Protein AF-0000000078836841 (afdb_homodimer)

pLDDT: mean 95.66, std 5.13, range [48.88, 98.75]

InterPro domains:
  IPR000304 Pyrroline-5-carboxylate reductase-like [MF_01925] (3-264)
  IPR000304 Pyrroline-5-carboxylate reductase-like [PIRSF000193] (5-265)
  IPR000304 Pyrroline-5-carboxylate reductase-like [TIGR00112] (5-264)
  IPR008927 6-phosphogluconate dehydrogenase-like, C-terminal domain superfamily [SSF48179] (157-265)
  IPR028939 Pyrroline-5-carboxylate reductase, catalytic, N-terminal [PF03807] (6-98)
  IPR029036 Pyrroline-5-carboxylate reductase, dimerisation domain [PF14748] (158-264)
  IPR036291 NAD(P)-binding domain superfamily [SSF51735] (5-153)

Organism: Phenylobacterium zucineum (strain HLK1) (NCBI:txid450851)

Foldseek 3Di:
DQFQEEEEDCPLQNLLLLLLCVVLVLDQLLSYEYEDPDDDDSNVVSVVSHHHYNDDLLCQQRAQEYEQPDELVCSLVSLQSRLVNYHPAHEYEYQYFQADQVVSCVSNPNYFYKYKHKESQLSVLAIEIEIEGPDVVNVVSVCSSRVSSHHYHYDPDPLCSLLCCLVGNCCVVVVVVVLVVQLVVVVVVPDDSVVSNVCSVVVVVVVVVVCVVPVDDPVVVLVVVDDVPDPSVVVVCQQPPDPPHVVVVSVVSSVVSSVVSNVSRD/DQFQEEEEDCPLQNLLLLLLCVVLVLDQLLSYEYEDPDDDDSNVVSVVSHHHYNDDLLCQQRAQEYEHPDELVCSLVSLQSRLVNYHPAHEYEYQYFQADQVVSCVSNVNYFYKYKHKESQLSVLAIEIEIEGPDPVNVVSVCSSRVSSHHYHYDPDPLCSLLCCLVGNCCVVVVVVVLVVQLVVVVVVPDDSVVSNVCSVVVVVVVVVVCVVPVDDPVVVLVVVDDVPDPSVVVVCQQVPPPPHVVVVSVVSSVVSSVVSNVSRD

Structure (mmCIF, N/CA/C/O backbone):
data_AF-0000000078836841-model_v1
#
loop_
_entity.id
_entity.type
_entity.pdbx_description
1 polymer 'Pyrroline-5-carboxylate reductase'
#
loop_
_atom_site.group_PDB
_atom_site.id
_atom_site.type_symbol
_atom_site.label_atom_id
_atom_site.label_alt_id
_atom_site.label_comp_id
_atom_site.label_asym_id
_atom_site.label_entity_id
_atom_site.label_seq_id
_atom_site.pdbx_PDB_ins_code
_atom_site.Cartn_x
_atom_site.Cartn_y
_atom_site.Cartn_z
_atom_site.occupancy
_atom_site.B_iso_or_equiv
_atom_site.auth_seq_id
_atom_site.auth_comp_id
_atom_site.auth_asym_id
_atom_site.auth_atom_id
_atom_site.pdbx_PDB_model_num
ATOM 1 N N . MET A 1 1 ? -6.922 -32.156 7.707 1 48.88 1 MET A N 1
ATOM 2 C CA . MET A 1 1 ? -5.473 -32.188 7.543 1 48.88 1 MET A CA 1
ATOM 3 C C . MET A 1 1 ? -5.094 -32.344 6.07 1 48.88 1 MET A C 1
ATOM 5 O O . MET A 1 1 ? -5.672 -33.156 5.352 1 48.88 1 MET A O 1
ATOM 9 N N . ILE A 1 2 ? -4.543 -31.188 5.594 1 61.59 2 ILE A N 1
ATOM 10 C CA . ILE A 1 2 ? -4.203 -31.297 4.18 1 61.59 2 ILE A CA 1
ATOM 11 C C . ILE A 1 2 ? -3.182 -32.406 3.982 1 61.59 2 ILE A C 1
ATOM 13 O O . ILE A 1 2 ? -2.305 -32.625 4.824 1 61.59 2 ILE A O 1
ATOM 17 N N . ALA A 1 3 ? -3.445 -33.406 3.012 1 73.25 3 ALA A N 1
ATOM 18 C CA . ALA A 1 3 ? -2.615 -34.5 2.561 1 73.25 3 ALA A CA 1
ATOM 19 C C . ALA A 1 3 ? -1.188 -34.062 2.275 1 73.25 3 ALA A C 1
ATOM 21 O O . ALA A 1 3 ? -0.946 -32.875 2.043 1 73.25 3 ALA A O 1
ATOM 22 N N . PRO A 1 4 ? -0.223 -34.969 2.445 1 93.62 4 PRO A N 1
ATOM 23 C CA . PRO A 1 4 ? 1.17 -34.594 2.182 1 93.62 4 PRO A CA 1
ATOM 24 C C . PRO A 1 4 ? 1.331 -33.781 0.897 1 93.62 4 PRO A C 1
ATOM 26 O O . PRO A 1 4 ? 0.647 -34.062 -0.095 1 93.62 4 PRO A O 1
ATOM 29 N N . ILE A 1 5 ? 2.102 -32.781 1.041 1 97.69 5 ILE A N 1
ATOM 30 C CA . ILE A 1 5 ? 2.297 -31.844 -0.052 1 97.69 5 ILE A CA 1
ATOM 31 C C . ILE A 1 5 ? 3.709 -31.984 -0.615 1 97.69 5 ILE A C 1
ATOM 33 O O . ILE A 1 5 ? 4.684 -32.031 0.14 1 97.69 5 ILE A O 1
ATOM 37 N N . LEU A 1 6 ? 3.781 -32.156 -1.879 1 98.12 6 LEU A N 1
ATOM 38 C CA . LEU A 1 6 ? 5.059 -32.094 -2.582 1 98.12 6 LEU A CA 1
ATOM 39 C C . LEU A 1 6 ? 5.199 -30.781 -3.332 1 98.12 6 LEU A C 1
ATOM 41 O O . LEU A 1 6 ? 4.383 -30.469 -4.199 1 98.12 6 LEU A O 1
ATOM 45 N N . MET A 1 7 ? 6.176 -30.047 -2.973 1 98.12 7 MET A N 1
ATOM 46 C CA . MET A 1 7 ? 6.5 -28.828 -3.711 1 98.12 7 MET A CA 1
ATOM 47 C C . MET A 1 7 ? 7.645 -29.078 -4.691 1 98.12 7 MET A C 1
ATOM 49 O O . MET A 1 7 ? 8.742 -29.469 -4.285 1 98.12 7 MET A O 1
ATOM 53 N N . LEU A 1 8 ? 7.305 -28.938 -5.941 1 97.88 8 LEU A N 1
ATOM 54 C CA . LEU A 1 8 ? 8.328 -28.984 -6.977 1 97.88 8 LEU A CA 1
ATOM 55 C C . LEU A 1 8 ? 8.859 -27.594 -7.293 1 97.88 8 LEU A C 1
ATOM 57 O O . LEU A 1 8 ? 8.195 -26.812 -7.98 1 97.88 8 LEU A O 1
ATOM 61 N N . GLY A 1 9 ? 10.078 -27.266 -6.824 1 95.88 9 GLY A N 1
ATOM 62 C CA . GLY A 1 9 ? 10.633 -25.938 -6.941 1 95.88 9 GLY A CA 1
ATOM 63 C C . GLY A 1 9 ? 10.32 -25.047 -5.75 1 95.88 9 GLY A C 1
ATOM 64 O O . GLY A 1 9 ? 9.164 -24.938 -5.34 1 95.88 9 GLY A O 1
ATOM 65 N N . ALA A 1 10 ? 11.367 -24.438 -5.195 1 95.81 10 ALA A N 1
ATOM 66 C CA . ALA A 1 10 ? 11.219 -23.516 -4.07 1 95.81 10 ALA A CA 1
ATOM 67 C C . ALA A 1 10 ? 11.984 -22.219 -4.316 1 95.81 10 ALA A C 1
ATOM 69 O O . ALA A 1 10 ? 12.758 -21.781 -3.467 1 95.81 10 ALA A O 1
ATOM 70 N N . GLY A 1 11 ? 11.742 -21.719 -5.539 1 92.44 11 GLY A N 1
ATOM 71 C CA . GLY A 1 11 ? 12.305 -20.406 -5.816 1 92.44 11 GLY A CA 1
ATOM 72 C C . GLY A 1 11 ? 11.633 -19.281 -5.043 1 92.44 11 GLY A C 1
ATOM 73 O O . GLY A 1 11 ? 11.242 -19.469 -3.887 1 92.44 11 GLY A O 1
ATOM 74 N N . ARG A 1 12 ? 11.516 -18.125 -5.664 1 90.38 12 ARG A N 1
ATOM 75 C CA . ARG A 1 12 ? 10.969 -16.953 -4.98 1 90.38 12 ARG A CA 1
ATOM 76 C C . ARG A 1 12 ? 9.531 -17.219 -4.523 1 90.38 12 ARG A C 1
ATOM 78 O O . ARG A 1 12 ? 9.211 -17.047 -3.346 1 90.38 12 ARG A O 1
ATOM 85 N N . MET A 1 13 ? 8.664 -17.578 -5.477 1 93.88 13 MET A N 1
ATOM 86 C CA . MET A 1 13 ? 7.258 -17.781 -5.129 1 93.88 13 MET A CA 1
ATOM 87 C C . MET A 1 13 ? 7.086 -19.016 -4.266 1 93.88 13 MET A C 1
ATOM 89 O O . MET A 1 13 ? 6.352 -19 -3.275 1 93.88 13 MET A O 1
ATOM 93 N N . GLY A 1 14 ? 7.754 -20.125 -4.664 1 96.06 14 GLY A N 1
ATOM 94 C CA . GLY A 1 14 ? 7.719 -21.312 -3.818 1 96.06 14 GLY A CA 1
ATOM 95 C C . GLY A 1 14 ? 8.219 -21.047 -2.408 1 96.06 14 GLY A C 1
ATOM 96 O O . GLY A 1 14 ? 7.605 -21.5 -1.437 1 96.06 14 GLY A O 1
ATOM 97 N N . GLY A 1 15 ? 9.297 -20.344 -2.322 1 96.75 15 GLY A N 1
ATOM 98 C CA . GLY A 1 15 ? 9.828 -19.953 -1.023 1 96.75 15 GLY A CA 1
ATOM 99 C C . GLY A 1 15 ? 8.867 -19.109 -0.213 1 96.75 15 GLY A C 1
ATOM 100 O O . GLY A 1 15 ? 8.711 -19.312 0.992 1 96.75 15 GLY A O 1
ATOM 101 N N . ALA A 1 16 ? 8.25 -18.156 -0.862 1 96.88 16 ALA A N 1
ATOM 102 C CA . ALA A 1 16 ? 7.27 -17.312 -0.191 1 96.88 16 ALA A CA 1
ATOM 103 C C . ALA A 1 16 ? 6.129 -18.141 0.389 1 96.88 16 ALA A C 1
ATOM 105 O O . ALA A 1 16 ? 5.676 -17.891 1.508 1 96.88 16 ALA A O 1
ATOM 106 N N . MET A 1 17 ? 5.684 -19.125 -0.356 1 97.5 17 MET A N 1
ATOM 107 C CA . MET A 1 17 ? 4.617 -20 0.124 1 97.5 17 MET A CA 1
ATOM 108 C C . MET A 1 17 ? 5.082 -20.812 1.326 1 97.5 17 MET A C 1
ATOM 110 O O . MET A 1 17 ? 4.348 -20.953 2.309 1 97.5 17 MET A O 1
ATOM 114 N N . LEU A 1 18 ? 6.301 -21.312 1.245 1 97.69 18 LEU A N 1
ATOM 115 C CA . LEU A 1 18 ? 6.852 -22.078 2.361 1 97.69 18 LEU A CA 1
ATOM 116 C C . LEU A 1 18 ? 6.906 -21.219 3.625 1 97.69 18 LEU A C 1
ATOM 118 O O . LEU A 1 18 ? 6.512 -21.672 4.703 1 97.69 18 LEU A O 1
ATOM 122 N N . GLU A 1 19 ? 7.367 -20.016 3.463 1 97.5 19 GLU A N 1
ATOM 123 C CA . GLU A 1 19 ? 7.453 -19.094 4.594 1 97.5 19 GLU A CA 1
ATOM 124 C C . GLU A 1 19 ? 6.07 -18.797 5.164 1 97.5 19 GLU A C 1
ATOM 126 O O . GLU A 1 19 ? 5.879 -18.812 6.383 1 97.5 19 GLU A O 1
ATOM 131 N N . GLY A 1 20 ? 5.18 -18.516 4.27 1 97.88 20 GLY A N 1
ATOM 132 C CA . GLY A 1 20 ? 3.818 -18.234 4.695 1 97.88 20 GLY A CA 1
ATOM 133 C C . GLY A 1 20 ? 3.17 -19.391 5.422 1 97.88 20 GLY A C 1
ATOM 134 O O . GLY A 1 20 ? 2.516 -19.203 6.449 1 97.88 20 GLY A O 1
ATOM 135 N N . TRP A 1 21 ? 3.305 -20.594 4.867 1 97.31 21 TRP A N 1
ATOM 136 C CA . TRP A 1 21 ? 2.73 -21.781 5.496 1 97.31 21 TRP A CA 1
ATOM 137 C C . TRP A 1 21 ? 3.297 -21.984 6.895 1 97.31 21 TRP A C 1
ATOM 139 O O . TRP A 1 21 ? 2.562 -22.328 7.824 1 97.31 21 TRP A O 1
ATOM 149 N N . ARG A 1 22 ? 4.598 -21.797 6.988 1 96.25 22 ARG A N 1
ATOM 150 C CA . ARG A 1 22 ? 5.254 -21.969 8.281 1 96.25 22 ARG A CA 1
ATOM 151 C C . ARG A 1 22 ? 4.75 -20.922 9.281 1 96.25 22 ARG A C 1
ATOM 153 O O . ARG A 1 22 ? 4.402 -21.266 10.414 1 96.25 22 ARG A O 1
ATOM 160 N N . ALA A 1 23 ? 4.699 -19.75 8.844 1 95.94 23 ALA A N 1
ATOM 161 C CA . ALA A 1 23 ? 4.266 -18.656 9.719 1 95.94 23 ALA A CA 1
ATOM 162 C C . ALA A 1 23 ? 2.824 -18.859 10.18 1 95.94 23 ALA A C 1
ATOM 164 O O . ALA A 1 23 ? 2.484 -18.578 11.328 1 95.94 23 ALA A O 1
ATOM 165 N N . ALA A 1 24 ? 2.039 -19.328 9.305 1 96.75 24 ALA A N 1
ATOM 166 C CA . ALA A 1 24 ? 0.623 -19.531 9.594 1 96.75 24 ALA A CA 1
ATOM 167 C C . ALA A 1 24 ? 0.396 -20.875 10.289 1 96.75 24 ALA A C 1
ATOM 169 O O . ALA A 1 24 ? -0.727 -21.188 10.688 1 96.75 24 ALA A O 1
ATOM 170 N N . ARG A 1 25 ? 1.443 -21.734 10.469 1 95.5 25 ARG A N 1
ATOM 171 C CA . ARG A 1 25 ? 1.305 -23.109 10.953 1 95.5 25 ARG A CA 1
AT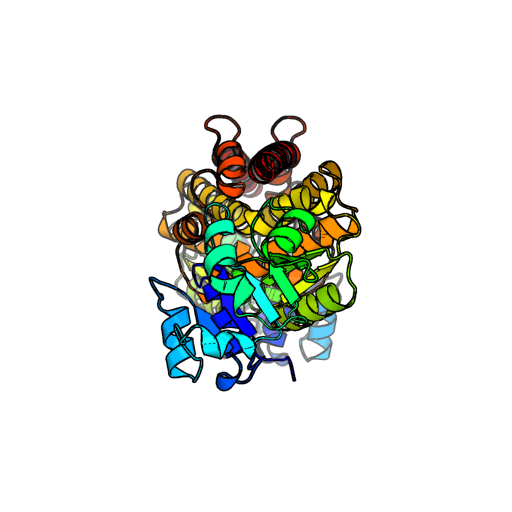OM 172 C C . ARG A 1 25 ? 0.192 -23.844 10.211 1 95.5 25 ARG A C 1
ATOM 174 O O . ARG A 1 25 ? -0.662 -24.484 10.828 1 95.5 25 ARG A O 1
ATOM 181 N N . ALA A 1 26 ? 0.211 -23.609 8.875 1 95.06 26 ALA A N 1
ATOM 182 C CA . ALA A 1 26 ? -0.88 -24.094 8.039 1 95.06 26 ALA A CA 1
ATOM 183 C C . ALA A 1 26 ? -0.861 -25.609 7.941 1 95.06 26 ALA A C 1
ATOM 185 O O . ALA A 1 26 ? -1.909 -26.25 7.789 1 95.06 26 ALA A O 1
ATOM 186 N N . PHE A 1 27 ? 0.403 -26.188 8.016 1 93.69 27 PHE A N 1
ATOM 187 C CA . PHE A 1 27 ? 0.595 -27.625 7.867 1 93.69 27 PHE A CA 1
ATOM 188 C C . PHE A 1 27 ? 1.652 -28.141 8.844 1 93.69 27 PHE A C 1
ATOM 190 O O . PHE A 1 27 ? 2.477 -27.359 9.328 1 93.69 27 PHE A O 1
ATOM 197 N N . GLN A 1 28 ? 1.545 -29.469 9.055 1 94.44 28 GLN A N 1
ATOM 198 C CA . GLN A 1 28 ? 2.664 -30.094 9.75 1 94.44 28 GLN A CA 1
ATOM 199 C C . GLN A 1 28 ? 3.898 -30.172 8.859 1 94.44 28 GLN A C 1
ATOM 201 O O . GLN A 1 28 ? 3.811 -30.609 7.707 1 94.44 28 GLN A O 1
ATOM 206 N N . PRO A 1 29 ? 5.004 -29.75 9.352 1 94.31 29 PRO A N 1
ATOM 207 C CA . PRO A 1 29 ? 6.211 -29.781 8.523 1 94.31 29 PRO A CA 1
ATOM 208 C C . PRO A 1 29 ? 6.496 -31.156 7.938 1 94.31 29 PRO A C 1
ATOM 210 O O . PRO A 1 29 ? 6.973 -31.266 6.809 1 94.31 29 PRO A O 1
ATOM 213 N N . SER A 1 30 ? 6.137 -32.188 8.641 1 93.19 30 SER A N 1
ATOM 214 C CA . SER A 1 30 ? 6.41 -33.562 8.211 1 93.19 30 SER A CA 1
ATOM 215 C C . SER A 1 30 ? 5.547 -33.938 7.016 1 93.19 30 SER A C 1
ATOM 217 O O . SER A 1 30 ? 5.82 -34.938 6.348 1 93.19 30 SER A O 1
ATOM 219 N N . ASP A 1 31 ? 4.555 -33.125 6.809 1 94 31 ASP A N 1
ATOM 220 C CA . ASP A 1 31 ? 3.674 -33.375 5.68 1 94 31 ASP A CA 1
ATOM 221 C C . ASP A 1 31 ? 4.176 -32.719 4.41 1 94 31 ASP A C 1
ATOM 223 O O . ASP A 1 31 ? 3.578 -32.844 3.342 1 94 31 ASP A O 1
ATOM 227 N N . LEU A 1 32 ? 5.285 -32.031 4.496 1 96.94 32 LEU A N 1
ATOM 228 C CA . LEU A 1 32 ? 5.812 -31.266 3.373 1 96.94 32 LEU A CA 1
ATOM 229 C C . LEU A 1 32 ? 7.055 -31.938 2.793 1 96.94 32 LEU A C 1
ATOM 231 O O . LEU A 1 32 ? 7.961 -32.312 3.535 1 96.94 32 LEU A O 1
ATOM 235 N N . MET A 1 33 ? 7.016 -32.188 1.502 1 97.81 33 MET A N 1
ATOM 236 C CA . MET A 1 33 ? 8.18 -32.594 0.724 1 97.81 33 MET A CA 1
ATOM 237 C C . MET A 1 33 ? 8.57 -31.5 -0.28 1 97.81 33 MET A C 1
ATOM 239 O O . MET A 1 33 ? 7.707 -30.891 -0.906 1 97.81 33 MET A O 1
ATOM 243 N N . ILE A 1 34 ? 9.867 -31.234 -0.36 1 98.25 34 ILE A N 1
ATOM 244 C CA . ILE A 1 34 ? 10.367 -30.203 -1.268 1 98.25 34 ILE A CA 1
ATOM 245 C C . ILE A 1 34 ? 11.414 -30.812 -2.203 1 98.25 34 ILE A C 1
ATOM 247 O O . ILE A 1 34 ? 12.375 -31.438 -1.75 1 98.25 34 ILE A O 1
ATOM 251 N N . ARG A 1 35 ? 11.148 -30.719 -3.451 1 97.44 35 ARG A N 1
ATOM 252 C CA . ARG A 1 35 ? 12.148 -31.047 -4.457 1 97.44 35 ARG A CA 1
ATOM 253 C C . ARG A 1 35 ? 12.695 -29.797 -5.121 1 97.44 35 ARG A C 1
ATOM 255 O O . ARG A 1 35 ? 11.984 -29.109 -5.863 1 97.44 35 ARG A O 1
ATOM 262 N N . ASP A 1 36 ? 13.906 -29.469 -4.875 1 96.69 36 ASP A N 1
ATOM 263 C CA . ASP A 1 36 ? 14.602 -28.297 -5.414 1 96.69 36 ASP A CA 1
ATOM 264 C C . ASP A 1 36 ? 16.094 -28.547 -5.539 1 96.69 36 ASP A C 1
ATOM 266 O O . ASP A 1 36 ? 16.781 -28.781 -4.539 1 96.69 36 ASP A O 1
ATOM 270 N N . PRO A 1 37 ? 16.609 -28.516 -6.789 1 93.38 37 PRO A N 1
ATOM 271 C CA . PRO A 1 37 ? 18.031 -28.812 -6.977 1 93.38 37 PRO A CA 1
ATOM 272 C C . PRO A 1 37 ? 18.938 -27.797 -6.297 1 93.38 37 PRO A C 1
ATOM 274 O O . PRO A 1 37 ? 20.094 -28.094 -5.988 1 93.38 37 PRO A O 1
ATOM 277 N N . SER A 1 38 ? 18.484 -26.578 -6.094 1 95.19 38 SER A N 1
ATOM 278 C CA . SER A 1 38 ? 19.25 -25.516 -5.438 1 95.19 38 SER A CA 1
ATOM 279 C C . SER A 1 38 ? 18.406 -24.828 -4.355 1 95.19 38 SER A C 1
ATOM 281 O O . SER A 1 38 ? 18.062 -23.656 -4.48 1 95.19 38 SER A O 1
ATOM 283 N N . PRO A 1 39 ? 18.219 -25.578 -3.23 1 96.31 39 PRO A N 1
ATOM 284 C CA . PRO A 1 39 ? 17.328 -25.047 -2.201 1 96.31 39 PRO A CA 1
ATOM 285 C C . PRO A 1 39 ? 17.828 -23.734 -1.595 1 96.31 39 PRO A C 1
ATOM 287 O O . PRO A 1 39 ? 18.984 -23.641 -1.188 1 96.31 39 PRO A O 1
ATOM 290 N N . GLY A 1 40 ? 17.047 -22.75 -1.564 1 95.88 40 GLY A N 1
ATOM 291 C CA . GLY A 1 40 ? 17.344 -21.469 -0.927 1 95.88 40 GLY A CA 1
ATOM 292 C C . GLY A 1 40 ? 17.016 -21.453 0.553 1 95.88 40 GLY A C 1
ATOM 293 O O . GLY A 1 40 ? 16.719 -22.5 1.142 1 95.88 40 GLY A O 1
ATOM 294 N N . PRO A 1 41 ? 17.047 -20.266 1.105 1 96.19 41 PRO A N 1
ATOM 295 C CA . PRO A 1 41 ? 16.859 -20.141 2.553 1 96.19 41 PRO A CA 1
ATOM 296 C C . PRO A 1 41 ? 15.492 -20.641 3.021 1 96.19 41 PRO A C 1
ATOM 298 O O . PRO A 1 41 ? 15.391 -21.297 4.066 1 96.19 41 PRO A O 1
ATOM 301 N N . ALA A 1 42 ? 14.477 -20.375 2.303 1 96.75 42 ALA A N 1
ATOM 302 C CA . ALA A 1 42 ? 13.133 -20.766 2.709 1 96.75 42 ALA A CA 1
ATOM 303 C C . ALA A 1 42 ? 12.992 -22.281 2.744 1 96.75 42 ALA A C 1
ATOM 305 O O . ALA A 1 42 ? 12.391 -22.828 3.668 1 96.75 42 ALA A O 1
ATOM 306 N N . ALA A 1 43 ? 13.508 -22.938 1.753 1 97.75 43 ALA A N 1
ATOM 307 C CA . ALA A 1 43 ? 13.469 -24.406 1.695 1 97.75 43 ALA A CA 1
ATOM 308 C C . ALA A 1 43 ? 14.289 -25.016 2.826 1 97.75 43 ALA A C 1
ATOM 310 O O . ALA A 1 43 ? 13.867 -25.984 3.447 1 97.75 43 ALA A O 1
ATOM 311 N N . LEU A 1 44 ? 15.43 -24.422 3.064 1 98.19 44 LEU A N 1
ATOM 312 C CA . LEU A 1 44 ? 16.297 -24.906 4.133 1 98.19 44 LEU A CA 1
ATOM 313 C C . LEU A 1 44 ? 15.625 -24.734 5.492 1 98.19 44 LEU A C 1
ATOM 315 O O . LEU A 1 44 ? 15.711 -25.625 6.348 1 98.19 44 LEU A O 1
ATOM 319 N N . ALA A 1 45 ? 14.984 -23.641 5.641 1 97.75 45 ALA A N 1
ATOM 320 C CA . ALA A 1 45 ? 14.266 -23.406 6.891 1 97.75 45 ALA A CA 1
ATOM 321 C C . ALA A 1 45 ? 13.133 -24.406 7.074 1 97.75 45 ALA A C 1
ATOM 323 O O . ALA A 1 45 ? 12.883 -24.859 8.188 1 97.75 45 ALA A O 1
ATOM 324 N N . ALA A 1 46 ? 12.453 -24.672 6 1 97.19 46 ALA A N 1
ATOM 325 C CA . ALA A 1 46 ? 11.391 -25.672 6.059 1 97.19 46 ALA A CA 1
ATOM 326 C C . ALA A 1 46 ? 11.953 -27.047 6.422 1 97.19 46 ALA A C 1
ATOM 328 O O . ALA A 1 46 ? 11.344 -27.766 7.211 1 97.19 46 ALA A O 1
ATOM 329 N N . ALA A 1 47 ? 13.047 -27.375 5.84 1 97.56 47 ALA A N 1
ATOM 330 C CA . ALA A 1 47 ? 13.703 -28.641 6.137 1 97.56 47 ALA A CA 1
ATOM 331 C C . ALA A 1 47 ? 14.102 -28.719 7.609 1 97.56 47 ALA A C 1
ATOM 333 O O . ALA A 1 47 ? 13.93 -29.766 8.25 1 97.56 47 ALA A O 1
ATOM 334 N N . GLU A 1 48 ? 14.609 -27.641 8.102 1 97.94 48 GLU A N 1
ATOM 335 C CA . GLU A 1 48 ? 14.977 -27.578 9.508 1 97.94 48 GLU A CA 1
ATOM 336 C C . GLU A 1 48 ? 13.766 -27.797 10.406 1 97.94 48 GLU A C 1
ATOM 338 O O . GLU A 1 48 ? 13.883 -28.375 11.484 1 97.94 48 GLU A O 1
ATOM 343 N N . ALA A 1 49 ? 12.656 -27.422 9.898 1 97.12 49 ALA A N 1
ATOM 344 C CA . ALA A 1 49 ? 11.422 -27.531 10.672 1 97.12 49 ALA A CA 1
ATOM 345 C C . ALA A 1 49 ? 10.805 -28.922 10.555 1 97.12 49 ALA A C 1
ATOM 347 O O . ALA A 1 49 ? 9.859 -29.25 11.273 1 97.12 49 ALA A O 1
ATOM 348 N N . GLY A 1 50 ? 11.312 -29.781 9.57 1 96.88 50 GLY A N 1
ATOM 349 C CA . GLY A 1 50 ? 10.828 -31.141 9.531 1 96.88 50 GLY A CA 1
ATOM 350 C C . GLY A 1 50 ? 10.375 -31.578 8.148 1 96.88 50 GLY A C 1
ATOM 351 O O . GLY A 1 50 ? 9.984 -32.719 7.945 1 96.88 50 GLY A O 1
ATOM 352 N N . ALA A 1 51 ? 10.367 -30.672 7.195 1 97.38 51 ALA A N 1
ATOM 353 C CA . ALA A 1 51 ? 10.016 -31.047 5.824 1 97.38 51 ALA A CA 1
ATOM 354 C C . ALA A 1 51 ? 11.094 -31.953 5.215 1 97.38 51 ALA A C 1
ATOM 356 O O . ALA A 1 51 ? 12.266 -31.859 5.582 1 97.38 51 ALA A O 1
ATOM 357 N N . MET A 1 52 ? 10.648 -32.812 4.316 1 97.31 52 MET A N 1
ATOM 358 C CA . MET A 1 52 ? 11.617 -33.656 3.611 1 97.31 52 MET A CA 1
ATOM 359 C C . MET A 1 52 ? 12.164 -32.938 2.379 1 97.31 52 MET A C 1
ATOM 361 O O . MET A 1 52 ? 11.406 -32.625 1.456 1 97.31 52 MET A O 1
ATOM 365 N N . LEU A 1 53 ? 13.422 -32.625 2.41 1 98.19 53 LEU A N 1
ATOM 366 C CA . LEU A 1 53 ? 14.07 -31.969 1.286 1 98.19 53 LEU A CA 1
ATOM 367 C C . LEU A 1 53 ? 14.703 -33 0.347 1 98.19 53 LEU A C 1
ATOM 369 O O . LEU A 1 53 ? 15.508 -33.812 0.778 1 98.19 53 LEU A O 1
ATOM 373 N N . ASN A 1 54 ? 14.305 -32.938 -0.906 1 97.88 54 ASN A N 1
ATOM 374 C CA . ASN A 1 54 ? 14.812 -33.781 -1.98 1 97.88 54 ASN A CA 1
ATOM 375 C C . ASN A 1 54 ? 14.766 -35.25 -1.597 1 97.88 54 ASN A C 1
ATOM 377 O O . ASN A 1 54 ? 15.781 -35.969 -1.641 1 97.88 54 ASN A O 1
ATOM 381 N N . PRO A 1 55 ? 13.586 -35.719 -1.305 1 96.69 55 PRO A N 1
ATOM 382 C CA . PRO A 1 55 ? 13.43 -37.125 -0.968 1 96.69 55 PRO A CA 1
ATOM 383 C C . PRO A 1 55 ? 13.688 -38.031 -2.158 1 96.69 55 PRO A C 1
ATOM 385 O O . PRO A 1 55 ? 13.609 -37.594 -3.311 1 96.69 55 PRO A O 1
ATOM 388 N N . PRO A 1 56 ? 13.945 -39.344 -1.819 1 96.81 56 PRO A N 1
ATOM 389 C CA . PRO A 1 56 ? 14 -40.281 -2.922 1 96.81 56 PRO A CA 1
ATOM 390 C C . PRO A 1 56 ? 12.688 -40.406 -3.689 1 96.81 56 PRO A C 1
ATOM 392 O O . PRO A 1 56 ? 11.617 -40.125 -3.127 1 96.81 56 PRO A O 1
ATOM 395 N N . ASP A 1 57 ? 12.781 -40.781 -4.926 1 97.06 57 ASP A N 1
ATOM 396 C CA . ASP A 1 57 ? 11.641 -40.781 -5.84 1 97.06 57 ASP A CA 1
ATOM 397 C C . ASP A 1 57 ? 10.492 -41.594 -5.266 1 97.06 57 ASP A C 1
ATOM 399 O O . ASP A 1 57 ? 9.328 -41.219 -5.391 1 97.06 57 ASP A O 1
ATOM 403 N N . ALA A 1 58 ? 10.828 -42.719 -4.676 1 96.06 58 ALA A N 1
ATOM 404 C CA . ALA A 1 58 ? 9.797 -43.625 -4.176 1 96.06 58 ALA A CA 1
ATOM 405 C C . ALA A 1 58 ? 8.93 -42.938 -3.125 1 96.06 58 ALA A C 1
ATOM 407 O O . ALA A 1 58 ? 7.746 -43.25 -2.98 1 96.06 58 ALA A O 1
ATOM 408 N N . GLU A 1 59 ? 9.453 -41.938 -2.422 1 96.12 59 GLU A N 1
ATOM 409 C CA . GLU A 1 59 ? 8.734 -41.219 -1.371 1 96.12 59 GLU A CA 1
ATOM 410 C C . GLU A 1 59 ? 7.664 -40.312 -1.958 1 96.12 59 GLU A C 1
ATOM 412 O O . GLU A 1 59 ? 6.738 -39.906 -1.256 1 96.12 59 GLU A O 1
ATOM 417 N N . LEU A 1 60 ? 7.781 -39.969 -3.205 1 97.31 60 LEU A N 1
ATOM 418 C CA . LEU A 1 60 ? 6.859 -39.062 -3.861 1 97.31 60 LEU A CA 1
ATOM 419 C C . LEU A 1 60 ? 5.465 -39.656 -3.957 1 97.31 60 LEU A C 1
ATOM 421 O O . LEU A 1 60 ? 4.48 -38.938 -4.117 1 97.31 60 LEU A O 1
ATOM 425 N N . ALA A 1 61 ? 5.387 -40.969 -3.83 1 95.94 61 ALA A N 1
ATOM 426 C CA . ALA A 1 61 ? 4.109 -41.656 -3.926 1 95.94 61 ALA A CA 1
ATOM 427 C C . ALA A 1 61 ? 3.182 -41.281 -2.775 1 95.94 61 ALA A C 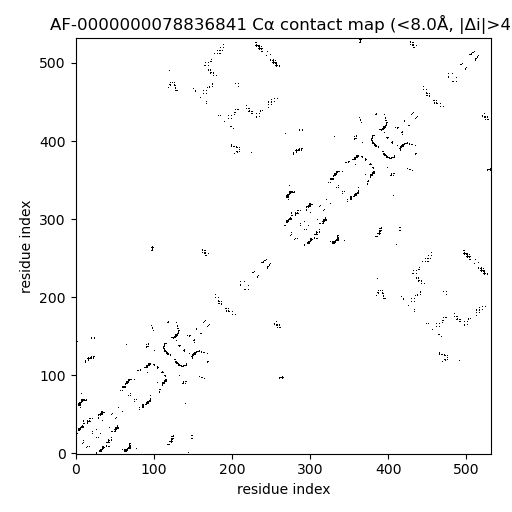1
ATOM 429 O O . ALA A 1 61 ? 1.967 -41.469 -2.857 1 95.94 61 ALA A O 1
ATOM 430 N N . ARG A 1 62 ? 3.748 -40.688 -1.783 1 95.5 62 ARG A N 1
ATOM 431 C CA . ARG A 1 62 ? 2.969 -40.281 -0.621 1 95.5 62 ARG A CA 1
ATOM 432 C C . ARG A 1 62 ? 2.209 -39 -0.9 1 95.5 62 ARG A C 1
ATOM 434 O O . ARG A 1 62 ? 1.229 -38.688 -0.221 1 95.5 62 ARG A O 1
ATOM 441 N N . ALA A 1 63 ? 2.633 -38.219 -1.822 1 96.5 63 ALA A N 1
ATOM 442 C CA . ALA A 1 63 ? 2.059 -36.906 -2.1 1 96.5 63 ALA A CA 1
ATOM 443 C C . ALA A 1 63 ? 0.634 -37.031 -2.633 1 96.5 63 ALA A C 1
ATOM 445 O O . ALA A 1 63 ? 0.363 -37.844 -3.508 1 96.5 63 ALA A O 1
ATOM 446 N N . ARG A 1 64 ? -0.239 -36.281 -2.041 1 96.38 64 ARG A N 1
ATOM 447 C CA . ARG A 1 64 ? -1.607 -36.188 -2.543 1 96.38 64 ARG A CA 1
ATOM 448 C C . ARG A 1 64 ? -1.875 -34.844 -3.189 1 96.38 64 ARG A C 1
ATOM 450 O O . ARG A 1 64 ? -2.844 -34.688 -3.938 1 96.38 64 ARG A O 1
ATOM 457 N N . THR A 1 65 ? -1.078 -33.906 -2.902 1 97.44 65 THR A N 1
ATOM 458 C CA . THR A 1 65 ? -1.079 -32.594 -3.525 1 97.44 65 THR A CA 1
ATOM 459 C C . THR A 1 65 ? 0.319 -32.219 -4.012 1 97.44 65 THR A C 1
ATOM 461 O O . THR A 1 65 ? 1.294 -32.344 -3.27 1 97.44 65 THR A O 1
ATOM 464 N N . VAL A 1 66 ? 0.404 -31.844 -5.25 1 97.88 66 VAL A N 1
ATOM 465 C CA . VAL A 1 66 ? 1.676 -31.438 -5.84 1 97.88 66 VAL A CA 1
ATOM 466 C C . VAL A 1 66 ? 1.606 -29.984 -6.258 1 97.88 66 VAL A C 1
ATOM 468 O O . VAL A 1 66 ? 0.753 -29.594 -7.062 1 97.88 66 VAL A O 1
ATOM 471 N N . VAL A 1 67 ? 2.443 -29.156 -5.68 1 98.19 67 VAL A N 1
ATOM 472 C CA . VAL A 1 67 ? 2.559 -27.766 -6.078 1 98.19 67 VAL A CA 1
ATOM 473 C C . VAL A 1 67 ? 3.678 -27.609 -7.105 1 98.19 67 VAL A C 1
ATOM 475 O O . VAL A 1 67 ? 4.852 -27.812 -6.789 1 98.19 67 VAL A O 1
ATOM 478 N N . LEU A 1 68 ? 3.301 -27.312 -8.266 1 97.88 68 LEU A N 1
ATOM 479 C CA . LEU A 1 68 ? 4.258 -27.078 -9.344 1 97.88 68 LEU A CA 1
ATOM 480 C C . LEU A 1 68 ? 4.746 -25.625 -9.312 1 97.88 68 LEU A C 1
ATOM 482 O O . LEU A 1 68 ? 4.129 -24.75 -9.914 1 97.88 68 LEU A O 1
ATOM 486 N N . ALA A 1 69 ? 5.871 -25.375 -8.656 1 96.31 69 ALA A N 1
ATOM 487 C CA . ALA A 1 69 ? 6.395 -24.031 -8.406 1 96.31 69 ALA A CA 1
ATOM 488 C C . ALA A 1 69 ? 7.746 -23.828 -9.094 1 96.31 69 ALA A C 1
ATOM 490 O O . ALA A 1 69 ? 8.656 -23.234 -8.523 1 96.31 69 ALA A O 1
ATOM 491 N N . VAL A 1 70 ? 7.883 -24.406 -10.242 1 92.19 70 VAL A N 1
ATOM 492 C CA . VAL A 1 70 ? 9.078 -24.203 -11.047 1 92.19 70 VAL A CA 1
ATOM 493 C C . VAL A 1 70 ? 8.812 -23.156 -12.117 1 92.19 70 VAL A C 1
ATOM 495 O O . VAL A 1 70 ? 7.66 -22.812 -12.398 1 92.19 70 VAL A O 1
ATOM 498 N N . LYS A 1 71 ? 9.812 -22.609 -12.703 1 84 71 LYS A N 1
ATOM 499 C CA . LYS A 1 71 ? 9.672 -21.672 -13.812 1 84 71 LYS A CA 1
ATOM 500 C C . LYS A 1 71 ? 8.945 -22.312 -14.992 1 84 71 LYS A C 1
ATOM 502 O O . LYS A 1 71 ? 9.062 -23.516 -15.219 1 84 71 LYS A O 1
ATOM 507 N N . PRO A 1 72 ? 8.297 -21.516 -15.742 1 84.88 72 PRO A N 1
ATOM 508 C CA . PRO A 1 72 ? 7.5 -22.047 -16.859 1 84.88 72 PRO A CA 1
ATOM 509 C C . PRO A 1 72 ? 8.328 -22.844 -17.844 1 84.88 72 PRO A C 1
ATOM 511 O O . PRO A 1 72 ? 7.852 -23.844 -18.391 1 84.88 72 PRO A O 1
ATOM 514 N N . GLN A 1 73 ? 9.578 -22.547 -17.969 1 84.44 73 GLN A N 1
ATOM 515 C CA . GLN A 1 73 ? 10.422 -23.203 -18.938 1 84.44 73 GLN A CA 1
ATOM 516 C C . GLN A 1 73 ? 10.867 -24.578 -18.453 1 84.44 73 GLN A C 1
ATOM 518 O O . GLN A 1 73 ? 11.344 -25.406 -19.234 1 84.44 73 GLN A O 1
ATOM 523 N N . LEU A 1 74 ? 10.625 -24.875 -17.219 1 89.06 74 LEU A N 1
ATOM 524 C CA . LEU A 1 74 ? 11.188 -26.078 -16.625 1 89.06 74 LEU A CA 1
ATOM 525 C C . LEU A 1 74 ? 10.086 -27.047 -16.203 1 89.06 74 LEU A C 1
ATOM 527 O O . LEU A 1 74 ? 10.367 -28.156 -15.75 1 89.06 74 LEU A O 1
ATOM 531 N N . TRP A 1 75 ? 8.844 -26.672 -16.406 1 92.5 75 TRP A N 1
ATOM 532 C CA . TRP A 1 75 ? 7.754 -27.422 -15.781 1 92.5 75 TRP A CA 1
ATOM 533 C C . TRP A 1 75 ? 7.613 -28.797 -16.422 1 92.5 75 TRP A C 1
ATOM 535 O O . TRP A 1 75 ? 7.297 -29.781 -15.742 1 92.5 75 TRP A O 1
ATOM 545 N N . ARG A 1 76 ? 7.906 -28.953 -17.719 1 94.94 76 ARG A N 1
ATOM 546 C CA . ARG A 1 76 ? 7.785 -30.234 -18.375 1 94.94 76 ARG A CA 1
ATOM 547 C C . ARG A 1 76 ? 8.828 -31.219 -17.859 1 94.94 76 ARG A C 1
ATOM 549 O O . ARG A 1 76 ? 8.539 -32.406 -17.672 1 94.94 76 ARG A O 1
ATOM 556 N N . GLU A 1 77 ? 10.023 -30.672 -17.719 1 95.25 77 GLU A N 1
ATOM 557 C CA . GLU A 1 77 ? 11.078 -31.5 -17.156 1 95.25 77 GLU A CA 1
ATOM 558 C C . GLU A 1 77 ? 10.719 -31.984 -15.742 1 95.25 77 GLU A C 1
ATOM 560 O O . GLU A 1 77 ? 10.93 -33.156 -15.398 1 95.25 77 GLU A O 1
ATOM 565 N N . ALA A 1 78 ? 10.203 -31.125 -14.914 1 95.12 78 ALA A N 1
ATOM 566 C CA . ALA A 1 78 ? 9.766 -31.469 -13.562 1 95.12 78 ALA A CA 1
ATOM 567 C C . ALA A 1 78 ? 8.695 -32.562 -13.594 1 95.12 78 ALA A C 1
ATOM 569 O O . ALA A 1 78 ? 8.727 -33.5 -12.789 1 95.12 78 ALA A O 1
ATOM 570 N N . ALA A 1 79 ? 7.773 -32.406 -14.492 1 96.5 79 ALA A N 1
ATOM 571 C CA . ALA A 1 79 ? 6.707 -33.406 -14.648 1 96.5 79 ALA A CA 1
ATOM 572 C C . ALA A 1 79 ? 7.273 -34.75 -15.047 1 96.5 79 ALA A C 1
ATOM 574 O O . ALA A 1 79 ? 6.914 -35.781 -14.469 1 96.5 79 ALA A O 1
ATOM 575 N N . ALA A 1 80 ? 8.188 -34.75 -16.016 1 96 80 ALA A N 1
ATOM 576 C CA . ALA A 1 80 ? 8.773 -36 -16.531 1 96 80 ALA A CA 1
ATOM 577 C C . ALA A 1 80 ? 9.508 -36.75 -15.414 1 96 80 ALA A C 1
ATOM 579 O O . ALA A 1 80 ? 9.484 -37.969 -15.375 1 96 80 ALA A O 1
ATOM 580 N N . GLU A 1 81 ? 10.031 -36 -14.555 1 95.5 81 GLU A N 1
ATOM 581 C CA . GLU A 1 81 ? 10.875 -36.594 -13.516 1 95.5 81 GLU A CA 1
ATOM 582 C C . GLU A 1 81 ? 10.031 -37.125 -12.352 1 95.5 81 GLU A C 1
ATOM 584 O O . GLU A 1 81 ? 10.492 -37.938 -11.562 1 95.5 81 GLU A O 1
ATOM 589 N N . THR A 1 82 ? 8.805 -36.688 -12.242 1 97.12 82 THR A N 1
ATOM 590 C CA . THR A 1 82 ? 8.133 -36.938 -10.977 1 97.12 82 THR A CA 1
ATOM 591 C C . THR A 1 82 ? 6.809 -37.656 -11.211 1 97.12 82 THR A C 1
ATOM 593 O O . THR A 1 82 ? 6.324 -38.375 -10.328 1 97.12 82 THR A O 1
ATOM 596 N N . ALA A 1 83 ? 6.211 -37.531 -12.359 1 97.19 83 ALA A N 1
ATOM 597 C CA . ALA A 1 83 ? 4.828 -37.938 -12.602 1 97.19 83 ALA A CA 1
ATOM 598 C C . ALA A 1 83 ? 4.633 -39.438 -12.32 1 97.19 83 ALA A C 1
ATOM 600 O O . ALA A 1 83 ? 3.637 -39.812 -11.711 1 97.19 83 ALA A O 1
ATOM 601 N N . SER A 1 84 ? 5.586 -40.25 -12.75 1 97.06 84 SER A N 1
ATOM 602 C CA . SER A 1 84 ? 5.43 -41.688 -12.664 1 97.06 84 SER A CA 1
ATOM 603 C C . SER A 1 84 ? 5.5 -42.188 -11.211 1 97.06 84 SER A C 1
ATOM 605 O O . SER A 1 84 ? 5.074 -43.281 -10.898 1 97.06 84 SER A O 1
ATOM 607 N N . TRP A 1 85 ? 6.008 -41.344 -10.352 1 97.56 85 TRP A N 1
ATOM 608 C CA . TRP A 1 85 ? 6.188 -41.719 -8.953 1 97.56 85 TRP A CA 1
ATOM 609 C C . TRP A 1 85 ? 4.988 -41.312 -8.109 1 97.56 85 TRP A C 1
ATOM 611 O O . TRP A 1 85 ? 4.82 -41.781 -6.98 1 97.56 85 TRP A O 1
ATOM 621 N N . LEU A 1 86 ? 4.164 -40.438 -8.648 1 97.62 86 LEU A N 1
ATOM 622 C CA . LEU A 1 86 ? 3.09 -39.812 -7.871 1 97.62 86 LEU A CA 1
ATOM 623 C C . LEU A 1 86 ? 1.906 -40.781 -7.746 1 97.62 86 LEU A C 1
ATOM 625 O O . LEU A 1 86 ? 1.697 -41.625 -8.617 1 97.62 86 LEU A O 1
ATOM 629 N N . ALA A 1 87 ? 1.196 -40.594 -6.684 1 95.31 87 ALA A N 1
ATOM 630 C CA . ALA A 1 87 ? -0.065 -41.312 -6.531 1 95.31 87 ALA A CA 1
ATOM 631 C C . ALA A 1 87 ? -1.029 -40.969 -7.668 1 95.31 87 ALA A C 1
ATOM 633 O O . ALA A 1 87 ? -1.035 -39.844 -8.172 1 95.31 87 ALA A O 1
ATOM 634 N N . GLU A 1 88 ? -1.882 -41.969 -8.023 1 93.75 88 GLU A N 1
ATOM 635 C CA . GLU A 1 88 ? -2.818 -41.781 -9.133 1 93.75 88 GLU A CA 1
ATOM 636 C C . GLU A 1 88 ? -3.852 -40.719 -8.82 1 93.75 88 GLU A C 1
ATOM 638 O O . GLU A 1 88 ? -4.348 -40.031 -9.727 1 93.75 88 GLU A O 1
ATOM 643 N N . ASP A 1 89 ? -4.109 -40.5 -7.598 1 93.25 89 ASP A N 1
ATOM 644 C CA . ASP A 1 89 ? -5.168 -39.562 -7.234 1 93.25 89 ASP A CA 1
ATOM 645 C C . ASP A 1 89 ? -4.586 -38.219 -6.762 1 93.25 89 ASP A C 1
ATOM 647 O O . ASP A 1 89 ? -5.285 -37.438 -6.141 1 93.25 89 ASP A O 1
ATOM 651 N N . ALA A 1 90 ? -3.273 -38.031 -7 1 96.75 90 ALA A N 1
ATOM 652 C CA . ALA A 1 90 ? -2.662 -36.75 -6.637 1 96.75 90 ALA A CA 1
ATOM 653 C C . ALA A 1 90 ? -3.254 -35.625 -7.453 1 96.75 90 ALA A C 1
ATOM 655 O O . ALA A 1 90 ? -3.619 -35.781 -8.617 1 96.75 90 ALA A O 1
ATOM 656 N N . VAL A 1 91 ? -3.414 -34.469 -6.793 1 97.5 91 VAL A N 1
ATOM 657 C CA . VAL A 1 91 ? -3.891 -33.25 -7.441 1 97.5 91 VAL A CA 1
ATOM 658 C C . VAL A 1 91 ? -2.717 -32.312 -7.684 1 97.5 91 VAL A C 1
ATOM 660 O O . VAL A 1 91 ? -1.862 -32.125 -6.812 1 97.5 91 VAL A O 1
ATOM 663 N N . ILE A 1 92 ? -2.654 -31.734 -8.945 1 98.19 92 ILE A N 1
ATOM 664 C CA . ILE A 1 92 ? -1.587 -30.797 -9.297 1 98.19 92 ILE A CA 1
ATOM 665 C C . ILE A 1 92 ? -2.084 -29.359 -9.148 1 98.19 92 ILE A C 1
ATOM 667 O O . ILE A 1 92 ? -3.141 -29.016 -9.68 1 98.19 92 ILE A O 1
ATOM 671 N N . VAL A 1 93 ? -1.379 -28.594 -8.383 1 98.12 93 VAL A N 1
ATOM 672 C CA . VAL A 1 93 ? -1.625 -27.156 -8.266 1 98.12 93 VAL A CA 1
ATOM 673 C C . VAL A 1 93 ? -0.449 -26.375 -8.859 1 98.12 93 VAL A C 1
ATOM 675 O O . VAL A 1 93 ? 0.64 -26.359 -8.281 1 98.12 93 VAL A O 1
ATOM 678 N N . SER A 1 94 ? -0.701 -25.719 -9.953 1 97.62 94 SER A N 1
ATOM 679 C CA . SER A 1 94 ? 0.388 -25.094 -10.695 1 97.62 94 SER A CA 1
ATOM 680 C C . SER A 1 94 ? 0.383 -23.578 -10.516 1 97.62 94 SER A C 1
ATOM 682 O O . SER A 1 94 ? -0.669 -22.938 -10.609 1 97.62 94 SER A O 1
ATOM 684 N N . ILE A 1 95 ? 1.564 -23.016 -10.281 1 94.75 95 ILE A N 1
ATOM 685 C CA . ILE A 1 95 ? 1.68 -21.562 -10.234 1 94.75 95 ILE A CA 1
ATOM 686 C C . ILE A 1 95 ? 2.424 -21.062 -11.469 1 94.75 95 ILE A C 1
ATOM 688 O O . ILE A 1 95 ? 2.891 -19.922 -11.508 1 94.75 95 ILE A O 1
ATOM 692 N N . ALA A 1 96 ? 2.629 -21.969 -12.516 1 90.69 96 ALA A N 1
ATOM 693 C CA . ALA A 1 96 ? 3.316 -21.594 -13.75 1 90.69 96 ALA A CA 1
ATOM 694 C C . ALA A 1 96 ? 2.455 -20.656 -14.602 1 90.69 96 ALA A C 1
ATOM 696 O O . ALA A 1 96 ? 1.352 -21.031 -15.008 1 90.69 96 ALA A O 1
ATOM 697 N N . ALA A 1 97 ? 3.021 -19.516 -14.938 1 87.69 97 ALA A N 1
ATOM 698 C CA . ALA A 1 97 ? 2.287 -18.516 -15.703 1 87.69 97 ALA A CA 1
ATOM 699 C C . ALA A 1 97 ? 2.08 -18.984 -17.141 1 87.69 97 ALA A C 1
ATOM 701 O O . ALA A 1 97 ? 3.01 -19.469 -17.781 1 87.69 97 ALA A O 1
ATOM 702 N N . GLY A 1 98 ? 0.882 -18.922 -17.578 1 89.62 98 GLY A N 1
ATOM 703 C CA . GLY A 1 98 ? 0.572 -19.062 -19 1 89.62 98 GLY A CA 1
ATOM 704 C C . GLY A 1 98 ? 0.317 -20.5 -19.406 1 89.62 98 GLY A C 1
ATOM 705 O O . GLY A 1 98 ? -0.182 -20.75 -20.5 1 89.62 98 GLY A O 1
ATOM 706 N N . VAL A 1 99 ? 0.628 -21.531 -18.594 1 92.19 99 VAL A N 1
ATOM 707 C CA . VAL A 1 99 ? 0.5 -22.922 -18.984 1 92.19 99 VAL A CA 1
ATOM 708 C C . VAL A 1 99 ? -0.912 -23.422 -18.688 1 92.19 99 VAL A C 1
ATOM 710 O O . VAL A 1 99 ? -1.374 -23.344 -17.547 1 92.19 99 VAL A O 1
ATOM 713 N N . LYS A 1 100 ? -1.512 -23.938 -19.609 1 95.19 100 LYS A N 1
ATOM 714 C CA . LYS A 1 100 ? -2.902 -24.359 -19.484 1 95.19 100 LYS A CA 1
ATOM 715 C C . LYS A 1 100 ? -3.016 -25.609 -18.609 1 95.19 100 LYS A C 1
ATOM 717 O O . LYS A 1 100 ? -2.152 -26.484 -18.656 1 95.19 100 LYS A O 1
ATOM 722 N N . ALA A 1 101 ? -4.102 -25.672 -17.938 1 97.25 101 ALA A N 1
ATOM 723 C CA . ALA A 1 101 ? -4.375 -26.797 -17.047 1 97.25 101 ALA A CA 1
ATOM 724 C C . ALA A 1 101 ? -4.352 -28.125 -17.812 1 97.25 101 ALA A C 1
ATOM 726 O O . ALA A 1 101 ? -3.812 -29.109 -17.328 1 97.25 101 ALA A O 1
ATOM 727 N N . ALA A 1 102 ? -4.895 -28.109 -18.984 1 96.94 102 ALA A N 1
ATOM 728 C CA . ALA A 1 102 ? -4.996 -29.328 -19.797 1 96.94 102 ALA A CA 1
ATOM 729 C C . ALA A 1 102 ? -3.615 -29.859 -20.156 1 96.94 102 ALA A C 1
ATOM 731 O O . ALA A 1 102 ? -3.398 -31.078 -20.172 1 96.94 102 ALA A O 1
ATOM 732 N N . GLU A 1 103 ? -2.709 -28.969 -20.469 1 96.19 103 GLU A N 1
ATOM 733 C CA . GLU A 1 103 ? -1.347 -29.375 -20.797 1 96.19 103 GLU A CA 1
ATOM 734 C C . GLU A 1 103 ? -0.639 -29.984 -19.594 1 96.19 103 GLU A C 1
ATOM 736 O O . GLU A 1 103 ? 0.037 -31.016 -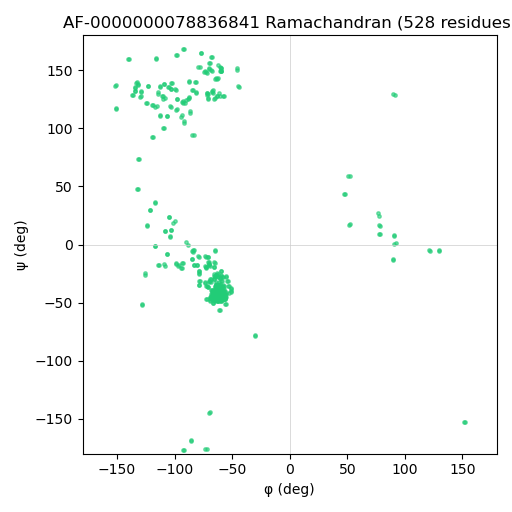19.719 1 96.19 103 GLU A O 1
ATOM 741 N N . ILE A 1 104 ? -0.811 -29.391 -18.484 1 97.31 104 ILE A N 1
ATOM 742 C CA . ILE A 1 104 ? -0.209 -29.891 -17.266 1 97.31 104 ILE A CA 1
ATOM 743 C C . ILE A 1 104 ? -0.791 -31.266 -16.922 1 97.31 104 ILE A C 1
ATOM 745 O O . ILE A 1 104 ? -0.05 -32.188 -16.609 1 97.31 104 ILE A O 1
ATOM 749 N N . SER A 1 105 ? -2.1 -31.344 -17.016 1 97.88 105 SER A N 1
ATOM 750 C CA . SER A 1 105 ? -2.777 -32.594 -16.719 1 97.88 105 SER A CA 1
ATOM 751 C C . SER A 1 105 ? -2.242 -33.719 -17.594 1 97.88 105 SER A C 1
ATOM 753 O O . SER A 1 105 ? -1.963 -34.812 -17.094 1 97.88 105 SER A O 1
ATOM 755 N N . ARG A 1 106 ? -2.051 -33.469 -18.828 1 97.38 106 ARG A N 1
ATOM 756 C CA . ARG A 1 106 ? -1.557 -34.469 -19.766 1 97.38 106 ARG A CA 1
ATOM 757 C C . ARG A 1 106 ? -0.182 -34.969 -19.344 1 97.38 106 ARG A C 1
ATOM 759 O O . ARG A 1 106 ? 0.05 -36.188 -19.297 1 97.38 106 ARG A O 1
ATOM 766 N N . GLU A 1 107 ? 0.715 -34.094 -19 1 97.19 107 GLU A N 1
ATOM 767 C CA . GLU A 1 107 ? 2.084 -34.438 -18.656 1 97.19 107 GLU A CA 1
ATOM 768 C C . GLU A 1 107 ? 2.143 -35.125 -17.281 1 97.19 107 GLU A C 1
ATOM 770 O O . GLU A 1 107 ? 3.107 -35.844 -16.984 1 97.19 107 GLU A O 1
ATOM 775 N N . PHE A 1 108 ? 1.097 -34.938 -16.5 1 97.88 108 PHE A N 1
ATOM 776 C CA . PHE A 1 108 ? 1.054 -35.562 -15.188 1 97.88 108 PHE A CA 1
ATOM 777 C C . PHE A 1 108 ? 0.093 -36.75 -15.18 1 97.88 108 PHE A C 1
ATOM 779 O O . PHE A 1 108 ? -0.447 -37.094 -14.133 1 97.88 108 PHE A O 1
ATOM 786 N N . GLY A 1 109 ? -0.166 -37.344 -16.344 1 96.31 109 GLY A N 1
ATOM 787 C CA . GLY A 1 109 ? -0.892 -38.594 -16.469 1 96.31 109 GLY A CA 1
ATOM 788 C C . GLY A 1 109 ? -2.393 -38.438 -16.297 1 96.31 109 GLY A C 1
ATOM 789 O O . GLY A 1 109 ? -3.066 -39.344 -15.797 1 96.31 109 GLY A O 1
ATOM 790 N N . GLY A 1 110 ? -2.895 -37.25 -16.609 1 96.81 110 GLY A N 1
ATOM 791 C CA . GLY A 1 110 ? -4.336 -37.062 -16.594 1 96.81 110 GLY A CA 1
ATOM 792 C C . GLY A 1 110 ? -4.863 -36.594 -15.234 1 96.81 110 GLY A C 1
ATOM 793 O O . GLY A 1 110 ? -6.074 -36.531 -15.031 1 96.81 110 GLY A O 1
ATOM 794 N N . ARG A 1 111 ? -4.023 -36.281 -14.32 1 97.38 111 ARG A N 1
ATOM 795 C CA . ARG A 1 111 ? -4.414 -35.906 -12.969 1 97.38 111 ARG A CA 1
ATOM 796 C C . ARG A 1 111 ? -5.109 -34.531 -12.961 1 97.38 111 ARG A C 1
ATOM 798 O O . ARG A 1 111 ? -4.836 -33.688 -13.82 1 97.38 111 ARG A O 1
ATOM 805 N N . PRO A 1 112 ? -6.031 -34.344 -11.969 1 97.75 112 PRO A N 1
ATOM 806 C CA . PRO A 1 112 ? -6.691 -33.031 -11.875 1 97.75 112 PRO A CA 1
ATOM 807 C C . PRO A 1 112 ? -5.711 -31.906 -11.594 1 97.75 112 PRO A C 1
ATOM 809 O O . PRO A 1 112 ? -4.746 -32.094 -10.852 1 97.75 112 PRO A O 1
ATOM 812 N N . VAL A 1 113 ? -6.02 -30.734 -12.25 1 98.25 113 VAL A N 1
ATOM 813 C CA . VAL A 1 113 ? -5.094 -29.609 -12.156 1 98.25 113 VAL A CA 1
ATOM 814 C C . VAL A 1 113 ? -5.855 -28.359 -11.742 1 98.25 113 VAL A C 1
ATOM 816 O O . VAL A 1 113 ? -6.957 -28.109 -12.227 1 98.25 113 VAL A O 1
ATOM 819 N N . ALA A 1 114 ? -5.348 -27.656 -10.773 1 98.5 114 ALA A N 1
ATOM 820 C CA . ALA A 1 114 ? -5.727 -26.266 -10.508 1 98.5 114 ALA A CA 1
ATOM 821 C C . ALA A 1 114 ? -4.598 -25.312 -10.875 1 98.5 114 ALA A C 1
ATOM 823 O O . ALA A 1 114 ? -3.424 -25.609 -10.656 1 98.5 114 ALA A O 1
ATOM 824 N N . ARG A 1 115 ? -4.965 -24.234 -11.484 1 97.94 115 ARG A N 1
ATOM 825 C CA . ARG A 1 115 ? -4.02 -23.156 -11.711 1 97.94 115 ARG A CA 1
ATOM 826 C C . ARG A 1 115 ? -4.199 -22.047 -10.68 1 97.94 115 ARG A C 1
ATOM 828 O O . ARG A 1 115 ? -5.324 -21.656 -10.367 1 97.94 115 ARG A O 1
ATOM 835 N N . ILE A 1 116 ? -3.094 -21.609 -10.141 1 97.56 116 ILE A N 1
ATOM 836 C CA . ILE A 1 116 ? -3.119 -20.531 -9.164 1 97.56 116 ILE A CA 1
ATOM 837 C C . ILE A 1 116 ? -2.047 -19.5 -9.508 1 97.56 116 ILE A C 1
ATOM 839 O O . ILE A 1 116 ? -0.958 -19.844 -9.961 1 97.56 116 ILE A O 1
ATOM 843 N N . MET A 1 117 ? -2.369 -18.25 -9.383 1 96.69 117 MET A N 1
ATOM 844 C CA . MET A 1 117 ? -1.397 -17.172 -9.539 1 96.69 117 MET A CA 1
ATOM 845 C C . MET A 1 117 ? -1.267 -16.359 -8.25 1 96.69 117 MET A C 1
ATOM 847 O O . MET A 1 117 ? -1.975 -15.375 -8.062 1 96.69 117 MET A O 1
ATOM 851 N N . PRO A 1 118 ? -0.327 -16.734 -7.43 1 97.38 118 PRO A N 1
ATOM 852 C CA . PRO A 1 118 ? -0.166 -16.078 -6.137 1 97.38 118 PRO A CA 1
ATOM 853 C C . PRO A 1 118 ? 0.833 -14.922 -6.191 1 97.38 118 PRO A C 1
ATOM 855 O O . PRO A 1 118 ? 1.487 -14.711 -7.215 1 97.38 118 PRO A O 1
ATOM 858 N N . THR A 1 119 ? 0.872 -14.125 -5.148 1 97.88 119 THR A N 1
ATOM 859 C CA . THR A 1 119 ? 1.836 -13.039 -5.008 1 97.88 119 THR A CA 1
ATOM 860 C C . THR A 1 119 ? 2.76 -13.281 -3.818 1 97.88 119 THR A C 1
ATOM 862 O O . THR A 1 119 ? 2.436 -14.07 -2.926 1 97.88 119 THR A O 1
ATOM 865 N N . THR A 1 120 ? 3.859 -12.641 -3.82 1 96 120 THR A N 1
ATOM 866 C CA . THR A 1 120 ? 4.938 -12.922 -2.881 1 96 120 THR A CA 1
ATOM 867 C C . THR A 1 120 ? 4.555 -12.492 -1.469 1 96 120 THR A C 1
ATOM 869 O O . THR A 1 120 ? 5.168 -12.93 -0.492 1 96 120 THR A O 1
ATOM 872 N N . ALA A 1 121 ? 3.586 -11.672 -1.35 1 98.12 121 ALA A N 1
ATOM 873 C CA . ALA A 1 121 ? 3.146 -11.281 -0.012 1 98.12 121 ALA A CA 1
ATOM 874 C C . ALA A 1 121 ? 2.566 -12.477 0.744 1 98.12 121 ALA A C 1
ATOM 876 O O . ALA A 1 121 ? 2.295 -12.383 1.943 1 98.12 121 ALA A O 1
ATOM 877 N N . ALA A 1 122 ? 2.455 -13.625 0.05 1 98.19 122 ALA A N 1
ATOM 878 C CA . ALA A 1 122 ? 2.088 -14.883 0.7 1 98.19 122 ALA A CA 1
ATOM 879 C C . ALA A 1 122 ? 3.041 -15.203 1.848 1 98.19 122 ALA A C 1
ATOM 881 O O . ALA A 1 122 ? 2.645 -15.828 2.834 1 98.19 122 ALA A O 1
ATOM 882 N N . ALA A 1 123 ? 4.266 -14.711 1.726 1 97.5 123 ALA A N 1
ATOM 883 C CA . ALA A 1 123 ? 5.301 -15 2.715 1 97.5 123 ALA A CA 1
ATOM 884 C C . ALA A 1 123 ? 4.891 -14.508 4.098 1 97.5 123 ALA A C 1
ATOM 886 O O . ALA A 1 123 ? 5.344 -15.039 5.113 1 97.5 123 ALA A O 1
ATOM 887 N N . ILE A 1 124 ? 3.973 -13.523 4.121 1 97.38 124 ILE A N 1
ATOM 888 C CA . ILE A 1 124 ? 3.605 -12.938 5.406 1 97.38 124 ILE A CA 1
ATOM 889 C C . ILE A 1 124 ? 2.098 -13.055 5.613 1 97.38 124 ILE A C 1
ATOM 891 O O . ILE A 1 124 ? 1.511 -12.289 6.387 1 97.38 124 ILE A O 1
ATOM 895 N N . GLY A 1 125 ? 1.52 -13.875 4.859 1 97.75 125 GLY A N 1
ATOM 896 C CA . GLY A 1 125 ? 0.101 -14.141 5.039 1 97.75 125 GLY A CA 1
ATOM 897 C C . GLY A 1 125 ? -0.788 -13.062 4.461 1 97.75 125 GLY A C 1
ATOM 898 O O . GLY A 1 125 ? -1.958 -12.945 4.832 1 97.75 125 GLY A O 1
ATOM 899 N N . ARG A 1 126 ? -0.262 -12.219 3.617 1 98 126 ARG A N 1
ATOM 900 C CA . ARG A 1 126 ? -1.011 -11.133 2.984 1 98 126 ARG A CA 1
ATOM 901 C C . ARG A 1 126 ? -0.978 -11.258 1.465 1 98 126 ARG A C 1
ATOM 903 O O . ARG A 1 126 ? -0.953 -10.258 0.753 1 98 126 ARG A O 1
ATOM 910 N N . GLY A 1 127 ? -0.88 -12.422 0.999 1 98.25 127 GLY A N 1
ATOM 911 C CA . GLY A 1 127 ? -0.837 -12.688 -0.431 1 98.25 127 GLY A CA 1
ATOM 912 C C . GLY A 1 127 ? -2.197 -12.594 -1.096 1 98.25 127 GLY A C 1
ATOM 913 O O . GLY A 1 127 ? -3.219 -12.477 -0.417 1 98.25 127 GLY A O 1
ATOM 914 N N . THR A 1 128 ? -2.197 -12.516 -2.383 1 98.69 128 THR A N 1
ATOM 915 C CA . THR A 1 128 ? -3.354 -12.648 -3.26 1 98.69 128 THR A CA 1
ATOM 916 C C . THR A 1 128 ? -3.135 -13.758 -4.281 1 98.69 128 THR A C 1
ATOM 918 O O . THR A 1 128 ? -2.039 -13.898 -4.832 1 98.69 128 THR A O 1
ATOM 921 N N . ALA A 1 129 ? -4.16 -14.555 -4.48 1 98.38 129 ALA A N 1
ATOM 922 C CA . ALA A 1 129 ? -4.051 -15.609 -5.488 1 98.38 129 ALA A CA 1
ATOM 923 C C . ALA A 1 129 ? -5.324 -15.695 -6.324 1 98.38 129 ALA A C 1
ATOM 925 O O . ALA A 1 129 ? -6.434 -15.695 -5.785 1 98.38 129 ALA A O 1
ATOM 926 N N . SER A 1 130 ? -5.215 -15.672 -7.605 1 98.5 130 SER A N 1
ATOM 927 C CA . SER A 1 130 ? -6.297 -16.078 -8.5 1 98.5 130 SER A CA 1
ATOM 928 C C . SER A 1 130 ? -6.254 -17.578 -8.781 1 98.5 130 SER A C 1
ATOM 930 O O . SER A 1 130 ? -5.176 -18.141 -8.93 1 98.5 130 SER A O 1
ATOM 932 N N . VAL A 1 131 ? -7.43 -18.172 -8.812 1 98.38 131 VAL A N 1
ATOM 933 C CA . VAL A 1 131 ? -7.473 -19.625 -8.945 1 98.38 131 VAL A CA 1
ATOM 934 C C . VAL A 1 131 ? -8.469 -20.016 -10.039 1 98.38 131 VAL A C 1
ATOM 936 O O . VAL A 1 131 ? -9.547 -19.422 -10.148 1 98.38 131 VAL A O 1
ATOM 939 N N . TYR A 1 132 ? -8.094 -20.969 -10.852 1 98.38 132 TYR A N 1
ATOM 940 C CA . TYR A 1 132 ? -8.992 -21.625 -11.789 1 98.38 132 TYR A CA 1
ATOM 941 C C . TYR A 1 132 ? -8.805 -23.141 -11.75 1 98.38 132 TYR A C 1
ATOM 943 O O . TYR A 1 132 ? -7.676 -23.641 -11.758 1 98.38 132 TYR A O 1
ATOM 951 N N . ALA A 1 133 ? -9.891 -23.859 -11.656 1 98.38 133 ALA A N 1
ATOM 952 C CA . ALA A 1 133 ? -9.898 -25.312 -11.836 1 98.38 133 ALA A CA 1
ATOM 953 C C . ALA A 1 133 ? -11.242 -25.797 -12.367 1 98.38 133 ALA A C 1
ATOM 955 O O . ALA A 1 133 ? -12.289 -25.297 -11.961 1 98.38 133 ALA A O 1
ATOM 956 N N . ASP A 1 134 ? -11.141 -26.688 -13.305 1 96.38 134 ASP A N 1
ATOM 957 C CA . ASP A 1 134 ? -12.367 -27.328 -13.758 1 96.38 134 ASP A CA 1
ATOM 958 C C . ASP A 1 134 ? -12.812 -28.422 -12.789 1 96.38 134 ASP A C 1
ATOM 960 O O . ASP A 1 134 ? -14.008 -28.672 -12.633 1 96.38 134 ASP A O 1
ATOM 964 N N . ASP A 1 135 ? -11.898 -29.047 -12.164 1 96.25 135 ASP A N 1
ATOM 965 C CA . ASP A 1 135 ? -12.141 -30.141 -11.234 1 96.25 135 ASP A CA 1
ATOM 966 C C . ASP A 1 135 ? -12.359 -29.609 -9.812 1 96.25 135 ASP A C 1
ATOM 968 O O . ASP A 1 135 ? -11.5 -28.906 -9.273 1 96.25 135 ASP A O 1
ATOM 972 N N . PRO A 1 136 ? -13.461 -29.953 -9.18 1 96.38 136 PRO A N 1
ATOM 973 C CA . PRO A 1 136 ? -13.75 -29.438 -7.84 1 96.38 136 PRO A CA 1
ATOM 974 C C . PRO A 1 136 ? -12.703 -29.859 -6.809 1 96.38 136 PRO A C 1
ATOM 976 O O . PRO A 1 136 ? -12.422 -29.109 -5.871 1 96.38 136 PRO A O 1
ATOM 979 N N . ALA A 1 137 ? -12.195 -31.047 -6.973 1 94.62 137 ALA A N 1
ATOM 980 C CA . ALA A 1 137 ? -11.164 -31.5 -6.039 1 94.62 137 ALA A CA 1
ATOM 981 C C . ALA A 1 137 ? -9.906 -30.641 -6.148 1 94.62 137 ALA A C 1
ATOM 983 O O . ALA A 1 137 ? -9.297 -30.297 -5.137 1 94.62 137 ALA A O 1
ATOM 984 N N . ALA A 1 138 ? -9.555 -30.359 -7.371 1 97.44 138 ALA A N 1
ATOM 985 C CA . ALA A 1 138 ? -8.398 -29.5 -7.598 1 97.44 138 ALA A CA 1
ATOM 986 C C . ALA A 1 138 ? -8.641 -28.094 -7.039 1 97.44 138 ALA A C 1
ATOM 988 O O . ALA A 1 138 ? -7.754 -27.5 -6.418 1 97.44 138 ALA A O 1
ATOM 989 N N . LEU A 1 139 ? -9.828 -27.609 -7.27 1 97.69 139 LEU A N 1
ATOM 990 C CA . LEU A 1 139 ? -10.18 -26.297 -6.742 1 97.69 139 LEU A CA 1
ATOM 991 C C . LEU A 1 139 ? -10.094 -26.281 -5.219 1 97.69 139 LEU A C 1
ATOM 993 O O . LEU A 1 139 ? -9.539 -25.344 -4.637 1 97.69 139 LEU A O 1
ATOM 997 N N . SER A 1 140 ? -10.617 -27.266 -4.598 1 96.94 140 SER A N 1
ATOM 998 C CA . SER A 1 140 ? -10.594 -27.375 -3.141 1 96.94 140 SER A CA 1
ATOM 999 C C . SER A 1 140 ? -9.164 -27.422 -2.613 1 96.94 140 SER A C 1
ATOM 1001 O O . SER A 1 140 ? -8.859 -26.812 -1.588 1 96.94 140 SER A O 1
ATOM 1003 N N . ARG A 1 141 ? -8.312 -28.141 -3.27 1 96.31 141 ARG A N 1
ATOM 1004 C CA . ARG A 1 141 ? -6.918 -28.234 -2.854 1 96.31 141 ARG A CA 1
ATOM 1005 C C . ARG A 1 141 ? -6.223 -26.875 -2.967 1 96.31 141 ARG A C 1
ATOM 1007 O O . ARG A 1 141 ? -5.445 -26.5 -2.09 1 96.31 141 ARG A O 1
ATOM 1014 N N . ALA A 1 142 ? -6.5 -26.203 -4.078 1 97.38 142 ALA A N 1
ATOM 1015 C CA . ALA A 1 142 ? -5.922 -24.875 -4.273 1 97.38 142 ALA A CA 1
ATOM 1016 C C . ALA A 1 142 ? -6.32 -23.938 -3.139 1 97.38 142 ALA A C 1
ATOM 1018 O O . ALA A 1 142 ? -5.477 -23.234 -2.586 1 97.38 142 ALA A O 1
ATOM 1019 N N . HIS A 1 143 ? -7.562 -23.984 -2.777 1 97.62 143 HIS A N 1
ATOM 1020 C CA . HIS A 1 143 ? -8.047 -23.172 -1.676 1 97.62 143 HIS A CA 1
ATOM 1021 C C . HIS A 1 143 ? -7.355 -23.531 -0.367 1 97.62 143 HIS A C 1
ATOM 1023 O O . HIS A 1 143 ? -6.902 -22.656 0.369 1 97.62 143 HIS A O 1
ATOM 1029 N N . ALA A 1 144 ? -7.25 -24.781 -0.102 1 96.25 144 ALA A N 1
ATOM 1030 C CA . ALA A 1 144 ? -6.633 -25.234 1.139 1 96.25 144 ALA A CA 1
ATOM 1031 C C . ALA A 1 144 ? -5.184 -24.766 1.239 1 96.25 144 ALA A C 1
ATOM 1033 O O . ALA A 1 144 ? -4.699 -24.469 2.332 1 96.25 144 ALA A O 1
ATOM 1034 N N . LEU A 1 145 ? -4.535 -24.734 0.134 1 96.69 145 LEU A N 1
ATOM 1035 C CA . LEU A 1 145 ? -3.125 -24.359 0.102 1 96.69 145 LEU A CA 1
ATOM 1036 C C . LEU A 1 145 ? -2.957 -22.859 0.318 1 96.69 145 LEU A C 1
ATOM 1038 O O . LEU A 1 145 ? -1.975 -22.422 0.919 1 96.69 145 LEU A O 1
ATOM 1042 N N . PHE A 1 146 ? -3.959 -22.016 -0.169 1 97.44 146 PHE A N 1
ATOM 1043 C CA . PHE A 1 146 ? -3.609 -20.609 -0.285 1 97.44 146 PHE A CA 1
ATOM 1044 C C . PHE A 1 146 ? -4.438 -19.766 0.677 1 97.44 146 PHE A C 1
ATOM 1046 O O . PHE A 1 146 ? -4.086 -18.609 0.966 1 97.44 146 PHE A O 1
ATOM 1053 N N . GLU A 1 147 ? -5.547 -20.281 1.204 1 97.38 147 GLU A N 1
ATOM 1054 C CA . GLU A 1 147 ? -6.383 -19.516 2.131 1 97.38 147 GLU A CA 1
ATOM 1055 C C . GLU A 1 147 ? -5.586 -19.078 3.354 1 97.38 147 GLU A C 1
ATOM 1057 O O . GLU A 1 147 ? -5.777 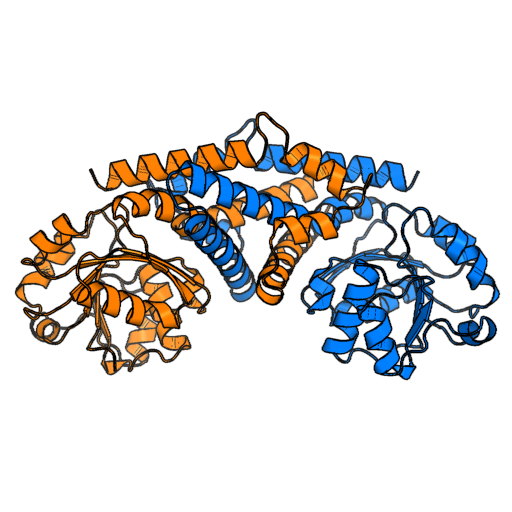-17.969 3.857 1 97.38 147 GLU A O 1
ATOM 1062 N N . PRO A 1 148 ? -4.625 -19.922 3.82 1 97.25 148 PRO A N 1
ATOM 1063 C CA . PRO A 1 148 ? -3.82 -19.453 4.949 1 97.25 148 PRO A CA 1
ATOM 1064 C C . PRO A 1 148 ? -2.85 -18.344 4.562 1 97.25 148 PRO A C 1
ATOM 1066 O O . PRO A 1 148 ? -2.244 -17.719 5.434 1 97.25 148 PRO A O 1
ATOM 1069 N N . LEU A 1 149 ? -2.678 -18.094 3.281 1 98.06 149 LEU A N 1
ATOM 1070 C CA . LEU A 1 149 ? -1.614 -17.219 2.803 1 98.06 149 LEU A CA 1
ATOM 1071 C C . LEU A 1 149 ? -2.178 -15.875 2.34 1 98.06 149 LEU A C 1
ATOM 1073 O O . LEU A 1 149 ? -1.423 -14.969 1.974 1 98.06 149 LEU A O 1
ATOM 1077 N N . GLY A 1 150 ? -3.463 -15.773 2.275 1 97.81 150 GLY A N 1
ATOM 1078 C CA . GLY A 1 150 ? -4.035 -14.508 1.843 1 97.81 150 GLY A CA 1
ATOM 1079 C C . GLY A 1 150 ? -5.383 -14.664 1.167 1 97.81 150 GLY A C 1
ATOM 1080 O O . GLY A 1 150 ? -6.125 -15.602 1.456 1 97.81 150 GLY A O 1
ATOM 1081 N N . THR A 1 151 ? -5.695 -13.703 0.274 1 98.19 151 THR A N 1
ATOM 1082 C CA . THR A 1 151 ? -6.977 -13.625 -0.417 1 98.19 151 THR A CA 1
ATOM 1083 C C . THR A 1 151 ? -6.977 -14.523 -1.653 1 98.19 151 THR A C 1
ATOM 1085 O O . THR A 1 151 ? -6.008 -14.539 -2.414 1 98.19 151 THR A O 1
ATOM 1088 N N . VAL A 1 152 ? -8.039 -15.305 -1.804 1 98.5 152 VAL A N 1
ATOM 1089 C CA . VAL A 1 152 ? -8.18 -16.172 -2.969 1 98.5 152 VAL A CA 1
ATOM 1090 C C . VAL A 1 152 ? -9.367 -15.727 -3.811 1 98.5 152 VAL A C 1
ATOM 1092 O O . VAL A 1 152 ? -10.461 -15.492 -3.283 1 98.5 152 VAL A O 1
ATOM 1095 N N . VAL A 1 153 ? -9.156 -15.562 -5.113 1 98.62 153 VAL A N 1
ATOM 1096 C CA . VAL A 1 153 ? -10.211 -15.164 -6.047 1 98.62 153 VAL A CA 1
ATOM 1097 C C . VAL A 1 153 ? -10.406 -16.266 -7.094 1 98.62 153 VAL A C 1
ATOM 1099 O O . VAL A 1 153 ? -9.492 -16.562 -7.867 1 98.62 153 VAL A O 1
ATOM 1102 N N . ASP A 1 154 ? -11.586 -16.797 -7.152 1 98.38 154 ASP A N 1
ATOM 1103 C CA . ASP A 1 154 ? -11.914 -17.812 -8.148 1 98.38 154 ASP A CA 1
ATOM 1104 C C . ASP A 1 154 ? -12.25 -17.172 -9.492 1 98.38 154 ASP A C 1
ATOM 1106 O O . ASP A 1 154 ? -13.039 -16.234 -9.562 1 98.38 154 ASP A O 1
ATOM 1110 N N . LEU A 1 155 ? -11.648 -17.688 -10.477 1 98.06 155 LEU A N 1
ATOM 1111 C CA . LEU A 1 155 ? -11.961 -17.234 -11.828 1 98.06 155 LEU A CA 1
ATOM 1112 C C . LEU A 1 155 ? -12.844 -18.234 -12.555 1 98.06 155 LEU A C 1
ATOM 1114 O O . LEU A 1 155 ? -12.617 -19.453 -12.469 1 98.06 155 LEU A O 1
ATOM 1118 N N . ALA A 1 156 ? -13.828 -17.766 -13.289 1 95.25 156 ALA A N 1
ATOM 1119 C CA . ALA A 1 156 ? -14.828 -18.625 -13.922 1 95.25 156 ALA A CA 1
ATOM 1120 C C . ALA A 1 156 ? -14.273 -19.266 -15.195 1 95.25 156 ALA A C 1
ATOM 1122 O O . ALA A 1 156 ? -14.75 -20.312 -15.617 1 95.25 156 ALA A O 1
ATOM 1123 N N . ASP A 1 157 ? -13.305 -18.625 -15.758 1 96.19 157 ASP A N 1
ATOM 1124 C CA . ASP A 1 157 ? -12.75 -19.031 -17.031 1 96.19 157 ASP A CA 1
ATOM 1125 C C . ASP A 1 157 ? -11.227 -19.016 -17 1 96.19 157 ASP A C 1
ATOM 1127 O O . ASP A 1 157 ? -10.617 -18.078 -16.484 1 96.19 157 ASP A O 1
ATOM 1131 N N . GLU A 1 158 ? -10.656 -20.125 -17.578 1 96.75 158 GLU A N 1
ATOM 1132 C CA . GLU A 1 158 ? -9.195 -20.234 -17.578 1 96.75 158 GLU A CA 1
ATOM 1133 C C . GLU A 1 158 ? -8.562 -19.062 -18.312 1 96.75 158 GLU A C 1
ATOM 1135 O O . GLU A 1 158 ? -7.457 -18.641 -17.984 1 96.75 158 GLU A O 1
ATOM 1140 N N . ALA A 1 159 ? -9.273 -18.531 -19.328 1 94.56 159 ALA A N 1
ATOM 1141 C CA . ALA A 1 159 ? -8.758 -17.422 -20.125 1 94.56 159 ALA A CA 1
ATOM 1142 C C . ALA A 1 159 ? -8.555 -16.188 -19.266 1 94.56 159 ALA A C 1
ATOM 1144 O O . ALA A 1 159 ? -7.734 -15.32 -19.594 1 94.56 159 ALA A O 1
ATOM 1145 N N . HIS A 1 160 ? -9.273 -16.047 -18.141 1 97.19 160 HIS A N 1
ATOM 1146 C CA . HIS A 1 160 ? -9.156 -14.891 -17.266 1 97.19 160 HIS A CA 1
ATOM 1147 C C . HIS A 1 160 ? -7.852 -14.93 -16.469 1 97.19 160 HIS A C 1
ATOM 1149 O O . HIS A 1 160 ? -7.453 -13.93 -15.875 1 97.19 160 HIS A O 1
ATOM 1155 N N . MET A 1 161 ? -7.152 -16.109 -16.547 1 97 161 MET A N 1
ATOM 1156 C CA . MET A 1 161 ? -5.895 -16.234 -15.82 1 97 161 MET A CA 1
ATOM 1157 C C . MET A 1 161 ? -4.836 -15.289 -16.375 1 97 161 MET A C 1
ATOM 1159 O O . MET A 1 161 ? -3.971 -14.812 -15.641 1 97 161 MET A O 1
ATOM 1163 N N . HIS A 1 162 ? -4.941 -14.984 -17.703 1 97.19 162 HIS A N 1
ATOM 1164 C CA . HIS A 1 162 ? -3.986 -14.047 -18.281 1 97.19 162 HIS A CA 1
ATOM 1165 C C . HIS A 1 162 ? -4.148 -12.648 -17.688 1 97.19 162 HIS A C 1
ATOM 1167 O O . HIS A 1 162 ? -3.17 -12.039 -17.25 1 97.19 162 HIS A O 1
ATOM 1173 N N . ALA A 1 163 ? -5.383 -12.211 -17.656 1 98 163 ALA A N 1
ATOM 1174 C CA . ALA A 1 163 ? -5.676 -10.898 -17.094 1 98 163 ALA A CA 1
ATOM 1175 C C . ALA A 1 163 ? -5.367 -10.859 -15.602 1 98 163 ALA A C 1
ATOM 1177 O O . ALA A 1 163 ? -4.828 -9.867 -15.094 1 98 163 ALA A O 1
ATOM 1178 N N . ALA A 1 164 ? -5.664 -11.93 -14.875 1 98.19 164 ALA A N 1
ATOM 1179 C CA . ALA A 1 164 ? -5.398 -12.008 -13.438 1 98.19 164 ALA A CA 1
ATOM 1180 C C . ALA A 1 164 ? -3.9 -11.945 -13.156 1 98.19 164 ALA A C 1
ATOM 1182 O O . ALA A 1 164 ? -3.471 -11.273 -12.211 1 98.19 164 ALA A O 1
ATOM 1183 N N . THR A 1 165 ? -3.156 -12.633 -13.945 1 96.31 165 THR A N 1
ATOM 1184 C CA . THR A 1 165 ? -1.704 -12.586 -13.812 1 96.31 165 THR A CA 1
ATOM 1185 C C . THR A 1 165 ? -1.192 -11.156 -13.969 1 96.31 165 THR A C 1
ATOM 1187 O O . THR A 1 165 ? -0.342 -10.703 -13.195 1 96.31 165 THR A O 1
ATOM 1190 N N . ALA A 1 166 ? -1.771 -10.43 -14.875 1 97.81 166 ALA A N 1
ATOM 1191 C CA . ALA A 1 166 ? -1.346 -9.062 -15.164 1 97.81 166 ALA A CA 1
ATOM 1192 C C . ALA A 1 166 ? -1.755 -8.117 -14.039 1 97.81 166 ALA A C 1
ATOM 1194 O O . ALA A 1 166 ? -1.003 -7.207 -13.688 1 97.81 166 ALA A O 1
ATOM 1195 N N . VAL A 1 167 ? -2.891 -8.312 -13.414 1 98.12 167 VAL A N 1
ATOM 1196 C CA . VAL A 1 167 ? -3.482 -7.352 -12.484 1 98.12 167 VAL A CA 1
ATOM 1197 C C . VAL A 1 167 ? -3.068 -7.699 -11.055 1 98.12 167 VAL A C 1
ATOM 1199 O O . VAL A 1 167 ? -3.084 -6.84 -10.172 1 98.12 167 VAL A O 1
ATOM 1202 N N . SER A 1 168 ? -2.662 -8.898 -10.82 1 97.62 168 SER A N 1
ATOM 1203 C CA . SER A 1 168 ? -2.312 -9.312 -9.469 1 97.62 168 SER A CA 1
ATOM 1204 C C . SER A 1 168 ? -0.928 -9.945 -9.422 1 97.62 168 SER A C 1
ATOM 1206 O O . SER A 1 168 ? -0.043 -9.477 -8.711 1 97.62 168 SER A O 1
ATOM 1208 N N . GLY A 1 169 ? -0.679 -10.883 -10.234 1 95.62 169 GLY A N 1
ATOM 1209 C CA . GLY A 1 169 ? 0.61 -11.555 -10.227 1 95.62 169 GLY A CA 1
ATOM 1210 C C . GLY A 1 169 ? 1.778 -10.602 -10.422 1 95.62 169 GLY A C 1
ATOM 1211 O O . GLY A 1 169 ? 2.801 -10.719 -9.75 1 95.62 169 GLY A O 1
ATOM 1212 N N . SER A 1 170 ? 1.634 -9.633 -11.281 1 96.81 170 SER A N 1
ATOM 1213 C CA . SER A 1 170 ? 2.711 -8.719 -11.641 1 96.81 170 SER A CA 1
ATOM 1214 C C . SER A 1 170 ? 2.602 -7.406 -10.875 1 96.81 170 SER A C 1
ATOM 1216 O O . SER A 1 170 ? 3.572 -6.648 -10.781 1 96.81 170 SER A O 1
ATOM 1218 N N . ALA A 1 171 ? 1.496 -7.156 -10.305 1 98 171 ALA A N 1
ATOM 1219 C CA . ALA A 1 171 ? 1.112 -5.828 -9.828 1 98 171 ALA A CA 1
ATOM 1220 C C . ALA A 1 171 ? 1.963 -5.41 -8.633 1 98 171 ALA A C 1
ATOM 1222 O O . ALA A 1 171 ? 2.145 -4.219 -8.383 1 98 171 ALA A O 1
ATOM 1223 N N . PRO A 1 172 ? 2.467 -6.371 -7.766 1 98.5 172 PRO A N 1
ATOM 1224 C CA . PRO A 1 172 ? 3.412 -5.902 -6.746 1 98.5 172 PRO A CA 1
ATOM 1225 C C . PRO A 1 172 ? 4.547 -5.07 -7.332 1 98.5 172 PRO A C 1
ATOM 1227 O O . PRO A 1 172 ? 4.918 -4.039 -6.77 1 98.5 172 PRO A O 1
ATOM 1230 N N . ALA A 1 173 ? 5.039 -5.496 -8.461 1 98.38 173 ALA A N 1
ATOM 1231 C CA . ALA A 1 173 ? 6.121 -4.77 -9.125 1 98.38 173 ALA A CA 1
ATOM 1232 C C . ALA A 1 173 ? 5.664 -3.381 -9.555 1 98.38 173 ALA A C 1
ATOM 1234 O O . ALA A 1 173 ? 6.453 -2.434 -9.555 1 98.38 173 ALA A O 1
ATOM 1235 N N . TYR A 1 174 ? 4.336 -3.252 -9.984 1 98.69 174 TYR A N 1
ATOM 1236 C CA . TYR A 1 174 ? 3.801 -1.946 -10.359 1 98.69 174 TYR A CA 1
ATOM 1237 C C . TYR A 1 174 ? 3.855 -0.979 -9.188 1 98.69 174 TYR A C 1
ATOM 1239 O O . TYR A 1 174 ? 4.223 0.187 -9.352 1 98.69 174 TYR A O 1
ATOM 1247 N N . LEU A 1 175 ? 3.475 -1.479 -8.016 1 98.75 175 LEU A N 1
ATOM 1248 C CA . LEU A 1 175 ? 3.484 -0.648 -6.816 1 98.75 175 LEU A CA 1
ATOM 1249 C C . LEU A 1 175 ? 4.902 -0.191 -6.484 1 98.75 175 LEU A C 1
ATOM 1251 O O . LEU A 1 175 ? 5.121 0.977 -6.156 1 98.75 175 LEU A O 1
ATOM 1255 N N . TYR A 1 176 ? 5.859 -1.127 -6.504 1 98.62 176 TYR A N 1
ATOM 1256 C CA . TYR A 1 176 ? 7.234 -0.777 -6.176 1 98.62 176 TYR A CA 1
ATOM 1257 C C . TYR A 1 176 ? 7.785 0.25 -7.156 1 98.62 176 TYR A C 1
ATOM 1259 O O . TYR A 1 176 ? 8.477 1.191 -6.758 1 98.62 176 TYR A O 1
ATOM 1267 N N . ALA A 1 177 ? 7.457 0.056 -8.438 1 98.31 177 ALA A N 1
ATOM 1268 C CA . ALA A 1 177 ? 7.836 1.043 -9.445 1 98.31 177 ALA A CA 1
ATOM 1269 C C . ALA A 1 177 ? 7.215 2.402 -9.141 1 98.31 177 ALA A C 1
ATOM 1271 O O . ALA A 1 177 ? 7.863 3.439 -9.312 1 98.31 177 ALA A O 1
ATOM 1272 N N . PHE A 1 178 ? 5.953 2.379 -8.742 1 98.62 178 PHE A N 1
ATOM 1273 C CA . PHE A 1 178 ? 5.227 3.586 -8.375 1 98.62 178 PHE A CA 1
ATOM 1274 C C . PHE A 1 178 ? 5.934 4.316 -7.234 1 98.62 178 PHE A C 1
ATOM 1276 O O . PHE A 1 178 ? 6.125 5.531 -7.293 1 98.62 178 PHE A O 1
ATOM 1283 N N . ILE A 1 179 ? 6.344 3.623 -6.199 1 98.56 179 ILE A N 1
ATOM 1284 C CA . ILE A 1 179 ? 7.023 4.195 -5.039 1 98.56 179 ILE A CA 1
ATOM 1285 C C . ILE A 1 179 ? 8.375 4.77 -5.465 1 98.56 179 ILE A C 1
ATOM 1287 O O . ILE A 1 179 ? 8.727 5.887 -5.082 1 98.56 179 ILE A O 1
ATOM 1291 N N . GLU A 1 180 ? 9.109 4.016 -6.281 1 97.81 180 GLU A N 1
ATOM 1292 C CA . GLU A 1 180 ? 10.391 4.488 -6.801 1 97.81 180 GLU A CA 1
ATOM 1293 C C . GLU A 1 180 ? 10.227 5.805 -7.559 1 97.81 180 GLU A C 1
ATOM 1295 O O . GLU A 1 180 ? 11.016 6.73 -7.383 1 97.81 180 GLU A O 1
ATOM 1300 N N . ALA A 1 181 ? 9.234 5.82 -8.406 1 97.94 181 ALA A N 1
ATOM 1301 C CA . ALA A 1 181 ? 8.969 7.02 -9.195 1 97.94 181 ALA A CA 1
ATOM 1302 C C . ALA A 1 181 ? 8.609 8.195 -8.289 1 97.94 181 ALA A C 1
ATOM 1304 O O . ALA A 1 181 ? 9.023 9.328 -8.539 1 97.94 181 ALA A O 1
ATOM 1305 N N . LEU A 1 182 ? 7.812 7.969 -7.258 1 98.56 182 LEU A N 1
ATOM 1306 C CA . LEU A 1 182 ? 7.418 9.016 -6.32 1 98.56 182 LEU A CA 1
ATOM 1307 C C . LEU A 1 182 ? 8.625 9.539 -5.551 1 98.56 182 LEU A C 1
ATOM 1309 O O . LEU A 1 182 ? 8.742 10.75 -5.332 1 98.56 182 LEU A O 1
ATOM 1313 N N . GLU A 1 183 ? 9.508 8.617 -5.109 1 98.06 183 GLU A N 1
ATOM 1314 C CA . GLU A 1 183 ? 10.75 9.016 -4.465 1 98.06 183 GLU A CA 1
ATOM 1315 C C . GLU A 1 183 ? 11.562 9.953 -5.363 1 98.06 183 GLU A C 1
ATOM 1317 O O . GLU A 1 183 ? 12.047 10.992 -4.914 1 98.06 183 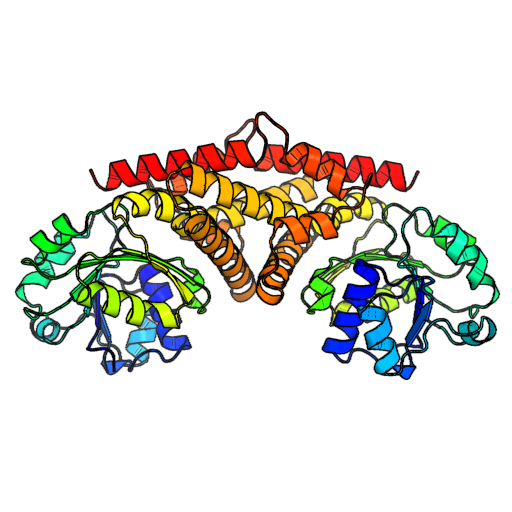GLU A O 1
ATOM 1322 N N . GLY A 1 184 ? 11.742 9.5 -6.602 1 97.88 184 GLY A N 1
ATOM 1323 C CA . GLY A 1 184 ? 12.461 10.328 -7.555 1 97.88 184 GLY A CA 1
ATOM 1324 C C . GLY A 1 184 ? 11.836 11.695 -7.758 1 97.88 184 GLY A C 1
ATOM 1325 O O . GLY A 1 184 ? 12.547 12.703 -7.852 1 97.88 184 GLY A O 1
ATOM 1326 N N . ALA A 1 185 ? 10.5 11.766 -7.863 1 98.38 185 ALA A N 1
ATOM 1327 C CA . ALA A 1 185 ? 9.781 13.023 -8.008 1 98.38 185 ALA A CA 1
ATOM 1328 C C . ALA A 1 185 ? 10.008 13.93 -6.805 1 98.38 185 ALA A C 1
ATOM 1330 O O . ALA A 1 185 ? 10.156 15.148 -6.953 1 98.38 185 ALA A O 1
ATOM 1331 N N . GLY A 1 186 ? 9.969 13.336 -5.582 1 98.44 186 GLY A N 1
ATOM 1332 C CA . GLY A 1 186 ? 10.242 14.102 -4.379 1 98.44 186 GLY A CA 1
ATOM 1333 C C . GLY A 1 186 ? 11.633 14.719 -4.363 1 98.44 186 GLY A C 1
ATOM 1334 O O . GLY A 1 186 ? 11.789 15.891 -4.016 1 98.44 186 GLY A O 1
ATOM 1335 N N . ALA A 1 187 ? 12.625 13.898 -4.758 1 98.12 187 ALA A N 1
ATOM 1336 C CA . ALA A 1 187 ? 13.992 14.406 -4.836 1 98.12 187 ALA A CA 1
ATOM 1337 C C . ALA A 1 187 ? 14.102 15.539 -5.855 1 98.12 187 ALA A C 1
ATOM 1339 O O . ALA A 1 187 ? 14.742 16.562 -5.594 1 98.12 187 ALA A O 1
ATOM 1340 N N . ALA A 1 188 ? 13.492 15.391 -6.992 1 97.94 188 ALA A N 1
ATOM 1341 C CA . ALA A 1 188 ? 13.5 16.406 -8.047 1 97.94 188 ALA A CA 1
ATOM 1342 C C . ALA A 1 188 ? 12.828 17.688 -7.574 1 97.94 188 ALA A C 1
ATOM 1344 O O . ALA A 1 188 ? 13.164 18.781 -8.047 1 97.94 188 ALA A O 1
ATOM 1345 N N . ALA A 1 189 ? 11.906 17.578 -6.637 1 97.81 189 ALA A N 1
ATOM 1346 C CA . ALA A 1 189 ? 11.172 18.734 -6.121 1 97.81 189 ALA A CA 1
ATOM 1347 C C . ALA A 1 189 ? 11.945 19.438 -5.008 1 97.81 189 ALA A C 1
ATOM 1349 O O . ALA A 1 189 ? 11.492 20.438 -4.461 1 97.81 189 ALA A O 1
ATOM 1350 N N . GLY A 1 190 ? 13.094 18.859 -4.59 1 97.06 190 GLY A N 1
ATOM 1351 C CA . GLY A 1 190 ? 13.969 19.594 -3.689 1 97.06 190 GLY A CA 1
ATOM 1352 C C . GLY A 1 190 ? 14.211 18.891 -2.375 1 97.06 190 GLY A C 1
ATOM 1353 O O . GLY A 1 190 ? 15.023 19.328 -1.561 1 97.06 190 GLY A O 1
ATOM 1354 N N . LEU A 1 191 ? 13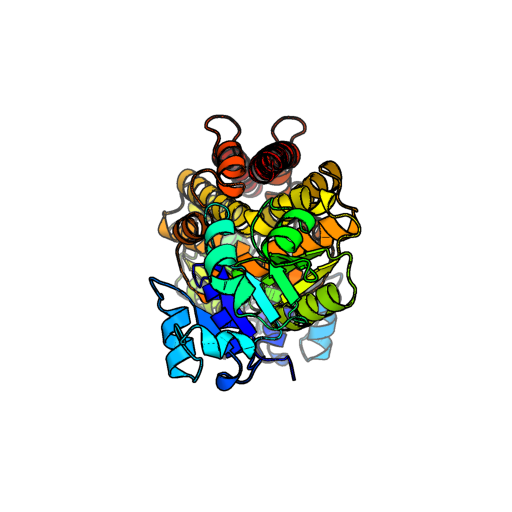.578 17.766 -2.096 1 98.19 191 LEU A N 1
ATOM 1355 C CA . LEU A 1 191 ? 13.836 17 -0.883 1 98.19 191 LEU A CA 1
ATOM 1356 C C . LEU A 1 191 ? 15.164 16.25 -0.98 1 98.19 191 LEU A C 1
ATOM 1358 O O . LEU A 1 191 ? 15.609 15.906 -2.076 1 98.19 191 LEU A O 1
ATOM 1362 N N . SER A 1 192 ? 15.812 16.078 0.196 1 97.81 192 SER A N 1
ATOM 1363 C CA . SER A 1 192 ? 16.922 15.141 0.181 1 97.81 192 SER A CA 1
ATOM 1364 C C . SER A 1 192 ? 16.484 13.742 -0.238 1 97.81 192 SER A C 1
ATOM 1366 O O . SER A 1 192 ? 15.328 13.367 -0.018 1 97.81 192 SER A O 1
ATOM 1368 N N . PRO A 1 193 ? 17.359 12.977 -0.884 1 97 193 PRO A N 1
ATOM 1369 C CA . PRO A 1 193 ? 16.984 11.609 -1.246 1 97 193 PRO A CA 1
ATOM 1370 C C . PRO A 1 193 ? 16.469 10.805 -0.055 1 97 193 PRO A C 1
ATOM 1372 O O . PRO A 1 193 ? 15.516 10.039 -0.193 1 97 193 PRO A O 1
ATOM 1375 N N . GLU A 1 194 ? 17.031 11.055 1.066 1 97.38 194 GLU A N 1
ATOM 1376 C CA . GLU A 1 194 ? 16.625 10.344 2.279 1 97.38 194 GLU A CA 1
ATOM 1377 C C . GLU A 1 194 ? 15.219 10.734 2.705 1 97.38 194 GLU A C 1
ATOM 1379 O O . GLU A 1 194 ? 14.398 9.875 3.016 1 97.38 194 GLU A O 1
ATOM 1384 N N . ASP A 1 195 ? 14.922 12.023 2.703 1 98 195 ASP A N 1
ATOM 1385 C CA . ASP A 1 195 ? 13.586 12.5 3.076 1 98 195 ASP A CA 1
ATOM 1386 C C . ASP A 1 195 ? 12.539 12.031 2.074 1 98 195 ASP A C 1
ATOM 1388 O O . ASP A 1 195 ? 11.445 11.602 2.463 1 98 195 ASP A O 1
ATOM 1392 N N . ALA A 1 196 ? 12.914 12.117 0.796 1 98.12 196 ALA A N 1
ATOM 1393 C CA . ALA A 1 196 ? 11.992 11.688 -0.255 1 98.12 196 ALA A CA 1
ATOM 1394 C C . ALA A 1 196 ? 11.641 10.211 -0.102 1 98.12 196 ALA A C 1
ATOM 1396 O O . ALA A 1 196 ? 10.469 9.836 -0.191 1 98.12 196 ALA A O 1
ATOM 1397 N N . ARG A 1 197 ? 12.672 9.391 0.171 1 97.62 197 ARG A N 1
ATOM 1398 C CA . ARG A 1 197 ? 12.469 7.961 0.361 1 97.62 197 ARG A CA 1
ATOM 1399 C C . ARG A 1 197 ? 11.586 7.688 1.571 1 97.62 197 ARG A C 1
ATOM 1401 O O . ARG A 1 197 ? 10.625 6.926 1.481 1 97.62 197 ARG A O 1
ATOM 1408 N N . ALA A 1 198 ? 11.883 8.289 2.678 1 97.88 198 ALA A N 1
ATOM 1409 C CA . ALA A 1 198 ? 11.148 8.055 3.92 1 97.88 198 ALA A CA 1
ATOM 1410 C C . ALA A 1 198 ? 9.688 8.477 3.783 1 97.88 198 ALA A C 1
ATOM 1412 O O . ALA A 1 198 ? 8.781 7.73 4.164 1 97.88 198 ALA A O 1
ATOM 1413 N N . LEU A 1 199 ? 9.477 9.633 3.197 1 98.56 199 LEU A N 1
ATOM 1414 C CA . LEU A 1 199 ? 8.133 10.18 3.068 1 98.56 199 LEU A CA 1
ATOM 1415 C C . LEU A 1 199 ? 7.301 9.352 2.09 1 98.56 199 LEU A C 1
ATOM 1417 O O . LEU A 1 199 ? 6.176 8.969 2.4 1 98.56 199 LEU A O 1
ATOM 1421 N N . ALA A 1 200 ? 7.871 9.07 0.923 1 98.44 200 ALA A N 1
ATOM 1422 C CA . ALA A 1 200 ? 7.141 8.328 -0.102 1 98.44 200 ALA A CA 1
ATOM 1423 C C . ALA A 1 200 ? 6.762 6.934 0.394 1 98.44 200 ALA A C 1
ATOM 1425 O O . ALA A 1 200 ? 5.59 6.547 0.337 1 98.44 200 ALA A O 1
ATOM 1426 N N . ARG A 1 201 ? 7.719 6.234 0.948 1 98.12 201 ARG A N 1
ATOM 1427 C CA . ARG A 1 201 ? 7.52 4.852 1.364 1 98.12 201 ARG A CA 1
ATOM 1428 C C . ARG A 1 201 ? 6.523 4.766 2.516 1 98.12 201 ARG A C 1
ATOM 1430 O O . ARG A 1 201 ? 5.543 4.02 2.441 1 98.12 201 ARG A O 1
ATOM 1437 N N . SER A 1 202 ? 6.734 5.547 3.535 1 98.19 202 SER A N 1
ATOM 1438 C CA . SER A 1 202 ? 5.871 5.504 4.711 1 98.19 202 SER A CA 1
ATOM 1439 C C . SER A 1 202 ? 4.438 5.898 4.359 1 98.19 202 SER A C 1
ATOM 1441 O O . SER A 1 202 ? 3.484 5.309 4.871 1 98.19 202 SER A O 1
ATOM 1443 N N . THR A 1 203 ? 4.305 6.863 3.49 1 98.69 203 THR A N 1
ATOM 1444 C CA . THR A 1 203 ? 2.979 7.348 3.123 1 98.69 203 THR A CA 1
ATOM 1445 C C . THR A 1 203 ? 2.203 6.273 2.365 1 98.69 203 THR A C 1
ATOM 1447 O O . THR A 1 203 ? 1.038 6.008 2.672 1 98.69 203 THR A O 1
ATOM 1450 N N . ILE A 1 204 ? 2.854 5.648 1.395 1 98.69 204 ILE A N 1
ATOM 1451 C CA . ILE A 1 204 ? 2.176 4.641 0.583 1 98.69 204 ILE A CA 1
ATOM 1452 C C . ILE A 1 204 ? 1.829 3.43 1.446 1 98.69 204 ILE A C 1
ATOM 1454 O O . ILE A 1 204 ? 0.717 2.902 1.368 1 98.69 204 ILE A O 1
ATOM 1458 N N . ILE A 1 205 ? 2.744 2.992 2.307 1 98.44 205 ILE A N 1
ATOM 1459 C CA . ILE A 1 205 ? 2.504 1.888 3.229 1 98.44 205 ILE A CA 1
ATOM 1460 C C . ILE A 1 205 ? 1.323 2.221 4.137 1 98.44 205 ILE A C 1
ATOM 1462 O O . ILE A 1 205 ? 0.419 1.402 4.316 1 98.44 205 ILE A O 1
ATOM 1466 N N . GLY A 1 206 ? 1.303 3.395 4.688 1 98.56 206 GLY A N 1
ATOM 1467 C CA . GLY A 1 206 ? 0.224 3.812 5.57 1 98.56 206 GLY A CA 1
ATOM 1468 C C . GLY A 1 206 ? -1.119 3.898 4.867 1 98.56 206 GLY A C 1
ATOM 1469 O O . GLY A 1 206 ? -2.141 3.48 5.418 1 98.56 206 GLY A O 1
ATOM 1470 N N . ALA A 1 207 ? -1.132 4.484 3.676 1 98.44 207 ALA A N 1
ATOM 1471 C CA . ALA A 1 207 ? -2.369 4.609 2.91 1 98.44 207 ALA A CA 1
ATOM 1472 C C . ALA A 1 207 ? -2.951 3.236 2.58 1 98.44 207 ALA A C 1
ATOM 1474 O O . ALA A 1 207 ? -4.164 3.037 2.646 1 98.44 207 ALA A O 1
ATOM 1475 N N . ALA A 1 208 ? -2.072 2.312 2.205 1 98.44 208 ALA A N 1
ATOM 1476 C CA . ALA A 1 208 ? -2.52 0.951 1.925 1 98.44 208 ALA A CA 1
ATOM 1477 C C . ALA A 1 208 ? -3.074 0.286 3.182 1 98.44 208 ALA A C 1
ATOM 1479 O O . ALA A 1 208 ? -4.074 -0.432 3.121 1 98.44 208 ALA A O 1
ATOM 1480 N N . ALA A 1 209 ? -2.422 0.514 4.273 1 97.94 209 ALA A N 1
ATOM 1481 C CA . ALA A 1 209 ? -2.898 -0.028 5.547 1 97.94 209 ALA A CA 1
ATOM 1482 C C . ALA A 1 209 ? -4.277 0.523 5.895 1 97.94 209 ALA A C 1
ATOM 1484 O O . ALA A 1 209 ? -5.141 -0.209 6.387 1 97.94 209 ALA A O 1
ATOM 1485 N N . LEU A 1 210 ? -4.457 1.813 5.676 1 97.69 210 LEU A N 1
ATOM 1486 C CA . LEU A 1 210 ? -5.754 2.424 5.949 1 97.69 210 LEU A CA 1
ATOM 1487 C C . LEU A 1 210 ? -6.832 1.824 5.055 1 97.69 210 LEU A C 1
ATOM 1489 O O . LEU A 1 210 ? -7.941 1.545 5.52 1 97.69 210 LEU A O 1
ATOM 1493 N N . LEU A 1 211 ? -6.531 1.654 3.783 1 97.5 211 LEU A N 1
ATOM 1494 C CA . LEU A 1 211 ? -7.453 1.014 2.854 1 97.5 211 LEU A CA 1
ATOM 1495 C C . LEU A 1 211 ? -7.852 -0.372 3.352 1 97.5 211 LEU A C 1
ATOM 1497 O O . LEU A 1 211 ? -9.031 -0.731 3.322 1 97.5 211 LEU A O 1
ATOM 1501 N N . ALA A 1 212 ? -6.875 -1.155 3.814 1 96.94 212 ALA A N 1
ATOM 1502 C CA . ALA A 1 212 ? -7.125 -2.5 4.328 1 96.94 212 ALA A CA 1
ATOM 1503 C C . ALA A 1 212 ? -8.023 -2.459 5.562 1 96.94 212 ALA A C 1
ATOM 1505 O O . ALA A 1 212 ? -8.875 -3.326 5.742 1 96.94 212 ALA A O 1
ATOM 1506 N N . ALA A 1 213 ? -7.867 -1.437 6.391 1 95.75 213 ALA A N 1
ATOM 1507 C CA . ALA A 1 213 ? -8.547 -1.354 7.68 1 95.75 213 ALA A CA 1
ATOM 1508 C C . ALA A 1 213 ? -9.992 -0.901 7.508 1 95.75 213 ALA A C 1
ATOM 1510 O O . ALA A 1 213 ? -10.867 -1.256 8.312 1 95.75 213 ALA A O 1
ATOM 1511 N N . THR A 1 214 ? -10.336 -0.04 6.578 1 90.69 214 THR A N 1
ATOM 1512 C CA . THR A 1 214 ? -11.656 0.561 6.449 1 90.69 214 THR A CA 1
ATOM 1513 C C . THR A 1 214 ? -12.5 -0.199 5.43 1 90.69 214 THR A C 1
ATOM 1515 O O . THR A 1 214 ? -13.727 -0.088 5.43 1 90.69 214 THR A O 1
ATOM 1518 N N . ASP A 1 215 ? -11.977 -1.002 4.566 1 84.38 215 ASP A N 1
ATOM 1519 C CA . ASP A 1 215 ? -12.648 -1.676 3.459 1 84.38 215 ASP A CA 1
ATOM 1520 C C . ASP A 1 215 ? -13.438 -0.683 2.609 1 84.38 215 ASP A C 1
ATOM 1522 O O . ASP A 1 215 ? -14.445 -1.043 2.004 1 84.38 215 ASP A O 1
ATOM 1526 N N . GLU A 1 216 ? -13.18 0.608 2.713 1 90.81 216 GLU A N 1
ATOM 1527 C CA . GLU A 1 216 ? -13.781 1.634 1.865 1 90.81 216 GLU A CA 1
ATOM 1528 C C . GLU A 1 216 ? -13.266 1.539 0.432 1 90.81 216 GLU A C 1
ATOM 1530 O O . GLU A 1 216 ? -12.188 0.992 0.191 1 90.81 216 GLU A O 1
ATOM 1535 N N . ASP A 1 217 ? -14.094 2.062 -0.467 1 94.88 217 ASP A N 1
ATOM 1536 C CA . ASP A 1 217 ? -13.664 2.152 -1.86 1 94.88 217 ASP A CA 1
ATOM 1537 C C . ASP A 1 217 ? -12.508 3.143 -2.02 1 94.88 217 ASP A C 1
ATOM 1539 O O . ASP A 1 217 ? -12.539 4.23 -1.438 1 94.88 217 ASP A O 1
ATOM 1543 N N . PRO A 1 218 ? -11.469 2.684 -2.76 1 96.06 218 PRO A N 1
ATOM 1544 C CA . PRO A 1 218 ? -10.352 3.605 -2.99 1 96.06 218 PRO A CA 1
ATOM 1545 C C . PRO A 1 218 ? -10.805 4.961 -3.523 1 96.06 218 PRO A C 1
ATOM 1547 O O . PRO A 1 218 ? -10.242 5.996 -3.15 1 96.06 218 PRO A O 1
ATOM 1550 N N . ALA A 1 219 ? -11.805 4.988 -4.383 1 95.5 219 ALA A N 1
ATOM 1551 C CA . ALA A 1 219 ? -12.32 6.234 -4.938 1 95.5 219 ALA A CA 1
ATOM 1552 C C . ALA A 1 219 ? -12.875 7.137 -3.838 1 95.5 219 ALA A C 1
ATOM 1554 O O . ALA A 1 219 ? -12.727 8.359 -3.893 1 95.5 219 ALA A O 1
ATOM 1555 N N . GLU A 1 220 ? -13.516 6.539 -2.904 1 95.38 220 GLU A N 1
ATOM 1556 C CA . GLU A 1 220 ? -14.062 7.305 -1.79 1 95.38 220 GLU A CA 1
ATOM 1557 C C . GLU A 1 220 ? -12.961 7.867 -0.903 1 95.38 220 GLU A C 1
ATOM 1559 O O . GLU A 1 220 ? -13.016 9.023 -0.487 1 95.38 220 GLU A O 1
ATOM 1564 N N . LEU A 1 221 ? -11.961 7.07 -0.57 1 95.88 221 LEU A N 1
ATOM 1565 C CA . LEU A 1 221 ? -10.82 7.547 0.212 1 95.88 221 LEU A CA 1
ATOM 1566 C C . LEU A 1 221 ? -10.086 8.664 -0.521 1 95.88 221 LEU A C 1
ATOM 1568 O O . LEU A 1 221 ? -9.664 9.648 0.097 1 95.88 221 LEU A O 1
ATOM 1572 N N . ARG A 1 222 ? -9.938 8.484 -1.851 1 96.75 222 ARG A N 1
ATOM 1573 C CA . ARG A 1 222 ? -9.305 9.516 -2.666 1 96.75 222 ARG A CA 1
ATOM 1574 C C . ARG A 1 222 ? -10.055 10.836 -2.547 1 96.75 222 ARG A C 1
ATOM 1576 O O . ARG A 1 222 ? -9.438 11.891 -2.344 1 96.75 222 ARG A O 1
ATOM 1583 N N . ARG A 1 223 ? -11.352 10.773 -2.627 1 95 223 ARG A N 1
ATOM 1584 C CA . ARG A 1 223 ? -12.172 11.977 -2.523 1 95 223 ARG A CA 1
ATOM 1585 C C . ARG A 1 223 ? -12.016 12.625 -1.153 1 95 223 ARG A C 1
ATOM 1587 O O . ARG A 1 223 ? -11.953 13.852 -1.047 1 95 223 ARG A O 1
ATOM 1594 N N . GLN A 1 224 ? -11.945 11.852 -0.161 1 91.88 224 GLN A N 1
ATOM 1595 C CA . GLN A 1 224 ? -11.875 12.336 1.213 1 91.88 224 GLN A CA 1
ATOM 1596 C C . GLN A 1 224 ? -10.578 13.109 1.455 1 91.88 224 GLN A C 1
ATOM 1598 O O . GLN A 1 224 ? -10.547 14.031 2.273 1 91.88 224 GLN A O 1
ATOM 1603 N N . VAL A 1 225 ? -9.555 12.773 0.705 1 92.75 225 VAL A N 1
ATOM 1604 C CA . VAL A 1 225 ? -8.273 13.422 0.957 1 92.75 225 VAL A CA 1
ATOM 1605 C C . VAL A 1 225 ? -8 14.469 -0.122 1 92.75 225 VAL A C 1
ATOM 1607 O O . VAL A 1 225 ? -6.879 14.969 -0.245 1 92.75 225 VAL A O 1
ATOM 1610 N N . THR A 1 226 ? -8.984 14.695 -0.934 1 93.94 226 THR A N 1
ATOM 1611 C CA . THR A 1 226 ? -8.859 15.68 -1.999 1 93.94 226 THR A CA 1
ATOM 1612 C C . THR A 1 226 ? -9.742 16.891 -1.715 1 93.94 226 THR A C 1
ATOM 1614 O O . THR A 1 226 ? -10.945 16.859 -1.953 1 93.94 226 THR A O 1
ATOM 1617 N N . SER A 1 227 ? -9.156 17.984 -1.202 1 89 227 SER A N 1
ATOM 1618 C CA . SER A 1 227 ? -9.898 19.219 -0.999 1 89 227 SER A CA 1
ATOM 1619 C C . SER A 1 227 ? -9.992 20.031 -2.289 1 89 227 SER A C 1
ATOM 1621 O O . SER A 1 227 ? -9.023 20.094 -3.053 1 89 227 SER A O 1
ATOM 1623 N N . PRO A 1 228 ? -11.18 20.641 -2.541 1 90.25 228 PRO A N 1
ATOM 1624 C CA . PRO A 1 228 ? -11.305 21.484 -3.734 1 90.25 228 PRO A CA 1
ATOM 1625 C C . PRO A 1 228 ? -10.281 22.625 -3.77 1 90.25 228 PRO A C 1
ATOM 1627 O O . PRO A 1 228 ? -10.148 23.359 -2.795 1 90.25 228 PRO A O 1
ATOM 1630 N N . GLY A 1 229 ? -9.562 22.734 -4.887 1 90.75 229 GLY A N 1
ATOM 1631 C CA . GLY A 1 229 ? -8.586 23.797 -5.062 1 90.75 229 GLY A CA 1
ATOM 1632 C C . GLY A 1 229 ? -7.289 23.531 -4.32 1 90.75 229 GLY A C 1
ATOM 1633 O O . GLY A 1 229 ? -6.406 24.391 -4.289 1 90.75 229 GLY A O 1
ATOM 1634 N N . GLY A 1 230 ? -7.121 22.344 -3.773 1 92.62 230 GLY A N 1
ATOM 1635 C CA . GLY A 1 230 ? -5.945 22.031 -2.982 1 92.62 230 GLY A CA 1
ATOM 1636 C C . GLY A 1 230 ? -4.82 21.422 -3.801 1 92.62 230 GLY A C 1
ATOM 1637 O O . GLY A 1 230 ? -4.906 21.359 -5.027 1 92.62 230 GLY A O 1
ATOM 1638 N N . THR A 1 231 ? -3.74 21.062 -3.078 1 94.94 231 THR A N 1
ATOM 1639 C CA . THR A 1 231 ? -2.553 20.484 -3.707 1 94.94 231 THR A CA 1
ATOM 1640 C C . THR A 1 231 ? -2.852 19.109 -4.273 1 94.94 231 THR A C 1
ATOM 1642 O O . THR A 1 231 ? -2.402 18.766 -5.367 1 94.94 231 THR A O 1
ATOM 1645 N N . THR A 1 232 ? -3.621 18.328 -3.566 1 96.5 232 THR A N 1
ATOM 1646 C CA . THR A 1 232 ? -3.965 16.969 -3.986 1 96.5 232 THR A CA 1
ATOM 1647 C C . THR A 1 232 ? -4.734 17 -5.305 1 96.5 232 THR A C 1
ATOM 1649 O O . THR A 1 232 ? -4.441 16.219 -6.215 1 96.5 232 THR A O 1
ATOM 1652 N N . GLU A 1 233 ? -5.723 17.891 -5.398 1 96.69 233 GLU A N 1
ATOM 1653 C CA . GLU A 1 233 ? -6.496 18.016 -6.633 1 96.69 233 GLU A CA 1
ATOM 1654 C C . GLU A 1 233 ? -5.598 18.391 -7.809 1 96.69 233 GLU A C 1
ATOM 1656 O O . GLU A 1 233 ? -5.77 17.875 -8.914 1 96.69 233 GLU A O 1
ATOM 1661 N N . ALA A 1 234 ? -4.707 19.328 -7.566 1 97.19 234 ALA A N 1
ATOM 1662 C CA . ALA A 1 234 ? -3.791 19.75 -8.625 1 97.19 234 ALA A CA 1
ATOM 1663 C C . ALA A 1 234 ? -3.01 18.562 -9.172 1 97.19 234 ALA A C 1
ATOM 1665 O O . ALA A 1 234 ? -2.861 18.406 -10.391 1 97.19 234 ALA A O 1
ATOM 1666 N N . ALA A 1 235 ? -2.514 17.734 -8.328 1 98.25 235 ALA A N 1
ATOM 1667 C CA . ALA A 1 235 ? -1.758 16.547 -8.734 1 98.25 235 ALA A CA 1
ATOM 1668 C C . ALA A 1 235 ? -2.656 15.547 -9.438 1 98.25 235 ALA A C 1
ATOM 1670 O O . ALA A 1 235 ? -2.273 14.969 -10.461 1 98.25 235 ALA A O 1
ATOM 1671 N N . LEU A 1 236 ? -3.865 15.289 -8.891 1 98.31 236 LEU A N 1
ATOM 1672 C CA . LEU A 1 236 ? -4.785 14.312 -9.453 1 98.31 236 LEU A CA 1
ATOM 1673 C C . LEU A 1 236 ? -5.211 14.719 -10.867 1 98.31 236 LEU A C 1
ATOM 1675 O O . LEU A 1 236 ? -5.434 13.859 -11.719 1 98.31 236 LEU A O 1
ATOM 1679 N N . ASN A 1 237 ? -5.348 16.016 -11.078 1 97.44 237 ASN A N 1
ATOM 1680 C CA . ASN A 1 237 ? -5.676 16.484 -12.414 1 97.44 237 ASN A CA 1
ATOM 1681 C C . ASN A 1 237 ? -4.629 16.047 -13.438 1 97.44 237 ASN A C 1
ATOM 1683 O O . ASN A 1 237 ? -4.965 15.75 -14.586 1 97.44 237 ASN A O 1
ATOM 1687 N N . VAL A 1 238 ? -3.41 16.016 -13.016 1 97.12 238 VAL A N 1
ATOM 1688 C CA . VAL A 1 238 ? -2.334 15.547 -13.883 1 97.12 238 VAL A CA 1
ATOM 1689 C C . VAL A 1 238 ? -2.432 14.039 -14.047 1 97.12 238 VAL A C 1
ATOM 1691 O O . VAL A 1 238 ? -2.367 13.523 -15.172 1 97.12 238 VAL A O 1
ATOM 1694 N N . LEU A 1 239 ? -2.617 13.273 -12.945 1 97.56 239 LEU A N 1
ATOM 1695 C CA . LEU A 1 239 ? -2.615 11.812 -12.953 1 97.56 239 LEU A CA 1
ATOM 1696 C C . LEU A 1 239 ? -3.779 11.273 -13.773 1 97.56 239 LEU A C 1
ATOM 1698 O O . LEU A 1 239 ? -3.67 10.211 -14.391 1 97.56 239 LEU A O 1
ATOM 1702 N N . PHE A 1 240 ? -4.875 11.977 -13.773 1 95.44 240 PHE A N 1
ATOM 1703 C CA . PHE A 1 240 ? -6.055 11.508 -14.484 1 95.44 240 PHE A CA 1
ATOM 1704 C C . PHE A 1 240 ? -6.207 12.227 -15.82 1 95.44 240 PHE A C 1
ATOM 1706 O O . PHE A 1 240 ? -7.281 12.203 -16.422 1 95.44 240 PHE A O 1
ATOM 1713 N N . GLN A 1 241 ? -5.16 12.758 -16.203 1 85.12 241 GLN A N 1
ATOM 1714 C CA . GLN A 1 241 ? -5.262 13.469 -17.469 1 85.12 241 GLN A CA 1
ATOM 1715 C C . GLN A 1 241 ? -5.566 12.516 -18.609 1 85.12 241 GLN A C 1
ATOM 1717 O O . GLN A 1 241 ? -5.246 11.328 -18.547 1 85.12 241 GLN A O 1
ATOM 1722 N N . GLY A 1 242 ? -6.754 12.812 -19.469 1 76.75 242 GLY A N 1
ATOM 1723 C CA . GLY A 1 242 ? -7.219 11.977 -20.562 1 76.75 242 GLY A CA 1
ATOM 1724 C C . GLY A 1 242 ? -6.105 11.203 -21.25 1 76.75 242 GLY A C 1
ATOM 1725 O O . GLY A 1 242 ? -5.711 10.133 -20.781 1 76.75 242 GLY A O 1
ATOM 1726 N N . LYS A 1 243 ? -5.32 11.711 -22.094 1 82 243 LYS A N 1
ATOM 1727 C CA . LYS A 1 243 ? -4.301 10.961 -22.828 1 82 243 LYS A CA 1
ATOM 1728 C C . LYS A 1 243 ? -2.973 10.977 -22.062 1 82 243 LYS A C 1
ATOM 1730 O O . LYS A 1 243 ? -2.492 12.031 -21.672 1 82 243 LYS A O 1
ATOM 1735 N N . GLY A 1 244 ? -2.455 9.703 -21.719 1 86.38 244 GLY A N 1
ATOM 1736 C CA . GLY A 1 244 ? -1.154 9.555 -21.078 1 86.38 244 GLY A CA 1
ATOM 1737 C C . GLY A 1 244 ? -1.223 9.578 -19.562 1 86.38 244 GLY A C 1
ATOM 1738 O O . GLY A 1 244 ? -0.199 9.445 -18.891 1 86.38 244 GLY A O 1
ATOM 1739 N N . GLY A 1 245 ? -2.434 9.711 -19.031 1 95.06 245 GLY A N 1
ATOM 1740 C CA . GLY A 1 245 ? -2.582 9.656 -17.594 1 95.06 245 GLY A CA 1
ATOM 1741 C C . GLY A 1 245 ? -2.4 8.258 -17.016 1 95.06 245 GLY A C 1
ATOM 1742 O O . GLY A 1 245 ? -2.006 7.34 -17.734 1 95.06 245 GLY A O 1
ATOM 1743 N N . LEU A 1 246 ? -2.596 8.156 -15.766 1 96.69 246 LEU A N 1
ATOM 1744 C CA . LEU A 1 246 ? -2.369 6.922 -15.023 1 96.69 246 LEU A CA 1
ATOM 1745 C C . LEU A 1 246 ? -3.256 5.801 -15.562 1 96.69 246 LEU A C 1
ATOM 1747 O O . LEU A 1 246 ? -2.787 4.68 -15.773 1 96.69 246 LEU A O 1
ATOM 1751 N N . PRO A 1 247 ? -4.637 6.051 -15.852 1 96.88 247 PRO A N 1
ATOM 1752 C CA . PRO A 1 247 ? -5.484 4.984 -16.391 1 96.88 247 PRO A CA 1
ATOM 1753 C C . PRO A 1 247 ? -4.977 4.43 -17.719 1 96.88 247 PRO A C 1
ATOM 1755 O O . PRO A 1 247 ? -4.949 3.211 -17.906 1 96.88 247 PRO A O 1
ATOM 1758 N N . ASP A 1 248 ? -4.52 5.285 -18.625 1 96.19 248 ASP A N 1
ATOM 1759 C CA . ASP A 1 248 ? -3.998 4.852 -19.906 1 96.19 248 ASP A CA 1
ATOM 1760 C C . ASP A 1 248 ? -2.703 4.059 -19.75 1 96.19 248 ASP A C 1
ATOM 1762 O O . ASP A 1 248 ? -2.512 3.027 -20.391 1 96.19 248 ASP A O 1
ATOM 1766 N N . LEU A 1 249 ? -1.854 4.574 -18.969 1 96.81 249 LEU A N 1
ATOM 1767 C CA . LEU A 1 249 ? -0.553 3.951 -18.734 1 96.81 249 LEU A CA 1
ATOM 1768 C C . LEU A 1 249 ? -0.713 2.551 -18.156 1 96.81 249 LEU A C 1
ATOM 1770 O O . LEU A 1 249 ? -0.065 1.607 -18.625 1 96.81 249 LEU A O 1
ATOM 1774 N N . LEU A 1 250 ? -1.613 2.381 -17.141 1 97.88 250 LEU A N 1
ATOM 1775 C CA . LEU A 1 250 ? -1.819 1.076 -16.516 1 97.88 250 LEU A CA 1
ATOM 1776 C C . LEU A 1 250 ? -2.551 0.134 -17.469 1 97.88 250 LEU A C 1
ATOM 1778 O O . LEU A 1 250 ? -2.293 -1.071 -17.484 1 97.88 250 LEU A O 1
ATOM 1782 N N . ARG A 1 251 ? -3.484 0.665 -18.25 1 97.19 251 ARG A N 1
ATOM 1783 C CA . ARG A 1 251 ? -4.137 -0.17 -19.266 1 97.19 251 ARG A CA 1
ATOM 1784 C C . ARG A 1 251 ? -3.119 -0.745 -20.234 1 97.19 251 ARG A C 1
ATOM 1786 O O . ARG A 1 251 ? -3.156 -1.936 -20.547 1 97.19 251 ARG A O 1
ATOM 1793 N N . GLU A 1 252 ? -2.232 0.091 -20.703 1 97.12 252 GLU A N 1
ATOM 1794 C CA . GLU A 1 252 ? -1.205 -0.353 -21.641 1 97.12 252 GLU A CA 1
ATOM 1795 C C . GLU A 1 252 ? -0.272 -1.374 -20.984 1 97.12 252 GLU A C 1
ATOM 1797 O O . GLU A 1 252 ? 0.104 -2.363 -21.625 1 97.12 252 GLU A O 1
ATOM 1802 N N . ALA A 1 253 ? 0.161 -1.102 -19.75 1 98 253 ALA A N 1
ATOM 1803 C CA . ALA A 1 253 ? 1.037 -2.023 -19.031 1 98 253 ALA A CA 1
ATOM 1804 C C . ALA A 1 253 ? 0.371 -3.385 -18.859 1 98 253 ALA A C 1
ATOM 1806 O O . ALA A 1 253 ? 0.984 -4.422 -19.109 1 98 253 ALA A O 1
ATOM 1807 N N . VAL A 1 254 ? -0.903 -3.385 -18.391 1 98.44 254 VAL A N 1
ATOM 1808 C CA . VAL A 1 254 ? -1.653 -4.617 -18.188 1 98.44 254 VAL A CA 1
ATOM 1809 C C . VAL A 1 254 ? -1.823 -5.355 -19.516 1 98.44 254 VAL A C 1
ATOM 1811 O O . VAL A 1 254 ? -1.657 -6.574 -19.578 1 98.44 254 VAL A O 1
ATOM 1814 N N . THR A 1 255 ? -2.111 -4.609 -20.578 1 98.19 255 THR A N 1
ATOM 1815 C CA . THR A 1 255 ? -2.256 -5.207 -21.891 1 98.19 255 THR A CA 1
ATOM 1816 C C . THR A 1 255 ? -0.959 -5.891 -22.328 1 98.19 255 THR A C 1
ATOM 1818 O O . THR A 1 255 ? -0.984 -7 -22.859 1 98.19 255 THR A O 1
ATOM 1821 N N . ALA A 1 256 ? 0.161 -5.246 -22.125 1 98 256 ALA A N 1
ATOM 1822 C CA . ALA A 1 256 ? 1.46 -5.82 -22.453 1 98 256 ALA A CA 1
ATOM 1823 C C . ALA A 1 256 ? 1.716 -7.102 -21.672 1 98 256 ALA A C 1
ATOM 1825 O O . ALA A 1 256 ? 2.215 -8.086 -22.219 1 98 256 ALA A O 1
ATOM 1826 N N . ALA A 1 257 ? 1.408 -7.082 -20.391 1 97.81 257 ALA A N 1
ATOM 1827 C CA . ALA A 1 257 ? 1.581 -8.258 -19.547 1 97.81 257 ALA A CA 1
ATOM 1828 C C . ALA A 1 257 ? 0.677 -9.398 -20.016 1 97.81 257 ALA A C 1
ATOM 1830 O O . ALA A 1 257 ? 1.097 -10.562 -20.031 1 97.81 257 ALA A O 1
ATOM 1831 N N . VAL A 1 258 ? -0.603 -9.086 -20.328 1 97.81 258 VAL A N 1
ATOM 1832 C CA . VAL A 1 258 ? -1.547 -10.094 -20.812 1 97.81 258 VAL A CA 1
ATOM 1833 C C . VAL A 1 258 ? -1.021 -10.727 -22.094 1 97.81 258 VAL A C 1
ATOM 1835 O O . VAL A 1 258 ? -1.042 -11.945 -22.25 1 97.81 258 VAL A O 1
ATOM 1838 N N . ARG A 1 259 ? -0.577 -9.891 -23.031 1 97.38 259 ARG A N 1
ATOM 1839 C CA . ARG A 1 259 ? -0.026 -10.375 -24.297 1 97.38 259 ARG A CA 1
ATOM 1840 C C . ARG A 1 259 ? 1.139 -11.328 -24.047 1 97.38 259 ARG A C 1
ATOM 1842 O O . ARG A 1 259 ? 1.203 -12.406 -24.641 1 97.38 259 ARG A O 1
ATOM 1849 N N . ARG A 1 260 ? 2.031 -10.938 -23.188 1 96 260 ARG A N 1
ATOM 1850 C CA . ARG A 1 260 ? 3.184 -11.773 -22.875 1 96 260 ARG A CA 1
ATOM 1851 C C . ARG A 1 260 ? 2.75 -13.086 -22.234 1 96 260 ARG A C 1
ATOM 1853 O O . ARG A 1 260 ? 3.307 -14.148 -22.531 1 96 260 ARG A O 1
ATOM 1860 N N . SER A 1 261 ? 1.794 -13.008 -21.297 1 94.19 261 SER A N 1
ATOM 1861 C CA . SER A 1 261 ? 1.264 -14.203 -20.641 1 94.19 261 SER A CA 1
ATOM 1862 C C . SER A 1 261 ? 0.732 -15.195 -21.672 1 94.19 261 SER A C 1
ATOM 1864 O O . SER A 1 261 ? 0.983 -16.391 -21.578 1 94.19 261 SER A O 1
ATOM 1866 N N . LYS A 1 262 ? 0.015 -14.703 -22.688 1 94.75 262 LYS A N 1
ATOM 1867 C CA . LYS A 1 262 ? -0.527 -15.547 -23.75 1 94.75 262 LYS A CA 1
ATOM 1868 C C . LYS A 1 262 ? 0.591 -16.188 -24.578 1 94.75 262 LYS A C 1
ATOM 1870 O O . LYS A 1 262 ? 0.493 -17.344 -24.969 1 94.75 262 LYS A O 1
ATOM 1875 N N . GLU A 1 263 ? 1.632 -15.43 -24.75 1 93.19 263 GLU A N 1
ATOM 1876 C CA . GLU A 1 263 ? 2.771 -15.945 -25.516 1 93.19 263 GLU A CA 1
ATOM 1877 C C . GLU A 1 263 ? 3.469 -17.078 -24.75 1 93.19 263 GLU A C 1
ATOM 1879 O O . GLU A 1 263 ? 3.955 -18.031 -25.359 1 93.19 263 GLU A O 1
ATOM 1884 N N . LEU A 1 264 ? 3.592 -16.938 -23.469 1 87 264 LEU A N 1
ATOM 1885 C CA . LEU A 1 264 ? 4.23 -17.953 -22.641 1 87 264 LEU A CA 1
ATOM 1886 C C . LEU A 1 264 ? 3.439 -19.25 -22.656 1 87 264 LEU A C 1
ATOM 1888 O O . LEU A 1 264 ? 4.016 -20.344 -22.531 1 87 264 LEU A O 1
ATOM 1892 N N . GLY A 1 265 ? 2.086 -19.234 -22.703 1 81.5 265 GLY A N 1
ATOM 1893 C CA . GLY A 1 265 ? 1.238 -20.406 -22.719 1 81.5 265 GLY A CA 1
ATOM 1894 C C . GLY A 1 265 ? 1.12 -21.047 -24.094 1 81.5 265 GLY A C 1
ATOM 1895 O O . GLY A 1 265 ? 0.575 -22.141 -24.234 1 81.5 265 GLY A O 1
ATOM 1896 N N . ALA A 1 266 ? 1.46 -20.328 -25.172 1 76.06 266 ALA A N 1
ATOM 1897 C CA . ALA A 1 266 ? 1.355 -20.844 -26.516 1 76.06 266 ALA A CA 1
ATOM 1898 C C . ALA A 1 266 ? 2.514 -21.797 -26.828 1 76.06 266 ALA A C 1
ATOM 1900 O O . ALA A 1 266 ? 3.596 -21.672 -26.25 1 76.06 266 ALA A O 1
ATOM 1901 N N . MET B 1 1 ? 4.078 13.539 30.125 1 48.91 1 MET B N 1
ATOM 1902 C CA . MET B 1 1 ? 2.668 13.805 29.859 1 48.91 1 MET B CA 1
ATOM 1903 C C . MET B 1 1 ? 2.502 15.078 29.031 1 48.91 1 MET B C 1
ATOM 1905 O O . MET B 1 1 ? 3.127 16.094 29.312 1 48.91 1 MET B O 1
ATOM 1909 N N . ILE B 1 2 ? 2.078 14.812 27.766 1 61.5 2 ILE B N 1
ATOM 1910 C CA . ILE B 1 2 ? 1.956 16.016 26.953 1 61.5 2 ILE B CA 1
ATOM 1911 C C . ILE B 1 2 ? 0.914 16.953 27.578 1 61.5 2 ILE B C 1
ATOM 1913 O O . ILE B 1 2 ? -0.078 16.484 28.141 1 61.5 2 ILE B O 1
ATOM 1917 N N . ALA B 1 3 ? 1.251 18.281 27.766 1 73.94 3 ALA B N 1
ATOM 1918 C CA . ALA B 1 3 ? 0.434 19.406 28.234 1 73.94 3 ALA B CA 1
ATOM 1919 C C . ALA B 1 3 ? -0.92 19.422 27.531 1 73.94 3 ALA B C 1
ATOM 1921 O O . ALA B 1 3 ? -1.079 18.828 26.469 1 73.94 3 ALA B O 1
ATOM 1922 N N . PRO B 1 4 ? -1.926 19.969 28.234 1 93.69 4 PRO B N 1
ATOM 1923 C CA . PRO B 1 4 ? -3.248 20.031 27.609 1 93.69 4 PRO B CA 1
ATOM 1924 C C . PRO B 1 4 ? -3.189 20.516 26.172 1 93.69 4 PRO B C 1
ATOM 1926 O O . PRO B 1 4 ? -2.4 21.406 25.844 1 93.69 4 PRO B O 1
ATOM 1929 N N . ILE B 1 5 ? -3.93 19.828 25.375 1 97.69 5 ILE B N 1
ATOM 1930 C CA . ILE B 1 5 ? -3.916 20.078 23.938 1 97.69 5 ILE B CA 1
ATOM 1931 C C . ILE B 1 5 ? -5.242 20.688 23.516 1 97.69 5 ILE B C 1
ATOM 1933 O O . ILE B 1 5 ? -6.312 20.219 23.891 1 97.69 5 ILE B O 1
ATOM 1937 N N . LEU B 1 6 ? -5.152 21.781 22.844 1 98.12 6 LEU B N 1
ATOM 1938 C CA . LEU B 1 6 ? -6.312 22.375 22.188 1 98.12 6 LEU B CA 1
ATOM 1939 C C . LEU B 1 6 ? -6.262 22.109 20.688 1 98.12 6 LEU B C 1
ATOM 1941 O O . LEU B 1 6 ? -5.312 22.516 20 1 98.12 6 LEU B O 1
ATOM 1945 N N . MET B 1 7 ? -7.227 21.422 20.203 1 98.12 7 MET B N 1
ATOM 1946 C CA . MET B 1 7 ? -7.367 21.25 18.766 1 98.12 7 MET B CA 1
ATOM 1947 C C . MET B 1 7 ? -8.375 22.234 18.188 1 98.12 7 MET B C 1
ATOM 1949 O O . MET B 1 7 ? -9.539 22.234 18.594 1 98.12 7 MET B O 1
ATOM 1953 N N . LEU B 1 8 ? -7.859 23.078 17.344 1 97.88 8 LEU B N 1
ATOM 1954 C CA . LEU B 1 8 ? -8.734 23.969 16.594 1 97.88 8 LEU B CA 1
ATOM 1955 C C . LEU B 1 8 ? -9.125 23.359 15.25 1 97.88 8 LEU B C 1
ATOM 1957 O O . LEU B 1 8 ? -8.32 23.359 14.312 1 97.88 8 LEU B O 1
ATOM 1961 N N . GLY B 1 9 ? -10.375 22.891 15.125 1 95.94 9 GLY B N 1
ATOM 1962 C CA . GLY B 1 9 ? -10.828 22.156 13.953 1 95.94 9 GLY B CA 1
ATOM 1963 C C . GLY B 1 9 ? -10.625 20.656 14.062 1 95.94 9 GLY B C 1
ATOM 1964 O O . GLY B 1 9 ? -9.531 20.203 14.406 1 95.94 9 GLY B O 1
ATOM 1965 N N . ALA B 1 10 ? -11.688 19.906 13.781 1 95.88 10 ALA B N 1
ATOM 1966 C CA . ALA B 1 10 ? -11.633 18.453 13.797 1 95.88 10 ALA B CA 1
ATOM 1967 C C . ALA B 1 10 ? -12.273 17.859 12.539 1 95.88 10 ALA B C 1
ATOM 1969 O O . ALA B 1 10 ? -13.133 16.984 12.633 1 95.88 10 ALA B O 1
ATOM 1970 N N . GLY B 1 11 ? -11.836 18.453 11.43 1 92.56 11 GLY B N 1
ATOM 1971 C CA . GLY B 1 11 ? -12.273 17.875 10.164 1 92.56 11 GLY B CA 1
ATOM 1972 C C . GLY B 1 11 ? -11.648 16.516 9.891 1 92.56 11 GLY B C 1
ATOM 1973 O O . GLY B 1 11 ? -11.445 15.727 10.805 1 92.56 11 GLY B O 1
ATOM 1974 N N . ARG B 1 12 ? -11.367 16.266 8.617 1 90.75 12 ARG B N 1
ATOM 1975 C CA . ARG B 1 12 ? -10.852 14.953 8.227 1 90.75 12 ARG B CA 1
ATOM 1976 C C . ARG B 1 12 ? -9.516 14.664 8.906 1 90.75 12 ARG B C 1
ATOM 1978 O O . ARG B 1 12 ? -9.352 13.633 9.555 1 90.75 12 ARG B O 1
ATOM 1985 N N . MET B 1 13 ? -8.547 15.555 8.703 1 94.06 13 MET B N 1
ATOM 1986 C CA . MET B 1 13 ? -7.215 15.328 9.258 1 94.06 13 MET B CA 1
ATOM 1987 C C . MET B 1 13 ? -7.238 15.445 10.781 1 94.06 13 MET B C 1
ATOM 1989 O O . MET B 1 13 ? -6.648 14.625 11.484 1 94.06 13 MET B O 1
ATOM 1993 N N . GLY B 1 14 ? -7.91 16.516 11.297 1 96.12 14 GLY B N 1
ATOM 1994 C CA . GLY B 1 14 ? -8.062 16.609 12.734 1 96.12 14 GLY B CA 1
ATOM 1995 C C . GLY B 1 14 ? -8.734 15.406 13.352 1 96.12 14 GLY B C 1
ATOM 1996 O O . GLY B 1 14 ? -8.297 14.906 14.391 1 96.12 14 GLY B O 1
ATOM 1997 N N . GLY B 1 15 ? -9.773 14.945 12.719 1 96.75 15 GLY B N 1
ATOM 1998 C CA . GLY B 1 15 ? -10.453 13.742 13.164 1 96.75 15 GLY B CA 1
ATOM 1999 C C . GLY B 1 15 ? -9.562 12.516 13.156 1 96.75 15 GLY B C 1
ATOM 2000 O O . GLY B 1 15 ? -9.594 11.711 14.094 1 96.75 15 GLY B O 1
ATOM 2001 N N . ALA B 1 16 ? -8.812 12.367 12.094 1 96.94 16 ALA B N 1
ATOM 2002 C CA . ALA B 1 16 ? -7.879 11.242 11.992 1 96.94 16 ALA B CA 1
ATOM 2003 C C . ALA B 1 16 ? -6.891 11.258 13.156 1 96.94 16 ALA B C 1
ATOM 2005 O O . ALA B 1 16 ? -6.582 10.203 13.727 1 96.94 16 ALA B O 1
ATOM 2006 N N . MET B 1 17 ? -6.402 12.422 13.508 1 97.56 17 MET B N 1
ATOM 2007 C CA . MET B 1 17 ? -5.469 12.539 14.625 1 97.56 17 MET B CA 1
ATOM 2008 C C . MET B 1 17 ? -6.148 12.172 15.938 1 97.56 17 MET B C 1
ATOM 2010 O O . MET B 1 17 ? -5.574 11.453 16.766 1 97.56 17 MET B O 1
ATOM 2014 N N . LEU B 1 18 ? -7.383 12.625 16.094 1 97.75 18 LEU B N 1
ATOM 2015 C CA . LEU B 1 18 ? -8.133 12.289 17.297 1 97.75 18 LEU B CA 1
ATOM 2016 C C . LEU B 1 18 ? -8.305 10.781 17.422 1 97.75 18 LEU B C 1
ATOM 2018 O O . LEU B 1 18 ? -8.094 10.219 18.5 1 97.75 18 LEU B O 1
ATOM 2022 N N . GLU B 1 19 ? -8.664 10.172 16.344 1 97.56 19 GLU B N 1
ATOM 2023 C CA . GLU B 1 19 ? -8.844 8.727 16.328 1 97.56 19 GLU B CA 1
ATOM 2024 C C . GLU B 1 19 ? -7.543 8 16.656 1 97.56 19 GLU B C 1
ATOM 2026 O O . GLU B 1 19 ? -7.523 7.066 17.453 1 97.56 19 GLU B O 1
ATOM 2031 N N . GLY B 1 20 ? -6.52 8.453 16 1 97.94 20 GLY B N 1
ATOM 2032 C CA . GLY B 1 20 ? -5.215 7.852 16.25 1 97.94 20 GLY B CA 1
ATOM 2033 C C . GLY B 1 20 ? -4.754 7.996 17.688 1 97.94 20 GLY B C 1
ATOM 2034 O O . GLY B 1 20 ? -4.238 7.043 18.281 1 97.94 20 GLY B O 1
ATOM 2035 N N . TRP B 1 21 ? -4.887 9.195 18.25 1 97.31 21 TRP B N 1
ATOM 2036 C CA . TRP B 1 21 ? -4.484 9.438 19.625 1 97.31 21 TRP B CA 1
ATOM 2037 C C . TRP B 1 21 ? -5.258 8.531 20.578 1 97.31 21 TRP B C 1
ATOM 2039 O O . TRP B 1 21 ? -4.688 7.984 21.531 1 97.31 21 TRP B O 1
ATOM 2049 N N . ARG B 1 22 ? -6.539 8.43 20.312 1 96.25 22 ARG B N 1
ATOM 2050 C CA . ARG B 1 22 ? -7.379 7.582 21.156 1 96.25 22 ARG B CA 1
ATOM 2051 C C . ARG B 1 22 ? -6.957 6.117 21.062 1 96.25 22 ARG B C 1
ATOM 2053 O O . ARG B 1 22 ? -6.801 5.445 22.078 1 96.25 22 ARG B O 1
ATOM 2060 N N . ALA B 1 23 ? -6.781 5.688 19.891 1 95.94 23 ALA B N 1
ATOM 2061 C CA . ALA B 1 23 ? -6.406 4.297 19.656 1 95.94 23 ALA B CA 1
ATOM 2062 C C . ALA B 1 23 ? -5.062 3.979 20.312 1 95.94 23 ALA B C 1
ATOM 2064 O O . ALA B 1 23 ? -4.871 2.889 20.859 1 95.94 23 ALA B O 1
ATOM 2065 N N . ALA B 1 24 ? -4.191 4.887 20.219 1 96.75 24 ALA B N 1
ATOM 2066 C CA . ALA B 1 24 ? -2.846 4.695 20.75 1 96.75 24 ALA B CA 1
ATOM 2067 C C . ALA B 1 24 ? -2.805 5 22.25 1 96.75 24 ALA B C 1
ATOM 2069 O O . ALA B 1 24 ? -1.772 4.816 22.906 1 96.75 24 ALA B O 1
ATOM 2070 N N . ARG B 1 25 ? -3.91 5.488 22.875 1 95.5 25 ARG B N 1
ATOM 2071 C CA . ARG B 1 25 ? -3.926 5.984 24.25 1 95.5 25 ARG B CA 1
ATOM 2072 C C . ARG B 1 25 ? -2.766 6.941 24.5 1 95.5 25 ARG B C 1
ATOM 2074 O O . ARG B 1 25 ? -2.049 6.812 25.5 1 95.5 25 ARG B O 1
ATOM 2081 N N . ALA B 1 26 ? -2.584 7.82 23.484 1 94.94 26 ALA B N 1
ATOM 2082 C CA . ALA B 1 26 ? -1.419 8.703 23.484 1 94.94 26 ALA B CA 1
ATOM 2083 C C . ALA B 1 26 ? -1.518 9.742 24.594 1 94.94 26 ALA B C 1
ATOM 2085 O O . ALA B 1 26 ? -0.499 10.195 25.125 1 94.94 26 ALA B O 1
ATOM 2086 N N . PHE B 1 27 ? -2.812 10.148 24.906 1 93.56 27 PHE B N 1
ATOM 2087 C CA . PHE B 1 27 ? -3.07 11.188 25.891 1 93.56 27 PHE B CA 1
ATOM 2088 C C . PHE B 1 27 ? -4.281 10.836 26.75 1 93.56 27 PHE B C 1
ATOM 2090 O O . PHE B 1 27 ? -5.109 10.016 26.359 1 93.56 27 PHE B O 1
ATOM 2097 N N . GLN B 1 28 ? -4.285 11.516 27.922 1 94.38 28 GLN B N 1
ATOM 2098 C CA . GLN B 1 28 ? -5.527 11.453 28.672 1 94.38 28 GLN B CA 1
ATOM 2099 C C . GLN B 1 28 ? -6.629 12.273 28.016 1 94.38 28 GLN B C 1
ATOM 2101 O O . GLN B 1 28 ? -6.41 13.422 27.641 1 94.38 28 GLN B O 1
ATOM 2106 N N . PRO B 1 29 ? -7.766 11.695 27.844 1 94.25 29 PRO B N 1
ATOM 2107 C CA . PRO B 1 29 ? -8.852 12.43 27.172 1 94.25 29 PRO B CA 1
ATOM 2108 C C . PRO B 1 29 ? -9.133 13.773 27.844 1 94.25 29 PRO B C 1
ATOM 2110 O O . PRO B 1 29 ? -9.469 14.75 27.141 1 94.25 29 PRO B O 1
ATOM 2113 N N . SER B 1 30 ? -8.945 13.867 29.109 1 93.12 30 SER B N 1
ATOM 2114 C CA . SER B 1 30 ? -9.242 15.086 29.859 1 93.12 30 SER B CA 1
ATOM 2115 C C . SER B 1 30 ? -8.25 16.203 29.531 1 93.12 30 SER B C 1
ATOM 2117 O O . SER B 1 30 ? -8.5 17.359 29.844 1 93.12 30 SER B O 1
ATOM 2119 N N . ASP B 1 31 ? -7.18 15.766 28.906 1 93.94 31 ASP B N 1
ATOM 2120 C CA . ASP B 1 31 ? -6.168 16.75 28.531 1 93.94 31 ASP B CA 1
ATOM 2121 C C . ASP B 1 31 ? -6.441 17.312 27.141 1 93.94 31 ASP B C 1
ATOM 2123 O O . ASP B 1 31 ? -5.707 18.188 26.656 1 93.94 31 ASP B O 1
ATOM 2127 N N . LEU B 1 32 ? -7.516 16.906 26.516 1 96.94 32 LEU B N 1
ATOM 2128 C CA . LEU B 1 32 ? -7.828 17.312 25.156 1 96.94 32 LEU B CA 1
ATOM 2129 C C . LEU B 1 32 ? -9.023 18.25 25.125 1 96.94 32 LEU B C 1
ATOM 2131 O O . LEU B 1 32 ? -10.047 17.984 25.766 1 96.94 32 LEU B O 1
ATOM 2135 N N . MET B 1 33 ? -8.812 19.391 24.531 1 97.75 33 MET B N 1
ATOM 2136 C CA . MET B 1 33 ? -9.891 20.328 24.188 1 97.75 33 MET B CA 1
ATOM 2137 C C . MET B 1 33 ? -10.062 20.438 22.672 1 97.75 33 MET B C 1
ATOM 2139 O O . MET B 1 33 ? -9.078 20.469 21.938 1 97.75 33 MET B O 1
ATOM 2143 N N . ILE B 1 34 ? -11.32 20.422 22.234 1 98.25 34 ILE B N 1
ATOM 2144 C CA . ILE B 1 34 ? -11.617 20.5 20.812 1 98.25 34 ILE B CA 1
ATOM 2145 C C . ILE B 1 34 ? -12.562 21.672 20.547 1 98.25 34 ILE B C 1
ATOM 2147 O O . ILE B 1 34 ? -13.617 21.781 21.188 1 98.25 34 ILE B O 1
ATOM 2151 N N . ARG B 1 35 ? -12.125 22.547 19.734 1 97.44 35 ARG B N 1
ATOM 2152 C CA . ARG B 1 35 ? -13 23.609 19.219 1 97.44 35 ARG B CA 1
ATOM 2153 C C . ARG B 1 35 ? -13.367 23.344 17.766 1 97.44 35 ARG B C 1
ATOM 2155 O O . ARG B 1 35 ? -12.516 23.453 16.875 1 97.44 35 ARG B O 1
ATOM 2162 N N . ASP B 1 36 ? -14.57 23.031 17.5 1 96.69 36 ASP B N 1
ATOM 2163 C CA . ASP B 1 36 ? -15.109 22.75 16.172 1 96.69 36 ASP B CA 1
ATOM 2164 C C . ASP B 1 36 ? -16.594 23.109 16.094 1 96.69 36 ASP B C 1
ATOM 2166 O O . ASP B 1 36 ? -17.406 22.547 16.812 1 96.69 36 ASP B O 1
ATOM 2170 N N . PRO B 1 37 ? -16.906 24.078 15.211 1 93.44 37 PRO B N 1
ATOM 2171 C CA . PRO B 1 37 ? -18.312 24.5 15.125 1 93.44 37 PRO B CA 1
ATOM 2172 C C . PRO B 1 37 ? -19.234 23.391 14.648 1 93.44 37 PRO B C 1
ATOM 2174 O O . PRO B 1 37 ? -20.438 23.422 14.922 1 93.44 37 PRO B O 1
ATOM 2177 N N . SER B 1 38 ? -18.75 22.422 13.898 1 95.25 38 SER B N 1
ATOM 2178 C CA . SER B 1 38 ? -19.516 21.297 13.398 1 95.25 38 SER B CA 1
ATOM 2179 C C . SER B 1 38 ? -18.797 19.969 13.664 1 95.25 38 SER B C 1
ATOM 2181 O O . SER B 1 38 ? -18.359 19.297 12.734 1 95.25 38 SER B O 1
ATOM 2183 N N . PRO B 1 39 ? -18.812 19.562 14.953 1 96.31 39 PRO B N 1
ATOM 2184 C CA . PRO B 1 39 ? -18.031 18.391 15.32 1 96.31 39 PRO B CA 1
ATOM 2185 C C . PRO B 1 39 ? -18.531 17.125 14.617 1 96.31 39 PRO B C 1
ATOM 2187 O O . PRO B 1 39 ? -19.719 16.812 14.648 1 96.31 39 PRO B O 1
ATOM 2190 N N . GLY B 1 40 ? -17.688 16.422 13.977 1 95.94 40 GLY B N 1
ATOM 2191 C CA . GLY B 1 40 ? -18 15.141 13.359 1 95.94 40 GLY B CA 1
ATOM 2192 C C . GLY B 1 40 ? -17.875 13.969 14.312 1 95.94 40 GLY B C 1
ATOM 2193 O O . GLY B 1 40 ? -17.719 14.156 15.523 1 95.94 40 GLY B O 1
ATOM 2194 N N . PRO B 1 41 ? -17.906 12.797 13.75 1 96.25 41 PRO B N 1
ATOM 2195 C CA . PRO B 1 41 ? -17.922 11.594 14.586 1 96.25 41 PRO B CA 1
ATOM 2196 C C . PRO B 1 41 ? -16.672 11.453 15.445 1 96.25 41 PRO B C 1
ATOM 2198 O O . PRO B 1 41 ? -16.766 11.062 16.609 1 96.25 41 PRO B O 1
ATOM 2201 N N . ALA B 1 42 ? -15.539 11.758 14.922 1 96.81 42 ALA B N 1
ATOM 2202 C CA . ALA B 1 42 ? -14.297 11.602 15.672 1 96.81 42 ALA B CA 1
ATOM 2203 C C . ALA B 1 42 ? -14.258 12.539 16.875 1 96.81 42 ALA B C 1
ATOM 2205 O O . ALA B 1 42 ? -13.828 12.141 17.969 1 96.81 42 ALA B O 1
ATOM 2206 N N . ALA B 1 43 ? -14.672 13.758 16.688 1 97.75 43 ALA B N 1
ATOM 2207 C CA . ALA B 1 43 ? -14.719 14.734 17.781 1 97.75 43 ALA B CA 1
ATOM 2208 C C . ALA B 1 43 ? -15.727 14.312 18.844 1 97.75 43 ALA B C 1
ATOM 2210 O O . ALA B 1 43 ? -15.461 14.43 20.047 1 97.75 43 ALA B O 1
ATOM 2211 N N . LEU B 1 44 ? -16.844 13.812 18.375 1 98.19 44 LEU B N 1
ATOM 2212 C CA . LEU B 1 44 ? -17.875 13.367 19.312 1 98.19 44 LEU B CA 1
ATOM 2213 C C . LEU B 1 44 ? -17.391 12.164 20.109 1 98.19 44 LEU B C 1
ATOM 2215 O O . LEU B 1 44 ? -17.656 12.078 21.312 1 98.19 44 LEU B O 1
ATOM 2219 N N . ALA B 1 45 ? -16.719 11.32 19.453 1 97.75 45 ALA B N 1
ATOM 2220 C CA . ALA B 1 45 ? -16.156 10.156 20.156 1 97.75 45 ALA B CA 1
ATOM 2221 C C . ALA B 1 45 ? -15.133 10.578 21.188 1 97.75 45 ALA B C 1
ATOM 2223 O O . ALA B 1 45 ? -15.062 10.008 22.281 1 97.75 45 ALA B O 1
ATOM 2224 N N . ALA B 1 46 ? -14.328 11.523 20.828 1 97.25 46 ALA B N 1
ATOM 2225 C CA . ALA B 1 46 ? -13.352 12.047 21.766 1 97.25 46 ALA B CA 1
ATOM 2226 C C . ALA B 1 46 ? -14.039 12.68 22.984 1 97.25 46 ALA B C 1
ATOM 2228 O O . ALA B 1 46 ? -13.602 12.5 24.109 1 97.25 46 ALA B O 1
ATOM 2229 N N . ALA B 1 47 ? -15.062 13.414 22.719 1 97.56 47 ALA B N 1
ATOM 2230 C CA . ALA B 1 47 ? -15.836 14.039 23.797 1 97.56 47 ALA B CA 1
ATOM 2231 C C . ALA B 1 47 ? -16.438 12.984 24.719 1 97.56 47 ALA B C 1
ATOM 2233 O O . ALA B 1 47 ? -16.422 13.148 25.938 1 97.56 47 ALA B O 1
ATOM 2234 N N . GLU B 1 48 ? -16.953 11.953 24.125 1 97.94 48 GLU B N 1
ATOM 2235 C CA . GLU B 1 48 ? -17.5 10.859 24.906 1 97.94 48 GLU B CA 1
ATOM 2236 C C . GLU B 1 48 ? -16.438 10.227 25.797 1 97.94 48 GLU B C 1
ATOM 2238 O O . GLU B 1 48 ? -16.75 9.773 26.906 1 97.94 48 GLU B O 1
ATOM 2243 N N . ALA B 1 49 ? -15.258 10.305 25.344 1 97.12 49 ALA B N 1
ATOM 2244 C CA . ALA B 1 49 ? -14.148 9.688 26.078 1 97.12 49 ALA B CA 1
ATOM 2245 C C . ALA B 1 49 ? -13.617 10.625 27.156 1 97.12 49 ALA B C 1
ATOM 2247 O O . ALA B 1 49 ? -12.805 10.227 28 1 97.12 49 ALA B O 1
ATOM 2248 N N . GLY B 1 50 ? -14.031 11.969 27.141 1 96.88 50 GLY B N 1
ATOM 2249 C CA . GLY B 1 50 ? -13.641 12.844 28.234 1 96.88 50 GLY B CA 1
ATOM 2250 C C . GLY B 1 50 ? -13.023 14.148 27.766 1 96.88 50 GLY B C 1
ATOM 2251 O O . GLY B 1 50 ? -12.695 15.016 28.578 1 96.88 50 GLY B O 1
ATOM 2252 N N . ALA B 1 51 ? -12.82 14.297 26.469 1 97.38 51 ALA B N 1
ATOM 2253 C CA . ALA B 1 51 ? -12.312 15.562 25.938 1 97.38 51 ALA B CA 1
ATOM 2254 C C . ALA B 1 51 ? -13.344 16.672 26.109 1 97.38 51 ALA B C 1
ATOM 2256 O O . ALA B 1 51 ? -14.555 16.406 26.109 1 97.38 51 ALA B O 1
ATOM 2257 N N . MET B 1 52 ? -12.844 17.891 26.281 1 97.31 52 MET B N 1
ATOM 2258 C CA . MET B 1 52 ? -13.758 19.016 26.344 1 97.31 52 MET B CA 1
ATOM 2259 C C . MET B 1 52 ? -14.078 19.547 24.953 1 97.31 52 MET B C 1
ATOM 2261 O O . MET B 1 52 ? -13.188 20.016 24.234 1 97.31 52 MET B O 1
ATOM 2265 N N . LEU B 1 53 ? -15.305 19.422 24.562 1 98.25 53 LEU B N 1
ATOM 2266 C CA . LEU B 1 53 ? -15.75 19.906 23.25 1 98.25 53 LEU B CA 1
ATOM 2267 C C . LEU B 1 53 ? -16.312 21.328 23.359 1 98.25 53 LEU B C 1
ATOM 2269 O O . LEU B 1 53 ? -17.219 21.578 24.156 1 98.25 53 LEU B O 1
ATOM 2273 N N . ASN B 1 54 ? -15.734 22.234 22.594 1 97.88 54 ASN B N 1
ATOM 2274 C CA . ASN B 1 54 ? -16.141 23.625 22.5 1 97.88 54 ASN B CA 1
ATOM 2275 C C . ASN B 1 54 ? -16.234 24.266 23.891 1 97.88 54 ASN B C 1
ATOM 2277 O O . ASN B 1 54 ? -17.281 24.812 24.25 1 97.88 54 ASN B O 1
ATOM 2281 N N . PRO B 1 55 ? -15.156 24.25 24.562 1 96.62 55 PRO B N 1
ATOM 2282 C CA . PRO B 1 55 ? -15.141 24.875 25.891 1 96.62 55 PRO B CA 1
ATOM 2283 C C . PRO B 1 55 ? -15.281 26.391 25.812 1 96.62 55 PRO B C 1
ATOM 2285 O O . PRO B 1 55 ? -15.016 27 24.781 1 96.62 55 PRO B O 1
ATOM 2288 N N . PRO B 1 56 ? -15.672 26.969 26.984 1 96.81 56 PRO B N 1
ATOM 2289 C CA . PRO B 1 56 ? -15.633 28.438 27.031 1 96.81 56 PRO B CA 1
ATOM 2290 C C . PRO B 1 56 ? -14.234 29 26.812 1 96.81 56 PRO B C 1
ATOM 2292 O O . PRO B 1 56 ? -13.242 28.328 27.109 1 96.81 56 PRO B O 1
ATOM 2295 N N . ASP B 1 57 ? -14.172 30.188 26.297 1 97 57 ASP B N 1
ATOM 2296 C CA . ASP B 1 57 ? -12.914 30.828 25.906 1 97 57 ASP B CA 1
ATOM 2297 C C . ASP B 1 57 ? -11.914 30.828 27.047 1 97 57 ASP B C 1
ATOM 2299 O O . ASP B 1 57 ? -10.719 30.609 26.844 1 97 57 ASP B O 1
ATOM 2303 N N . ALA B 1 58 ? -12.398 31.109 28.219 1 96 58 ALA B N 1
ATOM 2304 C CA . ALA B 1 58 ? -11.516 31.234 29.375 1 96 58 ALA B CA 1
ATOM 2305 C C . ALA B 1 58 ? -10.758 29.938 29.625 1 96 58 ALA B C 1
ATOM 2307 O O . ALA B 1 58 ? -9.641 29.953 30.141 1 96 58 ALA B O 1
ATOM 2308 N N . GLU B 1 59 ? -11.32 28.781 29.219 1 96 59 GLU B N 1
ATOM 2309 C CA . GLU B 1 59 ? -10.703 27.484 29.438 1 96 59 GLU B CA 1
ATOM 2310 C C . GLU B 1 59 ? -9.508 27.281 28.516 1 96 59 GLU B C 1
ATOM 2312 O O . GLU B 1 59 ? -8.656 26.422 28.766 1 96 59 GLU B O 1
ATOM 2317 N N . LEU B 1 60 ? -9.43 28.031 27.469 1 97.25 60 LEU B N 1
ATOM 2318 C CA . LEU B 1 60 ? -8.367 27.891 26.484 1 97.25 60 LEU B CA 1
ATOM 2319 C C . LEU B 1 60 ? -7.012 28.25 27.078 1 97.25 60 LEU B C 1
ATOM 2321 O O . LEU B 1 60 ? -5.969 27.844 26.562 1 97.25 60 LEU B O 1
ATOM 2325 N N . ALA B 1 61 ? -7.035 28.969 28.156 1 95.88 61 ALA B N 1
ATOM 2326 C CA . ALA B 1 61 ? -5.801 29.391 28.812 1 95.88 61 ALA B CA 1
ATOM 2327 C C . ALA B 1 61 ? -5.023 28.203 29.359 1 95.88 61 ALA B C 1
ATOM 2329 O O . ALA B 1 61 ? -3.824 28.297 29.625 1 95.88 61 ALA B O 1
ATOM 2330 N N . ARG B 1 62 ? -5.68 27.109 29.453 1 95.44 62 ARG B N 1
ATOM 2331 C CA . ARG B 1 62 ? -5.051 25.906 29.969 1 95.44 62 ARG B CA 1
ATOM 2332 C C . ARG B 1 62 ? -4.18 25.25 28.906 1 95.44 62 ARG B C 1
ATOM 2334 O O . ARG B 1 62 ? -3.283 24.453 29.234 1 95.44 62 ARG B O 1
ATOM 2341 N N . ALA B 1 63 ? -4.422 25.5 27.688 1 96.44 63 ALA B N 1
ATOM 2342 C CA . ALA B 1 63 ? -3.729 24.828 26.594 1 96.44 63 ALA B CA 1
ATOM 2343 C C . ALA B 1 63 ? -2.256 25.234 26.547 1 96.44 63 ALA B C 1
ATOM 2345 O O . ALA B 1 63 ? -1.92 26.406 26.688 1 96.44 63 ALA B O 1
ATOM 2346 N N . ARG B 1 64 ? -1.423 24.234 26.453 1 96.44 64 ARG B N 1
ATOM 2347 C CA . ARG B 1 64 ? 0.004 24.484 26.266 1 96.44 64 ARG B CA 1
ATOM 2348 C C . ARG B 1 64 ? 0.446 24.094 24.859 1 96.44 64 ARG B C 1
ATOM 2350 O O . ARG B 1 64 ? 1.518 24.5 24.406 1 96.44 64 ARG B O 1
ATOM 2357 N N . THR B 1 65 ? -0.328 23.344 24.203 1 97.5 65 THR B N 1
ATOM 2358 C CA . THR B 1 65 ? -0.157 22.984 22.797 1 97.5 65 THR B CA 1
ATOM 2359 C C . THR B 1 65 ? -1.447 23.203 22.016 1 97.5 65 THR B C 1
ATOM 2361 O O . THR B 1 65 ? -2.521 22.781 22.438 1 97.5 65 THR B O 1
ATOM 2364 N N . VAL B 1 66 ? -1.326 23.938 20.953 1 97.94 66 VAL B N 1
ATOM 2365 C CA . VAL B 1 66 ? -2.475 24.219 20.094 1 97.94 66 VAL B CA 1
ATOM 2366 C C . VAL B 1 66 ? -2.256 23.594 18.719 1 97.94 66 VAL B C 1
ATOM 2368 O O . VAL B 1 66 ? -1.28 23.922 18.031 1 97.94 66 VAL B O 1
ATOM 2371 N N . VAL B 1 67 ? -3.113 22.688 18.328 1 98.25 67 VAL B N 1
ATOM 2372 C CA . VAL B 1 67 ? -3.084 22.109 17 1 98.25 67 VAL B CA 1
ATOM 2373 C C . VAL B 1 67 ? -4.035 22.875 16.078 1 98.25 67 VAL B C 1
ATOM 2375 O O . VAL B 1 67 ? -5.254 22.844 16.281 1 98.25 67 VAL B O 1
ATOM 2378 N N . LEU B 1 68 ? -3.482 23.562 15.195 1 97.94 68 LEU B N 1
ATOM 2379 C CA . LEU B 1 68 ? -4.262 24.297 14.203 1 97.94 68 LEU B CA 1
ATOM 2380 C C . LEU B 1 68 ? -4.66 23.391 13.039 1 97.94 68 LEU B C 1
ATOM 2382 O O . LEU B 1 68 ? -3.902 23.25 12.078 1 97.94 68 LEU B O 1
ATOM 2386 N N . ALA B 1 69 ? -5.844 22.797 13.094 1 96.38 69 ALA B N 1
ATOM 2387 C CA . ALA B 1 69 ? -6.312 21.797 12.141 1 96.38 69 ALA B CA 1
ATOM 2388 C C . ALA B 1 69 ? -7.539 22.297 11.383 1 96.38 69 ALA B C 1
ATOM 2390 O O . ALA B 1 69 ? -8.477 21.531 11.141 1 96.38 69 ALA B O 1
ATOM 2391 N N . VAL B 1 70 ? -7.562 23.547 11.094 1 92.25 70 VAL B N 1
ATOM 2392 C CA . VAL B 1 70 ? -8.625 24.125 10.281 1 92.25 70 VAL B CA 1
ATOM 2393 C C . VAL B 1 70 ? -8.148 24.25 8.828 1 92.25 70 VAL B C 1
ATOM 2395 O O . VAL B 1 70 ? -6.949 24.172 8.555 1 92.25 70 VAL B O 1
ATOM 2398 N N . LYS B 1 71 ? -9.023 24.422 7.918 1 84 71 LYS B N 1
ATOM 2399 C CA . LYS B 1 71 ? -8.68 24.656 6.523 1 84 71 LYS B CA 1
ATOM 2400 C C . LYS B 1 71 ? -7.832 25.922 6.375 1 84 71 LYS B C 1
ATOM 2402 O O . LYS B 1 71 ? -7.98 26.875 7.145 1 84 71 LYS B O 1
ATOM 2407 N N . PRO B 1 72 ? -7.031 25.938 5.379 1 85 72 PRO B N 1
ATOM 2408 C CA . PRO B 1 72 ? -6.117 27.078 5.199 1 85 72 PRO B CA 1
ATOM 2409 C C . PRO B 1 72 ? -6.848 28.406 5.082 1 85 72 PRO B C 1
ATOM 2411 O O . PRO B 1 72 ? -6.359 29.438 5.57 1 85 72 PRO B O 1
ATOM 2414 N N . GLN B 1 73 ? -8.047 28.391 4.613 1 84.31 73 GLN B N 1
ATOM 2415 C CA . GLN B 1 73 ? -8.789 29.625 4.395 1 84.31 73 GLN B CA 1
ATOM 2416 C C . GLN B 1 73 ? -9.375 30.141 5.703 1 84.31 73 GLN B C 1
ATOM 2418 O O . GLN B 1 73 ? -9.789 31.312 5.781 1 84.31 73 GLN B O 1
ATOM 2423 N N . LEU B 1 74 ? -9.32 29.375 6.719 1 89.19 74 LEU B N 1
ATOM 2424 C CA . LEU B 1 74 ? -10.031 29.734 7.941 1 89.19 74 LEU B CA 1
ATOM 2425 C C . LEU B 1 74 ? -9.055 29.953 9.094 1 89.19 74 LEU B C 1
ATOM 2427 O O . LEU B 1 74 ? -9.461 30.328 10.195 1 89.19 74 LEU B O 1
ATOM 2431 N N . TRP B 1 75 ? -7.777 29.781 8.852 1 92.56 75 TRP B N 1
ATOM 2432 C CA . TRP B 1 75 ? -6.836 29.703 9.969 1 92.56 75 TRP B CA 1
ATOM 2433 C C . TRP B 1 75 ? -6.691 31.062 10.641 1 92.56 75 TRP B C 1
ATOM 2435 O O . TRP B 1 75 ? -6.535 31.141 11.867 1 92.56 75 TRP B O 1
ATOM 2445 N N . ARG B 1 76 ? -6.812 32.156 9.906 1 95 76 ARG B N 1
ATOM 2446 C CA . ARG B 1 76 ? -6.684 33.5 10.5 1 95 76 ARG B CA 1
ATOM 2447 C C . ARG B 1 76 ? -7.848 33.781 11.438 1 95 76 ARG B C 1
ATOM 2449 O O . ARG B 1 76 ? -7.656 34.375 12.508 1 95 76 ARG B O 1
ATOM 2456 N N . GLU B 1 77 ? -9.016 33.406 10.945 1 95.25 77 GLU B N 1
ATOM 2457 C CA . GLU B 1 77 ? -10.188 33.594 11.797 1 95.25 77 GLU B CA 1
ATOM 2458 C C . GLU B 1 77 ? -10.062 32.781 13.086 1 95.25 77 GLU B C 1
ATOM 2460 O O . GLU B 1 77 ? -10.383 33.281 14.172 1 95.25 77 GLU B O 1
ATOM 2465 N N . ALA B 1 78 ? -9.602 31.562 13.008 1 95.12 78 ALA B N 1
ATOM 2466 C CA . ALA B 1 78 ? -9.383 30.719 14.18 1 95.12 78 ALA B CA 1
ATOM 2467 C C . ALA B 1 78 ? -8.391 31.359 15.141 1 95.12 78 ALA B C 1
ATOM 2469 O O . ALA B 1 78 ? -8.586 31.344 16.359 1 95.12 78 ALA B O 1
ATOM 2470 N N . ALA B 1 79 ? -7.348 31.891 14.594 1 96.5 79 ALA B N 1
ATOM 2471 C CA . ALA B 1 79 ? -6.336 32.562 15.406 1 96.5 79 ALA B CA 1
ATOM 2472 C C . ALA B 1 79 ? -6.922 33.781 16.125 1 96.5 79 ALA B C 1
ATOM 2474 O O . ALA B 1 79 ? -6.711 33.969 17.328 1 96.5 79 ALA B O 1
ATOM 2475 N N . ALA B 1 80 ? -7.691 34.594 15.391 1 95.94 80 ALA B N 1
ATOM 2476 C CA . ALA B 1 80 ? -8.281 35.812 15.938 1 95.94 80 ALA B CA 1
ATOM 2477 C C . ALA B 1 80 ? -9.203 35.469 17.109 1 95.94 80 ALA B C 1
ATOM 2479 O O . ALA B 1 80 ? -9.266 36.25 18.078 1 95.94 80 ALA B O 1
ATOM 2480 N N . GLU B 1 81 ? -9.797 34.406 17.016 1 95.44 81 GLU B N 1
ATOM 2481 C CA . GLU B 1 81 ? -10.812 34.031 18 1 95.44 81 GLU B CA 1
ATOM 2482 C C . GLU B 1 81 ? -10.172 33.406 19.234 1 95.44 81 GLU B C 1
ATOM 2484 O O . GLU B 1 81 ? -10.789 33.344 20.297 1 95.44 81 GLU B O 1
ATOM 2489 N N . THR B 1 82 ? -8.953 32.969 19.141 1 97.06 82 THR B N 1
ATOM 2490 C CA . THR B 1 82 ? -8.477 32.094 20.219 1 97.06 82 THR B CA 1
ATOM 2491 C C . THR B 1 82 ? -7.184 32.656 20.812 1 97.06 82 THR B C 1
ATOM 2493 O O . THR B 1 82 ? -6.879 32.406 21.984 1 97.06 82 THR B O 1
ATOM 2496 N N . ALA B 1 83 ? -6.426 33.406 20.078 1 97.12 83 ALA B N 1
ATOM 2497 C CA . ALA B 1 83 ? -5.051 33.75 20.438 1 97.12 83 ALA B CA 1
ATOM 2498 C C . ALA B 1 83 ? -4.988 34.469 21.781 1 97.12 83 ALA B C 1
ATOM 2500 O O . ALA B 1 83 ? -4.121 34.156 22.609 1 97.12 83 ALA B O 1
ATOM 2501 N N . SER B 1 84 ? -5.918 35.406 22.016 1 97.06 84 SER B N 1
ATOM 2502 C CA . SER B 1 84 ? -5.867 36.219 23.203 1 97.06 84 SER B CA 1
ATOM 2503 C C . SER B 1 84 ? -6.176 35.438 24.469 1 97.06 84 SER B C 1
ATOM 2505 O O . SER B 1 84 ? -5.871 35.875 25.578 1 97.06 84 SER B O 1
ATOM 2507 N N . TRP B 1 85 ? -6.754 34.281 24.312 1 97.56 85 TRP B N 1
ATOM 2508 C CA . TRP B 1 85 ? -7.156 33.469 25.453 1 97.56 85 TRP B CA 1
ATOM 2509 C C . TRP B 1 85 ? -6.062 32.469 25.812 1 97.56 85 TRP B C 1
ATOM 2511 O O . TRP B 1 85 ? -6.09 31.875 26.891 1 97.56 85 TRP B O 1
ATOM 2521 N N . LEU B 1 86 ? -5.113 32.25 24.906 1 97.56 86 LEU B N 1
ATOM 2522 C CA . LEU B 1 86 ? -4.121 31.203 25.078 1 97.56 86 LEU B CA 1
ATOM 2523 C C . LEU B 1 86 ? -3.031 31.625 26.047 1 97.56 86 LEU B C 1
ATOM 2525 O O . LEU B 1 86 ? -2.758 32.812 26.188 1 97.56 86 LEU B O 1
ATOM 2529 N N . ALA B 1 87 ? -2.467 30.641 26.672 1 95.25 87 ALA B N 1
ATOM 2530 C CA . ALA B 1 87 ? -1.29 30.891 27.5 1 95.25 87 ALA B CA 1
ATOM 2531 C C . ALA B 1 87 ? -0.155 31.484 26.672 1 95.25 87 ALA B C 1
ATOM 2533 O O . ALA B 1 87 ? -0.006 31.172 25.484 1 95.25 87 ALA B O 1
ATOM 2534 N N . GLU B 1 88 ? 0.674 32.312 27.328 1 93.56 88 GLU B N 1
ATOM 2535 C CA . GLU B 1 88 ? 1.767 33 26.641 1 93.56 88 GLU B CA 1
ATOM 2536 C C . GLU B 1 88 ? 2.811 32 26.141 1 93.56 88 GLU B C 1
ATOM 2538 O O . GLU B 1 88 ? 3.473 32.25 25.125 1 93.56 88 GLU B O 1
ATOM 2543 N N . ASP B 1 89 ? 2.91 30.922 26.766 1 93.19 89 ASP B N 1
ATOM 2544 C CA . ASP B 1 89 ? 3.961 29.969 26.422 1 93.19 89 ASP B CA 1
ATOM 2545 C C . ASP B 1 89 ? 3.402 28.797 25.609 1 93.19 89 ASP B C 1
ATOM 2547 O O . ASP B 1 89 ? 4.055 27.766 25.469 1 93.19 89 ASP B O 1
ATOM 2551 N N . ALA B 1 90 ? 2.16 28.953 25.125 1 96.75 90 ALA B N 1
ATOM 2552 C CA . ALA B 1 90 ? 1.583 27.906 24.281 1 96.75 90 ALA B CA 1
ATOM 2553 C C . ALA B 1 90 ? 2.355 27.766 22.969 1 96.75 90 ALA B C 1
ATOM 2555 O O . ALA B 1 90 ? 2.869 28.75 22.438 1 96.75 90 ALA B O 1
ATOM 2556 N N . VAL B 1 91 ? 2.486 26.531 22.531 1 97.5 91 VAL B N 1
ATOM 2557 C CA . VAL B 1 91 ? 3.123 26.219 21.25 1 97.5 91 VAL B CA 1
ATOM 2558 C C . VAL B 1 91 ? 2.057 25.891 20.203 1 97.5 91 VAL B C 1
ATOM 2560 O O . VAL B 1 91 ? 1.102 25.172 20.5 1 97.5 91 VAL B O 1
ATOM 2563 N N . ILE B 1 92 ? 2.213 26.5 18.969 1 98.19 92 ILE B N 1
ATOM 2564 C CA . ILE B 1 92 ? 1.266 26.25 17.891 1 98.19 92 ILE B CA 1
ATOM 2565 C C . ILE B 1 92 ? 1.827 25.188 16.953 1 98.19 92 ILE B C 1
ATOM 2567 O O . ILE B 1 92 ? 2.965 25.297 16.484 1 98.19 92 ILE B O 1
ATOM 2571 N N . VAL B 1 93 ? 1.08 24.141 16.734 1 98.19 93 VAL B N 1
ATOM 2572 C CA . VAL B 1 93 ? 1.399 23.125 15.742 1 98.19 93 VAL B CA 1
ATOM 2573 C C . VAL B 1 93 ? 0.367 23.156 14.617 1 98.19 93 VAL B C 1
ATOM 2575 O O . VAL B 1 93 ? -0.786 22.766 14.812 1 98.19 93 VAL B O 1
ATOM 2578 N N . SER B 1 94 ? 0.811 23.578 13.469 1 97.62 94 SER B N 1
ATOM 2579 C CA . SER B 1 94 ? -0.122 23.812 12.375 1 97.62 94 SER B CA 1
ATOM 2580 C C . SER B 1 94 ? -0.046 22.703 11.328 1 97.62 94 SER B C 1
ATOM 2582 O O . SER B 1 94 ? 1.047 22.297 10.93 1 97.62 94 SER B O 1
ATOM 2584 N N . ILE B 1 95 ? -1.213 22.234 10.867 1 94.81 95 ILE B N 1
ATOM 2585 C CA . ILE B 1 95 ? -1.243 21.281 9.758 1 94.81 95 ILE B CA 1
ATOM 2586 C C . ILE B 1 95 ? -1.773 21.969 8.5 1 94.81 95 ILE B C 1
ATOM 2588 O O . ILE B 1 95 ? -2.166 21.297 7.543 1 94.81 95 ILE B O 1
ATOM 2592 N N . ALA B 1 96 ? -1.888 23.359 8.523 1 90.56 96 ALA B N 1
ATOM 2593 C CA . ALA B 1 96 ? -2.371 24.109 7.367 1 90.56 96 ALA B CA 1
ATOM 2594 C C . ALA B 1 96 ? -1.341 24.109 6.242 1 90.56 96 ALA B C 1
ATOM 2596 O O . ALA B 1 96 ? -0.215 24.578 6.422 1 90.56 96 ALA B O 1
ATOM 2597 N N . ALA B 1 97 ? -1.785 23.688 5.066 1 87.56 97 ALA B N 1
ATOM 2598 C CA . ALA B 1 97 ? -0.892 23.578 3.916 1 87.56 97 ALA B CA 1
ATOM 2599 C C . ALA B 1 97 ? -0.509 24.969 3.398 1 87.56 97 ALA B C 1
ATOM 2601 O O . ALA B 1 97 ? -1.367 25.844 3.25 1 87.56 97 ALA B O 1
ATOM 2602 N N . GLY B 1 98 ? 0.739 25.172 3.25 1 89.56 98 GLY B N 1
ATOM 2603 C CA . GLY B 1 98 ? 1.239 26.328 2.518 1 89.56 98 GLY B CA 1
ATOM 2604 C C . GLY B 1 98 ? 1.457 27.547 3.395 1 89.56 98 GLY B C 1
ATOM 2605 O O . GLY B 1 98 ? 2.084 28.516 2.971 1 89.56 98 GLY B O 1
ATOM 2606 N N . VAL B 1 99 ? 0.974 27.594 4.656 1 92.12 99 VAL B N 1
ATOM 2607 C CA . VAL B 1 99 ? 1.063 28.781 5.504 1 92.12 99 VAL B CA 1
ATOM 2608 C C . VAL B 1 99 ? 2.385 28.781 6.27 1 92.12 99 VAL B C 1
ATOM 2610 O O . VAL B 1 99 ? 2.689 27.812 6.984 1 92.12 99 VAL B O 1
ATOM 2613 N N . LYS B 1 100 ? 3.076 29.781 6.16 1 95.19 100 LYS B N 1
ATOM 2614 C CA . LYS B 1 100 ? 4.402 29.859 6.762 1 95.19 100 LYS B CA 1
ATOM 2615 C C . LYS B 1 100 ? 4.312 29.984 8.281 1 95.19 100 LYS B C 1
ATOM 2617 O O . LYS B 1 100 ? 3.406 30.625 8.805 1 95.19 100 LYS B O 1
ATOM 2622 N N . ALA B 1 101 ? 5.289 29.422 8.898 1 97.31 101 ALA B N 1
ATOM 2623 C CA . ALA B 1 101 ? 5.359 29.453 10.359 1 97.31 101 ALA B CA 1
ATOM 2624 C C . ALA B 1 101 ? 5.355 30.875 10.891 1 97.31 101 ALA B C 1
ATOM 2626 O O . ALA B 1 101 ? 4.691 31.172 11.883 1 97.31 101 ALA B O 1
ATOM 2627 N N . ALA B 1 102 ? 6.051 31.734 10.227 1 96.94 102 ALA B N 1
ATOM 2628 C CA . ALA B 1 102 ? 6.188 33.125 10.68 1 96.94 102 ALA B CA 1
ATOM 2629 C C . ALA B 1 102 ? 4.836 33.844 10.672 1 96.94 102 ALA B C 1
ATOM 2631 O O . ALA B 1 102 ? 4.547 34.625 11.555 1 96.94 102 ALA B O 1
ATOM 2632 N N . GLU B 1 103 ? 4.039 33.562 9.664 1 96.19 103 GLU B N 1
ATOM 2633 C CA . GLU B 1 103 ? 2.713 34.188 9.578 1 96.19 103 GLU B CA 1
ATOM 2634 C C . GLU B 1 103 ? 1.807 33.688 10.703 1 96.19 103 GLU B C 1
ATOM 2636 O O . GLU B 1 103 ? 1.088 34.469 11.32 1 96.19 103 GLU B O 1
ATOM 2641 N N . ILE B 1 104 ? 1.87 32.438 10.961 1 97.31 104 ILE B N 1
ATOM 2642 C CA . ILE B 1 104 ? 1.073 31.859 12.039 1 97.31 104 ILE B CA 1
ATOM 2643 C C . ILE B 1 104 ? 1.514 32.438 13.383 1 97.31 104 ILE B C 1
ATOM 2645 O O . ILE B 1 104 ? 0.679 32.844 14.188 1 97.31 104 ILE B O 1
ATOM 2649 N N . SER B 1 105 ? 2.816 32.469 13.562 1 97.88 105 SER B N 1
ATOM 2650 C CA . SER B 1 105 ? 3.365 33 14.805 1 97.88 105 SER B CA 1
ATOM 2651 C C . SER B 1 105 ? 2.885 34.438 15.047 1 97.88 105 SER B C 1
ATOM 2653 O O . SER B 1 105 ? 2.471 34.75 16.156 1 97.88 105 SER B O 1
ATOM 2655 N N . ARG B 1 106 ? 2.889 35.219 14.047 1 97.38 106 ARG B N 1
ATOM 2656 C CA . ARG B 1 106 ? 2.467 36.625 14.164 1 97.38 106 ARG B CA 1
ATOM 2657 C C . ARG B 1 106 ? 1.018 36.719 14.625 1 97.38 106 ARG B C 1
ATOM 2659 O O . ARG B 1 106 ? 0.707 37.469 15.555 1 97.38 106 ARG B O 1
ATOM 2666 N N . GLU B 1 107 ? 0.138 35.938 14.039 1 97.19 107 GLU B N 1
ATOM 2667 C CA . GLU B 1 107 ? -1.287 36 14.344 1 97.19 107 GLU B CA 1
ATOM 2668 C C . GLU B 1 107 ? -1.576 35.375 15.719 1 97.19 107 GLU B C 1
ATOM 2670 O O . GLU B 1 107 ? -2.611 35.656 16.328 1 97.19 107 GLU B O 1
ATOM 2675 N N . PHE B 1 108 ? -0.643 34.594 16.188 1 97.88 108 PHE B N 1
ATOM 2676 C CA . PHE B 1 108 ? -0.822 33.969 17.5 1 97.88 108 PHE B CA 1
ATOM 2677 C C . PHE B 1 108 ? 0.052 34.656 18.547 1 97.88 108 PHE B C 1
ATOM 2679 O O . PHE B 1 108 ? 0.42 34.062 19.547 1 97.88 108 PHE B O 1
ATOM 2686 N N . GLY B 1 109 ? 0.43 35.938 18.312 1 96.38 109 GLY B N 1
ATOM 2687 C CA . GLY B 1 109 ? 1.082 36.75 19.312 1 96.38 109 GLY B CA 1
ATOM 2688 C C . GLY B 1 109 ? 2.553 36.438 19.5 1 96.38 109 GLY B C 1
ATOM 2689 O O . GLY B 1 109 ? 3.098 36.594 20.594 1 96.38 109 GLY B O 1
ATOM 2690 N N . GLY B 1 110 ? 3.168 35.875 18.453 1 96.81 110 GLY B N 1
ATOM 2691 C CA . GLY B 1 110 ? 4.602 35.656 18.516 1 96.81 110 GLY B CA 1
ATOM 2692 C C . GLY B 1 110 ? 4.965 34.281 19.094 1 96.81 110 GLY B C 1
ATOM 2693 O O . GLY B 1 110 ? 6.141 34 19.328 1 96.81 110 GLY B O 1
ATOM 2694 N N . ARG B 1 111 ? 4.039 33.438 19.297 1 97.38 111 ARG B N 1
ATOM 2695 C CA . ARG B 1 111 ? 4.262 32.125 19.906 1 97.38 111 ARG B CA 1
ATOM 2696 C C . ARG B 1 111 ? 5.035 31.203 18.953 1 97.38 111 ARG B C 1
ATOM 2698 O O . ARG B 1 111 ? 4.941 31.344 17.734 1 97.38 111 ARG B O 1
ATOM 2705 N N . PRO B 1 112 ? 5.805 30.25 19.547 1 97.75 112 PRO B N 1
ATOM 2706 C CA . PRO B 1 112 ? 6.527 29.312 18.703 1 97.75 112 PRO B CA 1
ATOM 2707 C C . PRO B 1 112 ? 5.594 28.438 17.875 1 97.75 112 PRO B C 1
ATOM 2709 O O . PRO B 1 112 ? 4.523 28.031 18.344 1 97.75 112 PRO B O 1
ATOM 2712 N N . VAL B 1 113 ? 6.059 28.172 16.609 1 98.31 113 VAL B N 1
ATOM 2713 C CA . VAL B 1 113 ? 5.207 27.453 15.68 1 98.31 113 VAL B CA 1
ATOM 2714 C C . VAL B 1 113 ? 5.98 26.281 15.078 1 98.31 113 VAL B C 1
ATOM 2716 O O . VAL B 1 113 ? 7.156 26.406 14.734 1 98.31 113 VAL B O 1
ATOM 2719 N N . ALA B 1 114 ? 5.387 25.125 15.078 1 98.5 114 ALA B N 1
ATOM 2720 C CA . ALA B 1 114 ? 5.816 24.016 14.227 1 98.5 114 ALA B CA 1
ATOM 2721 C C . ALA B 1 114 ? 4.809 23.75 13.109 1 98.5 114 ALA B C 1
ATOM 2723 O O . ALA B 1 114 ? 3.598 23.859 13.32 1 98.5 114 ALA B O 1
ATOM 2724 N N . ARG B 1 115 ? 5.324 23.516 11.961 1 97.94 115 ARG B N 1
ATOM 2725 C CA . ARG B 1 115 ? 4.492 23.047 10.852 1 97.94 115 ARG B CA 1
ATOM 2726 C C . ARG B 1 115 ? 4.602 21.531 10.68 1 97.94 115 ARG B C 1
ATOM 2728 O O . ARG B 1 115 ? 5.699 20.984 10.727 1 97.94 115 ARG B O 1
ATOM 2735 N N . ILE B 1 116 ? 3.471 20.906 10.539 1 97.56 116 ILE B N 1
ATOM 2736 C CA . ILE B 1 116 ? 3.438 19.469 10.312 1 97.56 116 ILE B CA 1
ATOM 2737 C C . ILE B 1 116 ? 2.492 19.156 9.156 1 97.56 116 ILE B C 1
ATOM 2739 O O . ILE B 1 116 ? 1.454 19.797 9 1 97.56 116 ILE B O 1
ATOM 2743 N N . MET B 1 117 ? 2.855 18.234 8.32 1 96.75 117 MET B N 1
ATOM 2744 C CA . MET B 1 117 ? 1.99 17.75 7.254 1 96.75 117 MET B CA 1
ATOM 2745 C C . MET B 1 117 ? 1.731 16.25 7.414 1 96.75 117 MET B C 1
ATOM 2747 O O . MET B 1 117 ? 2.461 15.422 6.863 1 96.75 117 MET B O 1
ATOM 2751 N N . PRO B 1 118 ? 0.668 15.922 8.094 1 97.44 118 PRO B N 1
ATOM 2752 C CA . PRO B 1 118 ? 0.369 14.516 8.367 1 97.44 118 PRO B CA 1
ATOM 2753 C C . PRO B 1 118 ? -0.539 13.891 7.309 1 97.44 118 PRO B C 1
ATOM 2755 O O . PRO B 1 118 ? -1.034 14.594 6.426 1 97.44 118 PRO B O 1
ATOM 2758 N N . THR B 1 119 ? -0.667 12.586 7.34 1 97.94 119 THR B N 1
ATOM 2759 C CA . THR B 1 119 ? -1.572 11.852 6.461 1 97.94 119 THR B CA 1
ATOM 2760 C C . THR B 1 119 ? -2.666 11.156 7.266 1 97.94 119 THR B C 1
ATOM 2762 O O . THR B 1 119 ? -2.516 10.945 8.469 1 97.94 119 THR B O 1
ATOM 2765 N N . THR B 1 120 ? -3.717 10.828 6.621 1 96.12 120 THR B N 1
ATOM 2766 C CA . THR B 1 120 ? -4.934 10.359 7.277 1 96.12 120 THR B CA 1
ATOM 2767 C C . THR B 1 120 ? -4.723 8.977 7.879 1 96.12 120 THR B C 1
ATOM 2769 O O . THR B 1 120 ? -5.492 8.539 8.742 1 96.12 120 THR B O 1
ATOM 2772 N N . ALA B 1 121 ? -3.729 8.289 7.457 1 98.19 121 ALA B N 1
ATOM 2773 C CA . ALA B 1 121 ? -3.453 6.988 8.055 1 98.19 121 ALA B CA 1
ATOM 2774 C C . ALA B 1 121 ? -3.064 7.125 9.523 1 98.19 121 ALA B C 1
ATOM 2776 O O . ALA B 1 121 ? -2.961 6.129 10.234 1 98.19 121 ALA B O 1
ATOM 2777 N N . ALA B 1 122 ? -2.926 8.383 9.992 1 98.25 122 ALA B N 1
ATOM 2778 C CA . ALA B 1 122 ? -2.734 8.656 11.414 1 98.25 122 ALA B CA 1
ATOM 2779 C C . ALA B 1 122 ? -3.857 8.047 12.25 1 98.25 122 ALA B C 1
ATOM 2781 O O . ALA B 1 122 ? -3.645 7.656 13.398 1 98.25 122 ALA B O 1
ATOM 2782 N N . ALA B 1 123 ? -5.023 7.906 11.633 1 97.5 123 ALA B N 1
ATOM 2783 C CA . ALA B 1 123 ? -6.203 7.398 12.328 1 97.5 123 ALA B CA 1
ATOM 2784 C C . ALA B 1 123 ? -5.961 5.992 12.867 1 97.5 123 ALA B C 1
ATOM 2786 O O . ALA B 1 123 ? -6.586 5.578 13.844 1 97.5 123 ALA B O 1
ATOM 2787 N N . ILE B 1 124 ? -4.996 5.301 12.242 1 97.38 124 ILE B N 1
ATOM 2788 C CA . ILE B 1 124 ? -4.773 3.916 12.648 1 97.38 124 ILE B CA 1
ATOM 2789 C C . ILE B 1 124 ? -3.318 3.73 13.07 1 97.38 124 ILE B C 1
ATOM 2791 O O . ILE B 1 124 ? -2.795 2.613 13.047 1 97.38 124 ILE B O 1
ATOM 2795 N N . GLY B 1 125 ? -2.697 4.793 13.32 1 97.81 125 GLY B N 1
ATOM 2796 C CA . GLY B 1 125 ? -1.339 4.734 13.836 1 97.81 125 GLY B CA 1
ATOM 2797 C C . GLY B 1 125 ? -0.309 4.43 12.758 1 97.81 125 GLY B C 1
ATOM 2798 O O . GLY B 1 125 ? 0.802 3.992 13.062 1 97.81 125 GLY B O 1
ATOM 2799 N N . ARG B 1 126 ? -0.654 4.582 11.508 1 98.06 126 ARG B N 1
ATOM 2800 C CA . ARG B 1 126 ? 0.243 4.332 10.383 1 98.06 126 ARG B CA 1
ATOM 2801 C C . ARG B 1 126 ? 0.414 5.582 9.523 1 98.06 126 ARG B C 1
ATOM 2803 O O . ARG B 1 126 ? 0.545 5.492 8.305 1 98.06 126 ARG B O 1
ATOM 2810 N N . GLY B 1 127 ? 0.306 6.691 10.117 1 98.31 127 GLY B N 1
ATOM 2811 C CA . GLY B 1 127 ? 0.447 7.957 9.422 1 98.31 127 GLY B CA 1
ATOM 2812 C C . GLY B 1 127 ? 1.891 8.32 9.125 1 98.31 127 GLY B C 1
ATOM 2813 O O . GLY B 1 127 ? 2.812 7.652 9.602 1 98.31 127 GLY B O 1
ATOM 2814 N N . THR B 1 128 ? 2.078 9.25 8.258 1 98.69 128 THR B N 1
ATOM 2815 C CA . THR B 1 128 ? 3.338 9.922 7.973 1 98.69 128 THR B CA 1
ATOM 2816 C C . THR B 1 128 ? 3.195 11.43 8.148 1 98.69 128 THR B C 1
ATOM 2818 O O . THR B 1 128 ? 2.182 12.016 7.762 1 98.69 128 THR B O 1
ATOM 2821 N N . ALA B 1 129 ? 4.184 12.023 8.781 1 98.38 129 ALA B N 1
ATOM 2822 C CA . ALA B 1 129 ? 4.156 13.477 8.938 1 98.38 129 ALA B CA 1
ATOM 2823 C C . ALA B 1 129 ? 5.523 14.086 8.656 1 98.38 129 ALA B C 1
ATOM 2825 O O . ALA B 1 129 ? 6.543 13.602 9.156 1 98.38 129 ALA B O 1
ATOM 2826 N N . SER B 1 130 ? 5.602 15.062 7.82 1 98.5 130 SER B N 1
ATOM 2827 C CA . SER B 1 130 ? 6.77 15.93 7.727 1 98.5 130 SER B CA 1
ATOM 2828 C C . SER B 1 130 ? 6.664 17.094 8.703 1 98.5 130 SER B C 1
ATOM 2830 O O . SER B 1 130 ? 5.582 17.656 8.898 1 98.5 130 SER B O 1
ATOM 2832 N N . VAL B 1 131 ? 7.789 17.438 9.312 1 98.44 131 VAL B N 1
ATOM 2833 C CA . VAL B 1 131 ? 7.758 18.453 10.352 1 98.44 131 VAL B CA 1
ATOM 2834 C C . VAL B 1 131 ? 8.867 19.469 10.102 1 98.44 131 VAL B C 1
ATOM 2836 O O . VAL B 1 131 ? 9.984 19.109 9.719 1 98.44 131 VAL B O 1
ATOM 2839 N N . TYR B 1 132 ? 8.555 20.719 10.281 1 98.44 132 TYR B N 1
ATOM 2840 C CA . TYR B 1 132 ? 9.523 21.812 10.32 1 98.44 132 TYR B CA 1
ATOM 2841 C C . TYR B 1 132 ? 9.234 22.75 11.477 1 98.44 132 TYR B C 1
ATOM 2843 O O . TYR B 1 132 ? 8.086 23.156 11.695 1 98.44 132 TYR B O 1
ATOM 2851 N N . ALA B 1 133 ? 10.25 23.094 12.234 1 98.38 133 ALA B N 1
ATOM 2852 C CA . ALA B 1 133 ? 10.188 24.141 13.234 1 98.38 133 ALA B CA 1
ATOM 2853 C C . ALA B 1 133 ? 11.555 24.781 13.453 1 98.38 133 ALA B C 1
ATOM 2855 O O . ALA B 1 133 ? 12.57 24.078 13.469 1 98.38 133 ALA B O 1
ATOM 2856 N N . ASP B 1 134 ? 11.523 26.078 13.539 1 96.38 134 ASP B N 1
ATOM 2857 C CA . ASP B 1 134 ? 12.758 26.766 13.914 1 96.38 134 ASP B CA 1
ATOM 2858 C C . ASP B 1 134 ? 13 26.672 15.414 1 96.38 134 ASP B C 1
ATOM 2860 O O . ASP B 1 134 ? 14.148 26.641 15.867 1 96.38 134 ASP B O 1
ATOM 2864 N N . ASP B 1 135 ? 11.969 26.625 16.172 1 96.38 135 ASP B N 1
ATOM 2865 C CA . ASP B 1 135 ? 12.008 26.594 17.625 1 96.38 135 ASP B CA 1
ATOM 2866 C C . ASP B 1 135 ? 12.055 25.156 18.141 1 96.38 135 ASP B C 1
ATOM 2868 O O . ASP B 1 135 ? 11.18 24.344 17.812 1 96.38 135 ASP B O 1
ATOM 2872 N N . PRO B 1 136 ? 13.039 24.812 18.938 1 96.44 136 PRO B N 1
ATOM 2873 C CA . PRO B 1 136 ? 13.172 23.438 19.438 1 96.44 136 PRO B CA 1
ATOM 2874 C C . PRO B 1 136 ? 11.961 22.984 20.25 1 96.44 136 PRO B C 1
ATOM 2876 O O . PRO B 1 136 ? 11.602 21.812 20.219 1 96.44 136 PRO B O 1
ATOM 2879 N N . ALA B 1 137 ? 11.406 23.906 21 1 94.75 137 ALA B N 1
ATOM 2880 C CA . ALA B 1 137 ? 10.227 23.531 21.781 1 94.75 137 ALA B CA 1
ATOM 2881 C C . ALA B 1 137 ? 9.055 23.156 20.891 1 94.75 137 ALA B C 1
ATOM 2883 O O . ALA B 1 137 ? 8.328 22.203 21.172 1 94.75 137 ALA B O 1
ATOM 2884 N N . ALA B 1 138 ? 8.898 23.938 19.859 1 97.5 138 ALA B N 1
ATOM 2885 C CA . ALA B 1 138 ? 7.84 23.656 18.891 1 97.5 138 ALA B CA 1
ATOM 2886 C C . ALA B 1 138 ? 8.094 22.312 18.188 1 97.5 138 ALA B C 1
ATOM 2888 O O . ALA B 1 138 ? 7.168 21.516 18 1 97.5 138 ALA B O 1
ATOM 2889 N N . LEU B 1 139 ? 9.328 22.109 17.844 1 97.75 139 LEU B N 1
ATOM 2890 C CA . LEU B 1 139 ? 9.688 20.844 17.203 1 97.75 139 LEU B CA 1
ATOM 2891 C C . LEU B 1 139 ? 9.383 19.672 18.125 1 97.75 139 LEU B C 1
ATOM 2893 O O . LEU B 1 139 ? 8.82 18.672 17.703 1 97.75 139 LEU B O 1
ATOM 2897 N N . SER B 1 140 ? 9.766 19.781 19.344 1 97 140 SER B N 1
ATOM 2898 C CA . SER B 1 140 ? 9.531 18.734 20.344 1 97 140 SER B CA 1
ATOM 2899 C C . SER B 1 140 ? 8.039 18.453 20.5 1 97 140 SER B C 1
ATOM 2901 O O . SER B 1 140 ? 7.633 17.297 20.641 1 97 140 SER B O 1
ATOM 2903 N N . ARG B 1 141 ? 7.242 19.469 20.516 1 96.38 141 ARG B N 1
ATOM 2904 C CA . ARG B 1 141 ? 5.801 19.297 20.656 1 96.38 141 ARG B CA 1
ATOM 2905 C C . ARG B 1 141 ? 5.215 18.578 19.453 1 96.38 141 ARG B C 1
ATOM 2907 O O . ARG B 1 141 ? 4.348 17.703 19.609 1 96.38 141 ARG B O 1
ATOM 2914 N N . ALA B 1 142 ? 5.684 18.984 18.281 1 97.44 142 ALA B N 1
ATOM 2915 C CA . ALA B 1 142 ? 5.227 18.328 17.062 1 97.44 142 ALA B CA 1
ATOM 2916 C C . ALA B 1 142 ? 5.523 16.828 17.109 1 97.44 142 ALA B C 1
ATOM 2918 O O . ALA B 1 142 ? 4.66 16 16.797 1 97.44 142 ALA B O 1
ATOM 2919 N N . HIS B 1 143 ? 6.699 16.5 17.547 1 97.69 143 HIS B N 1
ATOM 2920 C CA . HIS B 1 143 ? 7.082 15.094 17.672 1 97.69 143 HIS B CA 1
ATOM 2921 C C . HIS B 1 143 ? 6.191 14.367 18.672 1 97.69 143 HIS B C 1
ATOM 2923 O O . HIS B 1 143 ? 5.695 13.273 18.391 1 97.69 143 HIS B O 1
ATOM 2929 N N . ALA B 1 144 ? 5.977 14.969 19.781 1 96.38 144 ALA B N 1
ATOM 2930 C CA . ALA B 1 144 ? 5.164 14.352 20.828 1 96.38 144 ALA B CA 1
ATOM 2931 C C . ALA B 1 144 ? 3.748 14.07 20.328 1 96.38 144 ALA B C 1
ATOM 2933 O O . ALA B 1 144 ? 3.137 13.07 20.719 1 96.38 144 ALA B O 1
ATOM 2934 N N . LEU B 1 145 ? 3.26 14.938 19.531 1 96.69 145 LEU B N 1
ATOM 2935 C CA . LEU B 1 145 ? 1.896 14.812 19.031 1 96.69 145 LEU B CA 1
ATOM 2936 C C . LEU B 1 145 ? 1.795 13.703 17.984 1 96.69 145 LEU B C 1
ATOM 2938 O O . LEU B 1 145 ? 0.769 13.031 17.891 1 96.69 145 LEU B O 1
ATOM 2942 N N . PHE B 1 146 ? 2.904 13.477 17.172 1 97.5 146 PHE B N 1
ATOM 2943 C CA . PHE B 1 146 ? 2.668 12.68 15.977 1 97.5 146 PHE B CA 1
ATOM 2944 C C . PHE B 1 146 ? 3.402 11.344 16.047 1 97.5 146 PHE B C 1
ATOM 2946 O O . PHE B 1 146 ? 3.084 10.414 15.32 1 97.5 146 PHE B O 1
ATOM 2953 N N . GLU B 1 147 ? 4.395 11.195 16.922 1 97.44 147 GLU B N 1
ATOM 2954 C CA . GLU B 1 147 ? 5.145 9.945 17.047 1 97.44 147 GLU B CA 1
ATOM 2955 C C . GLU B 1 147 ? 4.219 8.773 17.359 1 97.44 147 GLU B C 1
ATOM 2957 O O . GLU B 1 147 ? 4.414 7.672 16.844 1 97.44 147 GLU B O 1
ATOM 2962 N N . PRO B 1 148 ? 3.146 9.023 18.172 1 97.31 148 PRO B N 1
ATOM 2963 C CA . PRO B 1 148 ? 2.227 7.91 18.406 1 97.31 148 PRO B CA 1
ATOM 2964 C C . PRO B 1 148 ? 1.391 7.566 17.172 1 97.31 148 PRO B C 1
ATOM 2966 O O . PRO B 1 148 ? 0.713 6.535 17.156 1 97.31 148 PRO B O 1
ATOM 2969 N N . LEU B 1 149 ? 1.41 8.398 16.156 1 98.06 149 LEU B N 1
ATOM 2970 C CA . LEU B 1 149 ? 0.48 8.273 15.039 1 98.06 149 LEU B CA 1
ATOM 2971 C C . LEU B 1 149 ? 1.188 7.746 13.797 1 98.06 149 LEU B C 1
ATOM 2973 O O . LEU B 1 149 ? 0.55 7.496 12.773 1 98.06 149 LEU B O 1
ATOM 2977 N N . GLY B 1 150 ? 2.471 7.648 13.844 1 97.81 150 GLY B N 1
ATOM 2978 C CA . GLY B 1 150 ? 3.174 7.141 12.68 1 97.81 150 GLY B CA 1
ATOM 2979 C C . GLY B 1 150 ? 4.594 7.664 12.562 1 97.81 150 GLY B C 1
ATOM 2980 O O . GLY B 1 150 ? 5.223 7.996 13.57 1 97.81 150 GLY B O 1
ATOM 2981 N N . THR B 1 151 ? 5.09 7.723 11.312 1 98.19 151 THR B N 1
ATOM 2982 C CA . THR B 1 151 ? 6.457 8.117 11 1 98.19 151 THR B CA 1
ATOM 2983 C C . THR B 1 151 ? 6.578 9.633 10.914 1 98.19 151 THR B C 1
ATOM 2985 O O . THR B 1 151 ? 5.723 10.297 10.32 1 98.19 151 THR B O 1
ATOM 2988 N N . VAL B 1 152 ? 7.602 10.18 11.562 1 98.5 152 VAL B N 1
ATOM 2989 C CA . VAL B 1 152 ? 7.848 11.617 11.516 1 98.5 152 VAL B CA 1
ATOM 2990 C C . VAL B 1 152 ? 9.164 11.898 10.797 1 98.5 152 VAL B C 1
ATOM 2992 O O . VAL B 1 152 ? 10.18 11.266 11.094 1 98.5 152 VAL B O 1
ATOM 2995 N N . VAL B 1 153 ? 9.156 12.812 9.844 1 98.62 153 VAL B N 1
ATOM 2996 C CA . VAL B 1 153 ? 10.344 13.211 9.102 1 98.62 153 VAL B CA 1
ATOM 2997 C C . VAL B 1 153 ? 10.609 14.703 9.312 1 98.62 153 VAL B C 1
ATOM 2999 O O . VAL B 1 153 ? 9.797 15.547 8.938 1 98.62 153 VAL B O 1
ATOM 3002 N N . ASP B 1 154 ? 11.758 15.008 9.852 1 98.44 154 ASP B N 1
ATOM 3003 C CA . ASP B 1 154 ? 12.156 16.406 10.062 1 98.44 154 ASP B CA 1
ATOM 3004 C C . ASP B 1 154 ? 12.719 17.016 8.781 1 98.44 154 ASP B C 1
ATOM 3006 O O . ASP B 1 154 ? 13.57 16.406 8.125 1 98.44 154 ASP B O 1
ATOM 3010 N N . LEU B 1 155 ? 12.227 18.125 8.469 1 98.12 155 LEU B N 1
ATOM 3011 C CA . LEU B 1 155 ? 12.75 18.844 7.32 1 98.12 155 LEU B CA 1
ATOM 3012 C C . LEU B 1 155 ? 13.664 19.984 7.77 1 98.12 155 LEU B C 1
ATOM 3014 O O . LEU B 1 155 ? 13.336 20.719 8.719 1 98.12 155 LEU B O 1
ATOM 3018 N N . ALA B 1 156 ? 14.758 20.188 7.094 1 95.25 156 ALA B N 1
ATOM 3019 C CA . ALA B 1 156 ? 15.781 21.156 7.488 1 95.25 156 ALA B CA 1
ATOM 3020 C C . ALA B 1 156 ? 15.367 22.578 7.109 1 95.25 156 ALA B C 1
ATOM 3022 O O . ALA B 1 156 ? 15.82 23.547 7.723 1 95.25 156 ALA B O 1
ATOM 3023 N N . ASP B 1 157 ? 14.531 22.672 6.125 1 96.19 157 ASP B N 1
ATOM 3024 C CA . ASP B 1 157 ? 14.133 23.953 5.562 1 96.19 157 ASP B CA 1
ATOM 3025 C C . ASP B 1 157 ? 12.617 24.016 5.352 1 96.19 157 ASP B C 1
ATOM 3027 O O . ASP B 1 157 ? 12.016 23.062 4.867 1 96.19 157 ASP B O 1
ATOM 3031 N N . GLU B 1 158 ? 12.07 25.188 5.781 1 96.75 158 GLU B N 1
ATOM 3032 C CA . GLU B 1 158 ? 10.625 25.344 5.656 1 96.75 158 GLU B CA 1
ATOM 3033 C C . GLU B 1 158 ? 10.18 25.203 4.203 1 96.75 158 GLU B C 1
ATOM 3035 O O . GLU B 1 158 ? 9.062 24.766 3.926 1 96.75 158 GLU B O 1
ATOM 3040 N N . ALA B 1 159 ? 11.055 25.609 3.26 1 94.5 159 ALA B N 1
ATOM 3041 C CA . ALA B 1 159 ? 10.727 25.547 1.838 1 94.5 159 ALA B CA 1
ATOM 3042 C C . ALA B 1 159 ? 10.484 24.109 1.393 1 94.5 159 ALA B C 1
ATOM 3044 O O . ALA B 1 159 ? 9.781 23.875 0.411 1 94.5 159 ALA B O 1
ATOM 3045 N N . HIS B 1 160 ? 11.055 23.125 2.082 1 97.19 160 HIS B N 1
ATOM 3046 C CA . HIS B 1 160 ? 10.891 21.719 1.735 1 97.19 160 HIS B CA 1
ATOM 3047 C C . HIS B 1 160 ? 9.492 21.219 2.074 1 97.19 160 HIS B C 1
ATOM 3049 O O . HIS B 1 160 ? 9.078 20.141 1.623 1 97.19 160 HIS B O 1
ATOM 3055 N N . MET B 1 161 ? 8.727 22.062 2.83 1 97 161 MET B N 1
ATOM 3056 C CA . MET B 1 161 ? 7.379 21.672 3.217 1 97 161 MET B CA 1
ATOM 3057 C C . MET B 1 161 ? 6.473 21.562 1.994 1 97 161 MET B C 1
ATOM 3059 O O . MET B 1 161 ? 5.547 20.75 1.971 1 97 161 MET B O 1
ATOM 3063 N N . HIS B 1 162 ? 6.781 22.375 0.946 1 97.12 162 HIS B N 1
ATOM 3064 C CA . HIS B 1 162 ? 5.977 22.297 -0.269 1 97.12 162 HIS B CA 1
ATOM 3065 C C . HIS B 1 162 ? 6.148 20.938 -0.95 1 97.12 162 HIS B C 1
ATOM 3067 O O . HIS B 1 162 ? 5.164 20.281 -1.28 1 97.12 162 HIS B O 1
ATOM 3073 N N . ALA B 1 163 ? 7.395 20.547 -1.089 1 97.94 163 ALA B N 1
ATOM 3074 C CA . ALA B 1 163 ? 7.691 19.266 -1.705 1 97.94 163 ALA B CA 1
ATOM 3075 C C . ALA B 1 163 ? 7.18 18.109 -0.842 1 97.94 163 ALA B C 1
ATOM 3077 O O . ALA B 1 163 ? 6.645 17.125 -1.36 1 97.94 163 ALA B O 1
ATOM 3078 N N . ALA B 1 164 ? 7.305 18.219 0.473 1 98.19 164 ALA B N 1
ATOM 3079 C CA . ALA B 1 164 ? 6.832 17.188 1.394 1 98.19 164 ALA B CA 1
ATOM 3080 C C . ALA B 1 164 ? 5.32 17.031 1.312 1 98.19 164 ALA B C 1
ATOM 3082 O O . ALA B 1 164 ? 4.805 15.906 1.336 1 98.19 164 ALA B O 1
ATOM 3083 N N . THR B 1 165 ? 4.648 18.125 1.244 1 96.31 165 THR B N 1
ATOM 3084 C CA . THR B 1 165 ? 3.199 18.094 1.089 1 96.31 165 THR B CA 1
ATOM 3085 C C . THR B 1 165 ? 2.811 17.328 -0.179 1 96.31 165 THR B C 1
ATOM 3087 O O . THR B 1 165 ? 1.892 16.516 -0.162 1 96.31 165 THR B O 1
ATOM 3090 N N . ALA B 1 166 ? 3.551 17.531 -1.225 1 97.81 166 ALA B N 1
ATOM 3091 C CA . ALA B 1 166 ? 3.258 16.906 -2.514 1 97.81 166 ALA B CA 1
ATOM 3092 C C . ALA B 1 166 ? 3.564 15.414 -2.482 1 97.81 166 ALA B C 1
ATOM 3094 O O . ALA B 1 166 ? 2.828 14.617 -3.062 1 97.81 166 ALA B O 1
ATOM 3095 N N . VAL B 1 167 ? 4.594 14.984 -1.791 1 98.12 167 VAL B N 1
ATOM 3096 C CA . VAL B 1 167 ? 5.105 13.625 -1.862 1 98.12 167 VAL B CA 1
ATOM 3097 C C . VAL B 1 167 ? 4.477 12.773 -0.761 1 98.12 167 VAL B C 1
ATOM 3099 O O . VAL B 1 167 ? 4.422 11.547 -0.868 1 98.12 167 VAL B O 1
ATOM 3102 N N . SER B 1 168 ? 3.961 13.383 0.259 1 97.69 168 SER B N 1
ATOM 3103 C CA . SER B 1 168 ? 3.4 12.625 1.377 1 97.69 168 SER B CA 1
ATOM 3104 C C . SER B 1 168 ? 1.984 13.094 1.701 1 97.69 168 SER B C 1
ATOM 3106 O O . SER B 1 168 ? 1.043 12.297 1.663 1 97.69 168 SER B O 1
ATOM 3108 N N . GLY B 1 169 ? 1.79 14.336 1.868 1 95.62 169 GLY B N 1
ATOM 3109 C CA . GLY B 1 169 ? 0.471 14.844 2.209 1 95.62 169 GLY B CA 1
ATOM 3110 C C . GLY B 1 169 ? -0.595 14.469 1.198 1 95.62 169 GLY B C 1
ATOM 3111 O O . GLY B 1 169 ? -1.706 14.086 1.574 1 95.62 169 GLY B O 1
ATOM 3112 N N . SER B 1 170 ? -0.268 14.484 -0.062 1 96.94 170 SER B N 1
ATOM 3113 C CA . SER B 1 170 ? -1.223 14.25 -1.14 1 96.94 170 SER B CA 1
ATOM 3114 C C . SER B 1 170 ? -1.141 12.812 -1.645 1 96.94 170 SER B C 1
ATOM 3116 O O . SER B 1 170 ? -2.061 12.328 -2.307 1 96.94 170 SER B O 1
ATOM 3118 N N . ALA B 1 171 ? -0.108 12.148 -1.335 1 98.06 171 ALA B N 1
ATOM 3119 C CA . ALA B 1 171 ? 0.29 10.914 -2 1 98.06 171 ALA B CA 1
ATOM 3120 C C . ALA B 1 171 ? -0.688 9.781 -1.691 1 98.06 171 ALA B C 1
ATOM 3122 O O . ALA B 1 171 ? -0.823 8.836 -2.473 1 98.06 171 ALA B O 1
ATOM 3123 N N . PRO B 1 172 ? -1.369 9.766 -0.477 1 98.5 172 PRO B N 1
ATOM 3124 C CA . PRO B 1 172 ? -2.412 8.742 -0.331 1 98.5 172 PRO B CA 1
ATOM 3125 C C . PRO B 1 172 ? -3.396 8.734 -1.498 1 98.5 172 PRO B C 1
ATOM 3127 O O . PRO B 1 172 ? -3.77 7.668 -1.989 1 98.5 172 PRO B O 1
ATOM 3130 N N . ALA B 1 173 ? -3.76 9.914 -1.942 1 98.38 173 ALA B N 1
ATOM 3131 C CA . ALA B 1 173 ? -4.691 10.023 -3.062 1 98.38 173 ALA B CA 1
ATOM 3132 C C . ALA B 1 173 ? -4.086 9.445 -4.336 1 98.38 173 ALA B C 1
ATOM 3134 O O . ALA B 1 173 ? -4.805 8.891 -5.172 1 98.38 173 ALA B O 1
ATOM 3135 N N . TYR B 1 174 ? -2.709 9.609 -4.531 1 98.69 174 TYR B N 1
ATOM 3136 C CA . TYR B 1 174 ? -2.045 9.023 -5.695 1 98.69 174 TYR B CA 1
ATOM 3137 C C . TYR B 1 174 ? -2.197 7.508 -5.707 1 98.69 174 TYR B C 1
ATOM 3139 O O . TYR B 1 174 ? -2.465 6.914 -6.754 1 98.69 174 TYR B O 1
ATOM 3147 N N . LEU B 1 175 ? -2.01 6.902 -4.531 1 98.75 175 LEU B N 1
ATOM 3148 C CA . LEU B 1 175 ? -2.133 5.453 -4.422 1 98.75 175 LEU B CA 1
ATOM 3149 C C . LEU B 1 175 ? -3.549 5 -4.762 1 98.75 175 LEU B C 1
ATOM 3151 O O . LEU B 1 175 ? -3.734 4.016 -5.484 1 98.75 175 LEU B O 1
ATOM 3155 N N . TYR B 1 176 ? -4.551 5.676 -4.184 1 98.62 176 TYR B N 1
ATOM 3156 C CA . TYR B 1 176 ? -5.938 5.293 -4.441 1 98.62 176 TYR B CA 1
ATOM 3157 C C . TYR B 1 176 ? -6.273 5.426 -5.922 1 98.62 176 TYR B C 1
ATOM 3159 O O . TYR B 1 176 ? -6.949 4.562 -6.488 1 98.62 176 TYR B O 1
ATOM 3167 N N . ALA B 1 177 ? -5.789 6.508 -6.527 1 98.31 177 ALA B N 1
ATOM 3168 C CA . ALA B 1 177 ? -5.961 6.68 -7.969 1 98.31 177 ALA B CA 1
ATOM 3169 C C . ALA B 1 177 ? -5.297 5.539 -8.734 1 98.31 177 ALA B C 1
ATOM 3171 O O . ALA B 1 177 ? -5.844 5.051 -9.727 1 98.31 177 ALA B O 1
ATOM 3172 N N . PHE B 1 178 ? -4.109 5.168 -8.305 1 98.56 178 PHE B N 1
ATOM 3173 C CA . PHE B 1 178 ? -3.361 4.066 -8.898 1 98.56 178 PHE B CA 1
ATOM 3174 C C . PHE B 1 178 ? -4.168 2.775 -8.844 1 98.56 178 PHE B C 1
ATOM 3176 O O . PHE B 1 178 ? -4.27 2.061 -9.844 1 98.56 178 PHE B O 1
ATOM 3183 N N . ILE B 1 179 ? -4.758 2.443 -7.723 1 98.56 179 ILE B N 1
ATOM 3184 C CA . ILE B 1 179 ? -5.551 1.233 -7.535 1 98.56 179 ILE B CA 1
ATOM 3185 C C . ILE B 1 179 ? -6.789 1.281 -8.43 1 98.56 179 ILE B C 1
ATOM 3187 O O . ILE B 1 179 ? -7.117 0.299 -9.094 1 98.56 179 ILE B O 1
ATOM 3191 N N . GLU B 1 180 ? -7.453 2.441 -8.453 1 97.81 180 GLU B N 1
ATOM 3192 C CA . GLU B 1 180 ? -8.617 2.619 -9.32 1 97.81 180 GLU B CA 1
ATOM 3193 C C . GLU B 1 180 ? -8.258 2.352 -10.781 1 97.81 180 GLU B C 1
ATOM 3195 O O . GLU B 1 180 ? -9.008 1.68 -11.492 1 97.81 180 GLU B O 1
ATOM 3200 N N . ALA B 1 181 ? -7.168 2.928 -11.188 1 97.94 181 ALA B N 1
ATOM 3201 C CA . ALA B 1 181 ? -6.715 2.744 -12.57 1 97.94 181 ALA B CA 1
ATOM 3202 C C . ALA B 1 181 ? -6.406 1.278 -12.852 1 97.94 181 ALA B C 1
ATOM 3204 O O . ALA B 1 181 ? -6.707 0.773 -13.938 1 97.94 181 ALA B O 1
ATOM 3205 N N . LEU B 1 182 ? -5.781 0.575 -11.922 1 98.56 182 LEU B N 1
ATOM 3206 C CA . LEU B 1 182 ? -5.453 -0.837 -12.078 1 98.56 182 LEU B CA 1
ATOM 3207 C C . LEU B 1 182 ? -6.715 -1.685 -12.172 1 98.56 182 LEU B C 1
ATOM 3209 O O . LEU B 1 182 ? -6.785 -2.615 -12.977 1 98.56 182 LEU B O 1
ATOM 3213 N N . GLU B 1 183 ? -7.711 -1.365 -11.312 1 98.06 183 GLU B N 1
ATOM 3214 C CA . GLU B 1 183 ? -9.008 -2.033 -11.391 1 98.06 183 GLU B CA 1
ATOM 3215 C C . GLU B 1 183 ? -9.617 -1.887 -12.781 1 98.06 183 GLU B C 1
ATOM 3217 O O . GLU B 1 183 ? -10.086 -2.865 -13.367 1 98.06 183 GLU B O 1
ATOM 3222 N N . GLY B 1 184 ? -9.656 -0.642 -13.242 1 97.88 184 GLY B N 1
ATOM 3223 C CA . GLY B 1 184 ? -10.172 -0.388 -14.578 1 97.88 184 GLY B CA 1
ATOM 3224 C C . GLY B 1 184 ? -9.438 -1.149 -15.656 1 97.88 184 GLY B C 1
ATOM 3225 O O . GLY B 1 184 ? -10.055 -1.676 -16.594 1 97.88 184 GLY B O 1
ATOM 3226 N N . ALA B 1 185 ? -8.094 -1.199 -15.594 1 98.38 185 ALA B N 1
ATOM 3227 C CA . ALA B 1 185 ? -7.273 -1.941 -16.547 1 98.38 185 ALA B CA 1
ATOM 3228 C C . ALA B 1 185 ? -7.609 -3.43 -16.516 1 98.38 185 ALA B C 1
ATOM 3230 O O . ALA B 1 185 ? -7.656 -4.082 -17.562 1 98.38 185 ALA B O 1
ATOM 3231 N N . GLY B 1 186 ? -7.785 -3.992 -15.289 1 98.44 186 GLY B N 1
ATOM 3232 C CA . GLY B 1 186 ? -8.172 -5.387 -15.164 1 98.44 186 GLY B CA 1
ATOM 3233 C C . GLY B 1 186 ? -9.508 -5.699 -15.82 1 98.44 186 GLY B C 1
ATOM 3234 O O . GLY B 1 186 ? -9.641 -6.707 -16.516 1 98.44 186 GLY B O 1
ATOM 3235 N N . ALA B 1 187 ? -10.492 -4.805 -15.578 1 98.12 187 ALA B N 1
ATOM 3236 C CA . ALA B 1 187 ? -11.797 -4.977 -16.219 1 98.12 187 ALA B CA 1
ATOM 3237 C C . ALA B 1 187 ? -11.68 -4.914 -17.734 1 98.12 187 ALA B C 1
ATOM 3239 O O . ALA B 1 187 ? -12.281 -5.723 -18.438 1 98.12 187 ALA B O 1
ATOM 3240 N N . ALA B 1 188 ? -10.93 -3.988 -18.25 1 97.94 188 ALA B N 1
ATOM 3241 C CA . ALA B 1 188 ? -10.727 -3.828 -19.688 1 97.94 188 ALA B CA 1
ATOM 3242 C C . ALA B 1 188 ? -10.047 -5.055 -20.281 1 97.94 188 ALA B C 1
ATOM 3244 O O . ALA B 1 188 ? -10.242 -5.371 -21.453 1 97.94 188 ALA B O 1
ATOM 3245 N N . ALA B 1 189 ? -9.266 -5.766 -19.484 1 97.88 189 ALA B N 1
ATOM 3246 C CA . ALA B 1 189 ? -8.531 -6.941 -19.938 1 97.88 189 ALA B CA 1
ATOM 3247 C C . ALA B 1 189 ? -9.414 -8.188 -19.891 1 97.88 189 ALA B C 1
ATOM 3249 O O . ALA B 1 189 ? -8.969 -9.281 -20.266 1 97.88 189 ALA B O 1
ATOM 3250 N N . GLY B 1 190 ? -10.641 -8.07 -19.344 1 97.06 190 GLY B N 1
ATOM 3251 C CA . GLY B 1 190 ? -11.578 -9.172 -19.469 1 97.06 190 GLY B CA 1
ATOM 3252 C C . GLY B 1 190 ? -12.055 -9.703 -18.125 1 97.06 190 GLY B C 1
ATOM 3253 O O . GLY B 1 190 ? -12.945 -10.555 -18.062 1 97.06 190 GLY B O 1
ATOM 3254 N N . LEU B 1 191 ? -11.539 -9.25 -17.016 1 98.19 191 LEU B N 1
ATOM 3255 C CA . LEU B 1 191 ? -12.016 -9.672 -15.695 1 98.19 191 LEU B CA 1
ATOM 3256 C C . LEU B 1 191 ? -13.367 -9.039 -15.383 1 98.19 191 LEU B C 1
ATOM 3258 O O . LEU B 1 191 ? -13.672 -7.945 -15.852 1 98.19 191 LEU B O 1
ATOM 3262 N N . SER B 1 192 ? -14.18 -9.789 -14.594 1 97.81 192 SER B N 1
ATOM 3263 C CA . SER B 1 192 ? -15.344 -9.109 -14.039 1 97.81 192 SER B CA 1
ATOM 3264 C C . SER B 1 192 ? -14.93 -7.93 -13.164 1 97.81 192 SER B C 1
ATOM 3266 O O . SER B 1 192 ? -13.844 -7.934 -12.578 1 97.81 192 SER B O 1
ATOM 3268 N N . PRO B 1 193 ? -15.773 -6.883 -13.102 1 97 193 PRO B N 1
ATOM 3269 C CA . PRO B 1 193 ? -15.438 -5.758 -12.227 1 97 193 PRO B CA 1
ATOM 3270 C C . PRO B 1 193 ? -15.148 -6.195 -10.789 1 97 193 PRO B C 1
ATOM 3272 O O . PRO B 1 193 ? -14.234 -5.664 -10.156 1 97 193 PRO B O 1
ATOM 3275 N N . GLU B 1 194 ? -15.844 -7.168 -10.359 1 97.38 194 GLU B N 1
ATOM 3276 C CA . GLU B 1 194 ? -15.664 -7.676 -9 1 97.38 194 GLU B CA 1
ATOM 3277 C C . GLU B 1 194 ? -14.305 -8.344 -8.836 1 97.38 194 GLU B C 1
ATOM 3279 O O . GLU B 1 194 ? -13.594 -8.086 -7.863 1 97.38 194 GLU B O 1
ATOM 3284 N N . ASP B 1 195 ? -13.922 -9.188 -9.781 1 98 195 ASP B N 1
ATOM 3285 C CA . ASP B 1 195 ? -12.625 -9.859 -9.727 1 98 195 ASP B CA 1
ATOM 3286 C C . ASP B 1 195 ? -11.484 -8.859 -9.844 1 98 195 ASP B C 1
ATOM 3288 O O . ASP B 1 195 ? -10.492 -8.953 -9.117 1 98 195 ASP B O 1
ATOM 3292 N N . ALA B 1 196 ? -11.664 -7.91 -10.766 1 98.19 196 ALA B N 1
ATOM 3293 C CA . ALA B 1 196 ? -10.641 -6.891 -10.961 1 98.19 196 ALA B CA 1
ATOM 3294 C C . ALA B 1 196 ? -10.406 -6.09 -9.688 1 98.19 196 ALA B C 1
ATOM 3296 O O . ALA B 1 196 ? -9.258 -5.859 -9.289 1 98.19 196 ALA B O 1
ATOM 3297 N N . ARG B 1 197 ? -11.516 -5.715 -9.031 1 97.62 197 ARG B N 1
ATOM 3298 C CA . ARG B 1 197 ? -11.438 -4.957 -7.789 1 97.62 197 ARG B CA 1
ATOM 3299 C C . ARG B 1 197 ? -10.75 -5.77 -6.695 1 97.62 197 ARG B C 1
ATOM 3301 O O . ARG B 1 197 ? -9.828 -5.277 -6.035 1 97.62 197 ARG B O 1
ATOM 3308 N N . ALA B 1 198 ? -11.156 -6.984 -6.516 1 97.88 198 ALA B N 1
ATOM 3309 C CA . ALA B 1 198 ? -10.617 -7.84 -5.457 1 97.88 198 ALA B CA 1
ATOM 3310 C C . ALA B 1 198 ? -9.133 -8.102 -5.664 1 97.88 198 ALA B C 1
ATOM 3312 O O . ALA B 1 198 ? -8.336 -7.969 -4.727 1 97.88 198 ALA B O 1
ATOM 3313 N N . LEU B 1 199 ? -8.766 -8.398 -6.887 1 98.56 199 LEU B N 1
ATOM 3314 C CA . LEU B 1 199 ? -7.379 -8.734 -7.199 1 98.56 199 LEU B CA 1
ATOM 3315 C C . LEU B 1 199 ? -6.477 -7.516 -7.059 1 98.56 199 LEU B C 1
ATOM 3317 O O . LEU B 1 199 ? -5.43 -7.578 -6.41 1 98.56 199 LEU B O 1
ATOM 3321 N N . ALA B 1 200 ? -6.902 -6.395 -7.648 1 98.44 200 ALA B N 1
ATOM 3322 C CA . ALA B 1 200 ? -6.086 -5.184 -7.617 1 98.44 200 ALA B CA 1
ATOM 3323 C C . ALA B 1 200 ? -5.871 -4.699 -6.188 1 98.44 200 ALA B C 1
ATOM 3325 O O . ALA B 1 200 ? -4.734 -4.484 -5.762 1 98.44 200 ALA B O 1
ATOM 3326 N N . ARG B 1 201 ? -6.941 -4.617 -5.438 1 98.12 201 ARG B N 1
ATOM 3327 C CA . ARG B 1 201 ? -6.895 -4.066 -4.086 1 98.12 201 ARG B CA 1
ATOM 3328 C C . ARG B 1 201 ? -6.078 -4.961 -3.158 1 98.12 201 ARG B C 1
ATOM 3330 O O . ARG B 1 201 ? -5.148 -4.496 -2.498 1 98.12 201 ARG B O 1
ATOM 3337 N N . SER B 1 202 ? -6.375 -6.23 -3.152 1 98.12 202 SER B N 1
ATOM 3338 C CA . SER B 1 202 ? -5.688 -7.164 -2.264 1 98.12 202 SER B CA 1
ATOM 3339 C C . SER B 1 202 ? -4.199 -7.238 -2.584 1 98.12 202 SER B C 1
ATOM 3341 O O . SER B 1 202 ? -3.367 -7.312 -1.676 1 98.12 202 SER B O 1
ATOM 3343 N N . THR B 1 203 ? -3.881 -7.191 -3.848 1 98.69 203 THR B N 1
ATOM 3344 C CA . THR B 1 203 ? -2.486 -7.305 -4.262 1 98.69 203 THR B CA 1
ATOM 3345 C C . THR B 1 203 ? -1.686 -6.09 -3.803 1 98.69 203 THR B C 1
ATOM 3347 O O . THR B 1 203 ? -0.595 -6.234 -3.248 1 98.69 203 THR B O 1
ATOM 3350 N N . ILE B 1 204 ? -2.238 -4.898 -4.023 1 98.69 204 ILE B N 1
ATOM 3351 C CA . ILE B 1 204 ? -1.525 -3.678 -3.662 1 98.69 204 ILE B CA 1
ATOM 3352 C C . ILE B 1 204 ? -1.384 -3.59 -2.145 1 98.69 204 ILE B C 1
ATOM 3354 O O . ILE B 1 204 ? -0.31 -3.268 -1.633 1 98.69 204 ILE B O 1
ATOM 3358 N N . ILE B 1 205 ? -2.428 -3.914 -1.403 1 98.38 205 ILE B N 1
ATOM 3359 C CA . ILE B 1 205 ? -2.395 -3.934 0.055 1 98.38 205 ILE B CA 1
ATOM 3360 C C . ILE B 1 205 ? -1.334 -4.922 0.534 1 98.38 205 ILE B C 1
ATOM 3362 O O . ILE B 1 205 ? -0.52 -4.598 1.401 1 98.38 205 ILE B O 1
ATOM 3366 N N . GLY B 1 206 ? -1.313 -6.09 -0.016 1 98.56 206 GLY B N 1
ATOM 3367 C CA . GLY B 1 206 ? -0.344 -7.105 0.365 1 98.56 206 GLY B CA 1
ATOM 3368 C C . GLY B 1 206 ? 1.087 -6.711 0.049 1 98.56 206 GL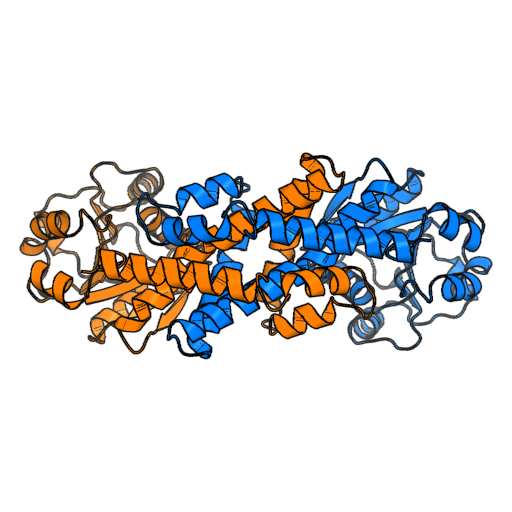Y B C 1
ATOM 3369 O O . GLY B 1 206 ? 1.99 -6.934 0.857 1 98.56 206 GLY B O 1
ATOM 3370 N N . ALA B 1 207 ? 1.31 -6.172 -1.143 1 98.44 207 ALA B N 1
ATOM 3371 C CA . ALA B 1 207 ? 2.648 -5.746 -1.544 1 98.44 207 ALA B CA 1
ATOM 3372 C C . ALA B 1 207 ? 3.178 -4.656 -0.617 1 98.44 207 ALA B C 1
ATOM 3374 O O . ALA B 1 207 ? 4.355 -4.66 -0.25 1 98.44 207 ALA B O 1
ATOM 3375 N N . ALA B 1 208 ? 2.295 -3.717 -0.265 1 98.44 208 ALA B N 1
ATOM 3376 C CA . ALA B 1 208 ? 2.684 -2.662 0.667 1 98.44 208 ALA B CA 1
ATOM 3377 C C . ALA B 1 208 ? 3.014 -3.238 2.041 1 98.44 208 ALA B C 1
ATOM 3379 O O . ALA B 1 208 ? 3.965 -2.803 2.693 1 98.44 208 ALA B O 1
ATOM 3380 N N . ALA B 1 209 ? 2.234 -4.18 2.459 1 97.94 209 ALA B N 1
ATOM 3381 C CA . ALA B 1 209 ? 2.49 -4.84 3.736 1 97.94 209 ALA B CA 1
ATOM 3382 C C . ALA B 1 209 ? 3.842 -5.551 3.725 1 97.94 209 ALA B C 1
ATOM 3384 O O . ALA B 1 209 ? 4.574 -5.52 4.715 1 97.94 209 ALA B O 1
ATOM 3385 N N . LEU B 1 210 ? 4.129 -6.215 2.623 1 97.69 210 LEU B N 1
ATOM 3386 C CA . LEU B 1 210 ? 5.414 -6.898 2.504 1 97.69 210 LEU B CA 1
ATOM 3387 C C . LEU B 1 210 ? 6.566 -5.906 2.559 1 97.69 210 LEU B C 1
ATOM 3389 O O . LEU B 1 210 ? 7.578 -6.156 3.221 1 97.69 210 LEU B O 1
ATOM 3393 N N . LEU B 1 211 ? 6.434 -4.801 1.851 1 97.56 211 LEU B N 1
ATOM 3394 C CA . LEU B 1 211 ? 7.434 -3.738 1.893 1 97.56 211 LEU B CA 1
ATOM 3395 C C . LEU B 1 211 ? 7.664 -3.266 3.324 1 97.56 211 LEU B C 1
ATOM 3397 O O . LEU B 1 211 ? 8.805 -3.094 3.748 1 97.56 211 LEU B O 1
ATOM 3401 N N . ALA B 1 212 ? 6.586 -3.053 4.074 1 96.94 212 ALA B N 1
ATOM 3402 C CA . ALA B 1 212 ? 6.672 -2.607 5.461 1 96.94 212 ALA B CA 1
ATOM 3403 C C . ALA B 1 212 ? 7.387 -3.643 6.328 1 96.94 212 ALA B C 1
ATOM 3405 O O . ALA B 1 212 ? 8.156 -3.285 7.227 1 96.94 212 ALA B O 1
ATOM 3406 N N . ALA B 1 213 ? 7.188 -4.926 6.039 1 95.75 213 ALA B N 1
ATOM 3407 C CA . ALA B 1 213 ? 7.688 -6.012 6.875 1 95.75 213 ALA B CA 1
ATOM 3408 C C . ALA B 1 213 ? 9.172 -6.262 6.625 1 95.75 213 ALA B C 1
ATOM 3410 O O . ALA B 1 213 ? 9.891 -6.699 7.52 1 95.75 213 ALA B O 1
ATOM 3411 N N . THR B 1 214 ? 9.688 -6.109 5.426 1 90.88 214 THR B N 1
ATOM 3412 C CA . THR B 1 214 ? 11.055 -6.48 5.07 1 90.88 214 THR B CA 1
ATOM 3413 C C . THR B 1 214 ? 11.977 -5.27 5.137 1 90.88 214 THR B C 1
ATOM 3415 O O . THR B 1 214 ? 13.195 -5.414 5.211 1 90.88 214 THR B O 1
ATOM 3418 N N . ASP B 1 215 ? 11.508 -4.055 5.125 1 85 215 ASP B N 1
ATOM 3419 C CA . ASP B 1 215 ? 12.273 -2.816 5.047 1 85 215 ASP B CA 1
ATOM 3420 C C . ASP B 1 215 ? 13.25 -2.848 3.869 1 85 215 ASP B C 1
ATOM 3422 O O . ASP B 1 215 ? 14.305 -2.217 3.914 1 85 215 ASP B O 1
ATOM 3426 N N . GLU B 1 216 ? 13.07 -3.727 2.9 1 90.88 216 GLU B N 1
ATOM 3427 C CA . GLU B 1 216 ? 13.859 -3.773 1.673 1 90.88 216 GLU B CA 1
ATOM 3428 C C . GLU B 1 216 ? 13.547 -2.58 0.772 1 90.88 216 GLU B C 1
ATOM 3430 O O . GLU B 1 216 ? 12.477 -1.973 0.885 1 90.88 216 GLU B O 1
ATOM 3435 N N . ASP B 1 217 ? 14.523 -2.289 -0.073 1 94.88 217 ASP B N 1
ATOM 3436 C CA . ASP B 1 217 ? 14.305 -1.251 -1.076 1 94.88 217 ASP B CA 1
ATOM 3437 C C . ASP B 1 217 ? 13.258 -1.686 -2.096 1 94.88 217 ASP B C 1
ATOM 3439 O O . ASP B 1 217 ? 13.273 -2.824 -2.566 1 94.88 217 ASP B O 1
ATOM 3443 N N . PRO B 1 218 ? 12.297 -0.756 -2.352 1 96.06 218 PRO B N 1
ATOM 3444 C CA . PRO B 1 218 ? 11.281 -1.095 -3.357 1 96.06 218 PRO B CA 1
ATOM 3445 C C . PRO B 1 218 ? 11.898 -1.578 -4.672 1 96.06 218 PRO B C 1
ATOM 3447 O O . PRO B 1 218 ? 11.359 -2.488 -5.309 1 96.06 218 PRO B O 1
ATOM 3450 N N . ALA B 1 219 ? 12.992 -0.995 -5.094 1 95.5 219 ALA B N 1
ATOM 3451 C CA . ALA B 1 219 ? 13.656 -1.396 -6.328 1 95.5 219 ALA B CA 1
ATOM 3452 C C . ALA B 1 219 ? 14.117 -2.85 -6.254 1 95.5 219 ALA B C 1
ATOM 3454 O O . ALA B 1 219 ? 14.062 -3.578 -7.246 1 95.5 219 ALA B O 1
ATOM 3455 N N . GLU B 1 220 ? 14.594 -3.229 -5.117 1 95.44 220 GLU B N 1
ATOM 3456 C CA . GLU B 1 220 ? 15.039 -4.605 -4.934 1 95.44 220 GLU B CA 1
ATOM 3457 C C . GLU B 1 220 ? 13.859 -5.578 -4.961 1 95.44 220 GLU B C 1
ATOM 3459 O O . GLU B 1 220 ? 13.945 -6.641 -5.582 1 95.44 220 GLU B O 1
ATOM 3464 N N . LEU B 1 221 ? 12.773 -5.262 -4.281 1 95.88 221 LEU B N 1
ATOM 3465 C CA . LEU B 1 221 ? 11.578 -6.098 -4.316 1 95.88 221 LEU B CA 1
ATOM 3466 C C . LEU B 1 221 ? 11.031 -6.203 -5.734 1 95.88 221 LEU B C 1
ATOM 3468 O O . LEU B 1 221 ? 10.602 -7.277 -6.156 1 95.88 221 LEU B O 1
ATOM 3472 N N . ARG B 1 222 ? 11.047 -5.055 -6.445 1 96.75 222 ARG B N 1
ATOM 3473 C CA . ARG B 1 222 ? 10.602 -5.047 -7.836 1 96.75 222 ARG B CA 1
ATOM 3474 C C . ARG B 1 222 ? 11.406 -6.031 -8.672 1 96.75 222 ARG B C 1
ATOM 3476 O O . ARG B 1 222 ? 10.844 -6.816 -9.438 1 96.75 222 ARG B O 1
ATOM 3483 N N . ARG B 1 223 ? 12.703 -6 -8.5 1 95.06 223 ARG B N 1
ATOM 3484 C CA . ARG B 1 223 ? 13.578 -6.898 -9.242 1 95.06 223 ARG B CA 1
ATOM 3485 C C . ARG B 1 223 ? 13.289 -8.359 -8.906 1 95.06 223 ARG B C 1
ATOM 3487 O O . ARG B 1 223 ? 13.281 -9.211 -9.789 1 95.06 223 ARG B O 1
ATOM 3494 N N . GLN B 1 224 ? 13.031 -8.625 -7.695 1 91.81 224 GLN B N 1
ATOM 3495 C CA . GLN B 1 224 ? 12.805 -9.984 -7.219 1 91.81 224 GLN B CA 1
ATOM 3496 C C . GLN B 1 224 ? 11.539 -10.578 -7.84 1 91.81 224 GLN B C 1
ATOM 3498 O O . GLN B 1 224 ? 11.461 -11.789 -8.055 1 91.81 224 GLN B O 1
ATOM 3503 N N . VAL B 1 225 ? 10.602 -9.734 -8.188 1 92.56 225 VAL B N 1
ATOM 3504 C CA . VAL B 1 225 ? 9.344 -10.258 -8.695 1 92.56 225 VAL B CA 1
ATOM 3505 C C . VAL B 1 225 ? 9.289 -10.086 -10.211 1 92.56 225 VAL B C 1
ATOM 3507 O O . VAL B 1 225 ? 8.234 -10.258 -10.828 1 92.56 225 VAL B O 1
ATOM 3510 N N . THR B 1 226 ? 10.383 -9.656 -10.758 1 93.88 226 THR B N 1
ATOM 3511 C CA . THR B 1 226 ? 10.461 -9.469 -12.203 1 93.88 226 THR B CA 1
ATOM 3512 C C . THR B 1 226 ? 11.367 -10.523 -12.836 1 93.88 226 THR B C 1
ATOM 3514 O O . THR B 1 226 ? 12.594 -10.406 -12.789 1 93.88 226 THR B O 1
ATOM 3517 N N . SER B 1 227 ? 10.789 -11.562 -13.422 1 89 227 SER B N 1
ATOM 3518 C CA . SER B 1 227 ? 11.57 -12.562 -14.148 1 89 227 SER B CA 1
ATOM 3519 C C . SER B 1 227 ? 11.898 -12.094 -15.562 1 89 227 SER B C 1
ATOM 3521 O O . SER B 1 227 ? 11.062 -11.484 -16.234 1 89 227 SER B O 1
ATOM 3523 N N . PRO B 1 228 ? 13.156 -12.383 -16.016 1 90.25 228 PRO B N 1
ATOM 3524 C CA . PRO B 1 228 ? 13.508 -12.008 -17.391 1 90.25 228 PRO B CA 1
ATOM 3525 C C . PRO B 1 228 ? 12.586 -12.641 -18.438 1 90.25 228 PRO B C 1
ATOM 3527 O O . PRO B 1 228 ? 12.367 -13.859 -18.406 1 90.25 228 PRO B O 1
ATOM 3530 N N . GLY B 1 229 ? 12.031 -11.812 -19.312 1 90.75 229 GLY B N 1
ATOM 3531 C CA . GLY B 1 229 ? 11.164 -12.297 -20.375 1 90.75 229 GLY B CA 1
ATOM 3532 C C . GLY B 1 229 ? 9.766 -12.617 -19.906 1 90.75 229 GLY B C 1
ATOM 3533 O O . GLY B 1 229 ? 8.953 -13.148 -20.656 1 90.75 229 GLY B O 1
ATOM 3534 N N . GLY B 1 230 ? 9.438 -12.25 -18.672 1 92.69 230 GLY B N 1
ATOM 3535 C CA . GLY B 1 230 ? 8.141 -12.578 -18.109 1 92.69 230 GLY B CA 1
ATOM 3536 C C . GLY B 1 230 ? 7.105 -11.484 -18.312 1 92.69 230 GLY B C 1
ATOM 3537 O O . GLY B 1 230 ? 7.359 -10.508 -19.016 1 92.69 230 GLY B O 1
ATOM 3538 N N . THR B 1 231 ? 5.906 -11.742 -17.734 1 95 231 THR B N 1
ATOM 3539 C CA . THR B 1 231 ? 4.785 -10.82 -17.859 1 95 231 THR B CA 1
ATOM 3540 C C . THR B 1 231 ? 5.07 -9.516 -17.109 1 95 231 THR B C 1
ATOM 3542 O O . THR B 1 231 ? 4.754 -8.43 -17.594 1 95 231 THR B O 1
ATOM 3545 N N . THR B 1 232 ? 5.684 -9.617 -15.961 1 96.56 232 THR B N 1
ATOM 3546 C CA . THR B 1 232 ? 5.992 -8.453 -15.133 1 96.56 232 THR B CA 1
ATOM 3547 C C . THR B 1 232 ? 6.941 -7.512 -15.867 1 96.56 232 THR B C 1
ATOM 3549 O O . THR B 1 232 ? 6.727 -6.297 -15.891 1 96.56 232 THR B O 1
ATOM 3552 N N . GLU B 1 233 ? 7.984 -8.078 -16.484 1 96.69 233 GLU B N 1
ATOM 3553 C CA . GLU B 1 233 ? 8.93 -7.258 -17.234 1 96.69 233 GLU B CA 1
ATOM 3554 C C . GLU B 1 233 ? 8.234 -6.535 -18.391 1 96.69 233 GLU B C 1
ATOM 3556 O O . GLU B 1 233 ? 8.523 -5.371 -18.672 1 96.69 233 GLU B O 1
ATOM 3561 N N . ALA B 1 234 ? 7.379 -7.266 -19.078 1 97.06 234 ALA B N 1
ATOM 3562 C CA . ALA B 1 234 ? 6.648 -6.656 -20.188 1 97.06 234 ALA B CA 1
ATOM 3563 C C . ALA B 1 234 ? 5.875 -5.422 -19.719 1 97.06 234 ALA B C 1
ATOM 3565 O O . ALA B 1 234 ? 5.891 -4.387 -20.391 1 97.06 234 ALA B O 1
ATOM 3566 N N . ALA B 1 235 ? 5.211 -5.52 -18.641 1 98.19 235 ALA B N 1
ATOM 3567 C CA . ALA B 1 235 ? 4.445 -4.402 -18.078 1 98.19 235 ALA B CA 1
ATOM 3568 C C . ALA B 1 235 ? 5.367 -3.277 -17.625 1 98.19 235 ALA B C 1
ATOM 3570 O O . ALA B 1 235 ? 5.094 -2.102 -17.875 1 98.19 235 ALA B O 1
ATOM 3571 N N . LEU B 1 236 ? 6.473 -3.615 -16.922 1 98.31 236 LEU B N 1
ATOM 3572 C CA . LEU B 1 236 ? 7.398 -2.617 -16.406 1 98.31 236 LEU B CA 1
ATOM 3573 C C . LEU B 1 236 ? 8.039 -1.824 -17.531 1 98.31 236 LEU B C 1
ATOM 3575 O O . LEU B 1 236 ? 8.328 -0.634 -17.375 1 98.31 236 LEU B O 1
ATOM 3579 N N . ASN B 1 237 ? 8.289 -2.504 -18.656 1 97.38 237 ASN B N 1
ATOM 3580 C CA . ASN B 1 237 ? 8.828 -1.799 -19.812 1 97.38 237 ASN B CA 1
ATOM 3581 C C . ASN B 1 237 ? 7.91 -0.667 -20.25 1 97.38 237 ASN B C 1
ATOM 3583 O O . ASN B 1 237 ? 8.383 0.382 -20.703 1 97.38 237 ASN B O 1
ATOM 3587 N N . VAL B 1 238 ? 6.641 -0.897 -20.141 1 97.06 238 VAL B N 1
ATOM 3588 C CA . VAL B 1 238 ? 5.668 0.139 -20.469 1 97.06 238 VAL B CA 1
ATOM 3589 C C . VAL B 1 238 ? 5.691 1.229 -19.391 1 97.06 238 VAL B C 1
ATOM 3591 O O . VAL B 1 238 ? 5.75 2.418 -19.719 1 97.06 238 VAL B O 1
ATOM 3594 N N . LEU B 1 239 ? 5.672 0.859 -18.094 1 97.56 239 LEU B N 1
ATOM 3595 C CA . LEU B 1 239 ? 5.582 1.802 -16.984 1 97.56 239 LEU B CA 1
ATOM 3596 C C . LEU B 1 239 ? 6.812 2.699 -16.938 1 97.56 239 LEU B C 1
ATOM 3598 O O . LEU B 1 239 ? 6.723 3.859 -16.531 1 97.56 239 LEU B O 1
ATOM 3602 N N . PHE B 1 240 ? 7.938 2.174 -17.297 1 95 240 PHE B N 1
ATOM 3603 C CA . PHE B 1 240 ? 9.172 2.938 -17.219 1 95 240 PHE B CA 1
ATOM 3604 C C . PHE B 1 240 ? 9.555 3.49 -18.578 1 95 240 PHE B C 1
ATOM 3606 O O . PHE B 1 240 ? 10.695 3.904 -18.797 1 95 240 PHE B O 1
ATOM 3613 N N . GLN B 1 241 ? 8.578 3.537 -19.391 1 85.38 241 GLN B N 1
ATOM 3614 C CA . GLN B 1 241 ? 8.898 4.047 -20.719 1 85.38 241 GLN B CA 1
ATOM 3615 C C . GLN B 1 241 ? 9.305 5.516 -20.656 1 85.38 241 GLN B C 1
ATOM 3617 O O . GLN B 1 241 ? 8.859 6.258 -19.781 1 85.38 241 GLN B O 1
ATOM 3622 N N . GLY B 1 242 ? 10.625 5.809 -21.266 1 76.81 242 GLY B N 1
ATOM 3623 C CA . GLY B 1 242 ? 11.211 7.137 -21.234 1 76.81 242 GLY B CA 1
ATOM 3624 C C . GLY B 1 242 ? 10.18 8.242 -21.219 1 76.81 242 GLY B C 1
ATOM 3625 O O . GLY B 1 242 ? 9.664 8.602 -20.156 1 76.81 242 GLY B O 1
ATOM 3626 N N . LYS B 1 243 ? 9.547 8.625 -22.25 1 81.69 243 LYS B N 1
ATOM 3627 C CA . LYS B 1 243 ? 8.602 9.734 -22.266 1 81.69 243 LYS B CA 1
ATOM 3628 C C . LYS B 1 243 ? 7.176 9.25 -22.016 1 81.69 243 LYS B C 1
ATOM 3630 O O . LYS B 1 243 ? 6.707 8.312 -22.656 1 81.69 243 LYS B O 1
ATOM 3635 N N . GLY B 1 244 ? 6.555 9.828 -20.906 1 86.12 244 GLY B N 1
ATOM 3636 C CA . GLY B 1 244 ? 5.164 9.531 -20.594 1 86.12 244 GLY B CA 1
ATOM 3637 C C . GLY B 1 244 ? 5.004 8.359 -19.641 1 86.12 244 GLY B C 1
ATOM 3638 O O . GLY B 1 244 ? 3.887 8.008 -19.266 1 86.12 244 GLY B O 1
ATOM 3639 N N . GLY B 1 245 ? 6.125 7.797 -19.219 1 95.06 245 GLY B N 1
ATOM 3640 C CA . GLY B 1 245 ? 6.051 6.711 -18.25 1 95.06 245 GLY B CA 1
ATOM 3641 C C . GLY B 1 245 ? 5.691 7.176 -16.859 1 95.06 245 GLY B C 1
ATOM 3642 O O . GLY B 1 245 ? 5.336 8.336 -16.656 1 95.06 245 GLY B O 1
ATOM 3643 N N . LEU B 1 246 ? 5.699 6.27 -15.961 1 96.81 246 LEU B N 1
ATOM 3644 C CA . LEU B 1 246 ? 5.281 6.504 -14.586 1 96.81 246 LEU B CA 1
ATOM 3645 C C . LEU B 1 246 ? 6.152 7.566 -13.922 1 96.81 246 LEU B C 1
ATOM 3647 O O . LEU B 1 246 ? 5.641 8.477 -13.258 1 96.81 246 LEU B O 1
ATOM 3651 N N . PRO B 1 247 ? 7.578 7.547 -14.086 1 96.94 247 PRO B N 1
ATOM 3652 C CA . PRO B 1 247 ? 8.422 8.578 -13.469 1 96.94 247 PRO B CA 1
ATOM 3653 C C . PRO B 1 247 ? 8.07 9.984 -13.945 1 96.94 247 PRO B C 1
ATOM 3655 O O . PRO B 1 247 ? 7.984 10.914 -13.141 1 96.94 247 PRO B O 1
ATOM 3658 N N . ASP B 1 248 ? 7.812 10.164 -15.242 1 96.19 248 ASP B N 1
ATOM 3659 C CA . ASP B 1 248 ? 7.453 11.461 -15.789 1 96.19 248 ASP B CA 1
ATOM 3660 C C . ASP B 1 248 ? 6.098 11.93 -15.266 1 96.19 248 ASP B C 1
ATOM 3662 O O . ASP B 1 248 ? 5.93 13.094 -14.906 1 96.19 248 ASP B O 1
ATOM 3666 N N . LEU B 1 249 ? 5.176 11.062 -15.297 1 96.81 249 LEU B N 1
ATOM 3667 C CA . LEU B 1 249 ? 3.82 11.375 -14.859 1 96.81 249 LEU B CA 1
ATOM 3668 C C . LEU B 1 249 ? 3.803 11.812 -13.398 1 96.81 249 LEU B C 1
ATOM 3670 O O . LEU B 1 249 ? 3.164 12.812 -13.055 1 96.81 249 LEU B O 1
ATOM 3674 N N . LEU B 1 250 ? 4.543 11.078 -12.5 1 97.94 250 LEU B N 1
ATOM 3675 C CA . LEU B 1 250 ? 4.574 11.422 -11.086 1 97.94 250 LEU B CA 1
ATOM 3676 C C . LEU B 1 250 ? 5.363 12.703 -10.852 1 97.94 250 LEU B C 1
ATOM 3678 O O . LEU B 1 250 ? 5.027 13.492 -9.969 1 97.94 250 LEU B O 1
ATOM 3682 N N . ARG B 1 251 ? 6.43 12.914 -11.609 1 97.19 251 ARG B N 1
ATOM 3683 C CA . ARG B 1 251 ? 7.16 14.172 -11.508 1 97.19 251 ARG B CA 1
ATOM 3684 C C . ARG B 1 251 ? 6.254 15.359 -11.82 1 97.19 251 ARG B C 1
ATOM 3686 O O . ARG B 1 251 ? 6.258 16.359 -11.102 1 97.19 251 ARG B O 1
ATOM 3693 N N . GLU B 1 252 ? 5.496 15.234 -12.883 1 97.12 252 GLU B N 1
ATOM 3694 C CA . GLU B 1 252 ? 4.582 16.297 -13.273 1 97.12 252 GLU B CA 1
ATOM 3695 C C . GLU B 1 252 ? 3.506 16.516 -12.211 1 97.12 252 GLU B C 1
ATOM 3697 O O . GLU B 1 252 ? 3.156 17.656 -11.906 1 97.12 252 GLU B O 1
ATOM 3702 N N . ALA B 1 253 ? 2.924 15.438 -11.711 1 98.06 253 ALA B N 1
ATOM 3703 C CA . ALA B 1 253 ? 1.897 15.531 -10.68 1 98.06 253 ALA B CA 1
ATOM 3704 C C . ALA B 1 253 ? 2.439 16.219 -9.43 1 98.06 253 ALA B C 1
ATOM 3706 O O . ALA B 1 253 ? 1.804 17.125 -8.883 1 98.06 253 ALA B O 1
ATOM 3707 N N . VAL B 1 254 ? 3.639 15.773 -8.953 1 98.5 254 VAL B N 1
ATOM 3708 C CA . VAL B 1 254 ? 4.27 16.344 -7.773 1 98.5 254 VAL B CA 1
ATOM 3709 C C . VAL B 1 254 ? 4.574 17.828 -8.016 1 98.5 254 VAL B C 1
ATOM 3711 O O . VAL B 1 254 ? 4.34 18.672 -7.141 1 98.5 254 VAL B O 1
ATOM 3714 N N . THR B 1 255 ? 5.059 18.141 -9.211 1 98.25 255 THR B N 1
ATOM 3715 C CA . THR B 1 255 ? 5.348 19.531 -9.562 1 98.25 255 THR B CA 1
ATOM 3716 C C . THR B 1 255 ? 4.086 20.391 -9.484 1 98.25 255 THR B C 1
ATOM 3718 O O . THR B 1 255 ? 4.113 21.5 -8.969 1 98.25 255 THR B O 1
ATOM 3721 N N . ALA B 1 256 ? 2.984 19.891 -10.008 1 98.06 256 ALA B N 1
ATOM 3722 C CA . ALA B 1 256 ? 1.71 20.609 -9.961 1 98.06 256 ALA B CA 1
ATOM 3723 C C . ALA B 1 256 ? 1.264 20.844 -8.516 1 98.06 256 ALA B C 1
ATOM 3725 O O . ALA B 1 256 ? 0.782 21.922 -8.18 1 98.06 256 ALA B O 1
ATOM 3726 N N . ALA B 1 257 ? 1.396 19.812 -7.691 1 97.81 257 ALA B N 1
ATOM 3727 C CA . ALA B 1 257 ? 1.03 19.938 -6.281 1 97.81 257 ALA B CA 1
ATOM 3728 C C . ALA B 1 257 ? 1.915 20.953 -5.57 1 97.81 257 ALA B C 1
ATOM 3730 O O . ALA B 1 257 ? 1.433 21.75 -4.754 1 97.81 257 ALA B O 1
ATOM 3731 N N . VAL B 1 258 ? 3.238 20.922 -5.828 1 97.81 258 VAL B N 1
ATOM 3732 C CA . VAL B 1 258 ? 4.176 21.875 -5.23 1 97.81 258 VAL B CA 1
ATOM 3733 C C . VAL B 1 258 ? 3.795 23.297 -5.621 1 97.81 258 VAL B C 1
ATOM 3735 O O . VAL B 1 258 ? 3.76 24.188 -4.777 1 97.81 258 VAL B O 1
ATOM 3738 N N . ARG B 1 259 ? 3.541 23.516 -6.91 1 97.38 259 ARG B N 1
ATOM 3739 C CA . ARG B 1 259 ? 3.141 24.828 -7.402 1 97.38 259 ARG B CA 1
ATOM 3740 C C . ARG B 1 259 ? 1.894 25.328 -6.68 1 97.38 259 ARG B C 1
ATOM 3742 O O . ARG B 1 259 ? 1.843 26.484 -6.238 1 97.38 259 ARG B O 1
ATOM 3749 N N . ARG B 1 260 ? 0.923 24.469 -6.559 1 95.94 260 ARG B N 1
ATOM 3750 C CA . ARG B 1 260 ? -0.315 24.844 -5.879 1 95.94 260 ARG B CA 1
ATOM 3751 C C . ARG B 1 260 ? -0.062 25.156 -4.41 1 95.94 260 ARG B C 1
ATOM 3753 O O . ARG B 1 260 ? -0.644 26.094 -3.857 1 95.94 260 ARG B O 1
ATOM 3760 N N . SER B 1 261 ? 0.762 24.312 -3.76 1 94.06 261 SER B N 1
ATOM 3761 C CA . SER B 1 261 ? 1.118 24.547 -2.363 1 94.06 261 SER B CA 1
ATOM 3762 C C . SER B 1 261 ? 1.726 25.938 -2.172 1 94.06 261 SER B C 1
ATOM 3764 O O . SER B 1 261 ? 1.387 26.641 -1.22 1 94.06 261 SER B O 1
ATOM 3766 N N . LYS B 1 262 ? 2.602 26.359 -3.08 1 94.69 262 LYS B N 1
ATOM 3767 C CA . LYS B 1 262 ? 3.232 27.672 -3.023 1 94.69 262 LYS B CA 1
ATOM 3768 C C . LYS B 1 262 ? 2.203 28.781 -3.203 1 94.69 262 LYS B C 1
ATOM 3770 O O . LYS B 1 262 ? 2.281 29.828 -2.543 1 94.69 262 LYS B O 1
ATOM 3775 N N . GLU B 1 263 ? 1.248 28.516 -4.039 1 93.12 263 GLU B N 1
ATOM 3776 C CA . GLU B 1 263 ? 0.194 29.484 -4.273 1 93.12 263 GLU B CA 1
ATOM 3777 C C . GLU B 1 263 ? -0.671 29.672 -3.031 1 93.12 263 GLU B C 1
ATOM 3779 O O . GLU B 1 263 ? -1.127 30.781 -2.746 1 93.12 263 GLU B O 1
ATOM 3784 N N . LEU B 1 264 ? -0.966 28.609 -2.348 1 86.88 264 LEU B N 1
ATOM 3785 C CA . LEU B 1 264 ? -1.777 28.656 -1.135 1 86.88 264 LEU B CA 1
ATOM 3786 C C . LEU B 1 264 ? -1.071 29.453 -0.043 1 86.88 264 LEU B C 1
ATOM 3788 O O . LEU B 1 264 ? -1.724 30.094 0.789 1 86.88 264 LEU B O 1
ATOM 3792 N N . GLY B 1 265 ? 0.274 29.375 0.099 1 81.31 265 GLY B N 1
ATOM 3793 C CA . GLY B 1 265 ? 1.041 30.078 1.113 1 81.31 265 GLY B CA 1
ATOM 3794 C C . GLY B 1 265 ? 1.306 31.531 0.758 1 81.31 265 GLY B C 1
ATOM 3795 O O . GLY B 1 265 ? 1.787 32.312 1.592 1 81.31 265 GLY B O 1
ATOM 3796 N N . ALA B 1 266 ? 1.166 31.938 -0.538 1 75.62 266 ALA B N 1
ATOM 3797 C CA . ALA B 1 266 ? 1.418 33.312 -0.965 1 75.62 266 ALA B CA 1
ATOM 3798 C C . ALA B 1 266 ? 0.249 34.219 -0.602 1 75.62 266 ALA B C 1
ATOM 3800 O O . ALA B 1 266 ? -0.892 33.75 -0.495 1 75.62 266 ALA B O 1
#

Sequence (532 aa):
MIAPILMLGAGRMGGAMLEGWRAARAFQPSDLMIRDPSPGPAALAAAEAGAMLNPPDAELARARTVVLAVKPQLWREAAAETASWLAEDAVIVSIAAGVKAAEISREFGGRPVARIMPTTAAAIGRGTASVYADDPAALSRAHALFEPLGTVVDLADEAHMHAATAVSGSAPAYLYAFIEALEGAGAAAGLSPEDARALARSTIIGAAALLAATDEDPAELRRQVTSPGGTTEAALNVLFQGKGGLPDLLREAVTAAVRRSKELGAMIAPILMLGAGRMGGAMLEGWRAARAFQPSDLMIRDPSPGPAALAAAEAGAMLNPPDAELARARTVVLAVKPQLWREAAAETASWLAEDAVIVSIAAGVKAAEISREFGGRPVARIMPTTAAAIGRGTASVYADDPAALSRAHALFEPLGTVVDLADEAHMHAATAVSGSAPAYLYAFIEALEGAGAAAGLSPEDARALARSTIIGAAALLAATDEDPAELRRQVTSPGGTTEAALNVLFQGKGGLPDLLREAVTAAVRRSKELGA

Nearest PDB structures (foldseek):
  2rcy-assembly1_A  TM=8.657E-01  e=4.339E-20  Plasmodium falciparum 3D7
  5bsh-assembly1_D  TM=8.672E-01  e=1.352E-19  Medicago truncatula
  5bsh-assembly1_G  TM=8.615E-01  e=3.981E-19  Medicago truncatula
  5bse-assembly1_A  TM=8.732E-01  e=8.821E-19  Medicago truncatula
  1i36-assembly1_A  TM=4.933E-01  e=8.244E-07  Methanothermobacter thermautotrophicus

Radius of gyration: 26.2 Å; Cα contacts (8 Å, |Δi|>4): 1235; chains: 2; bounding box: 39×80×56 Å

Solvent-accessible surface area (backbone atoms only — not comparable to full-atom values): 25238 Å² total; per-residue (Å²): 128,86,60,29,32,30,31,39,26,38,48,71,61,32,18,18,45,48,39,6,36,59,74,57,60,67,61,62,39,73,38,33,35,37,42,44,100,76,65,39,71,45,44,49,52,39,34,74,64,43,20,40,66,59,63,62,62,79,60,42,37,63,25,39,32,35,35,40,34,39,56,64,91,45,45,66,61,55,30,69,75,41,37,88,38,38,35,83,79,25,28,38,36,30,53,38,68,40,58,50,51,68,60,52,15,56,59,43,75,63,25,45,32,13,42,36,38,56,31,61,22,13,34,74,39,33,12,27,28,42,34,34,46,89,38,67,69,17,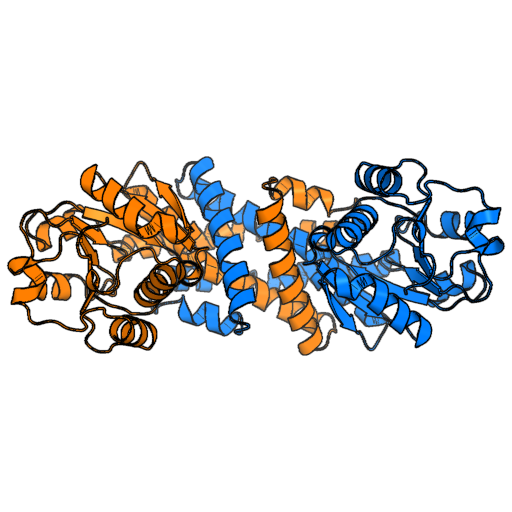37,51,50,49,46,68,68,40,56,65,17,25,51,74,43,82,45,95,44,72,75,45,50,35,30,45,35,26,38,26,41,25,31,42,36,53,52,25,50,49,46,52,21,40,20,52,26,19,31,74,59,64,35,52,66,66,57,15,42,53,38,26,50,44,21,50,36,14,35,33,50,42,44,68,73,65,72,57,54,45,68,55,56,25,51,72,63,37,50,91,93,35,34,33,40,45,17,46,55,48,39,61,28,78,87,66,9,49,46,50,46,38,30,51,16,35,50,38,8,25,52,44,25,52,57,62,39,99,129,86,61,30,31,32,31,38,27,39,49,72,62,32,19,16,45,49,39,7,35,59,73,57,60,68,61,61,37,72,39,32,33,36,42,44,98,75,67,40,71,44,44,50,51,41,33,75,63,44,21,41,66,58,62,62,63,78,61,41,38,64,27,39,31,34,35,39,33,38,56,65,90,45,44,64,61,56,30,70,74,40,37,88,38,39,36,84,80,24,27,38,36,31,54,37,68,41,58,50,51,68,61,52,15,57,60,43,75,64,25,46,30,13,41,38,38,58,32,61,21,12,35,75,39,34,11,29,27,42,33,32,46,90,38,67,68,18,36,52,51,48,46,68,70,40,55,64,17,26,50,73,43,80,45,94,44,72,77,44,48,35,29,45,36,29,38,26,42,26,32,42,36,52,51,25,50,48,46,52,22,42,20,52,25,19,31,74,59,64,36,53,68,66,56,15,43,53,37,26,51,44,21,50,35,13,36,33,49,41,44,68,72,65,71,57,54,45,68,56,56,24,52,73,62,39,50,90,92,34,32,32,39,43,17,46,55,49,39,61,28,77,87,66,8,48,46,49,46,39,30,52,15,35,51,39,9,25,54,43,26,52,55,61,39,99

Secondary structure (DSSP, 8-state):
----EEEE--SHHHHHHHHHHHHTT-S-GGGEEEE-SS--HHHHHHHHHT-EES--GGGGGG-SEEEE-S-GGGHHHHHHHHGGGS-TTPEEEE--TT--HHHHHHHTTT--EEEEEE-GGGGGT-EEEEEEESSHHHHHHHHHHHGGGEEEEE-SSTTHHHHHIIIIISHHHHHHHHHHHHHHHHHHTT--HHHHHHHHHHHHHHHHHHHHHH---HHHHHHHT--TTSHHHHHHHHHT-TTTSHHHHHHHHHHHHHHHHHHHH-/----EEEE--SHHHHHHHHHHHHTT-S-GGGEEEE-SS--HHHHHHHHHT-EES--GGGGGG-SEEEE-S-GGGHHHHHHHHGGGS-TTPEEEE--TT--HHHHHHHTTT--EEEEEE-GGGGGT-EEEEEEESSHHHHHHHHHHHGGGEEEEE-SSTTHHHHHIIIIISHHHHHHHHHHHHHHHHHHTT--HHHHHHHHHHHHHHHHHHHHHH---HHHHHHHT--TTSHHHHHHHHHT-TTTSHHHHHHHHHHHHHHHHHHHH-